Protein 5LX6 (pdb70)

Solvent-accessible surface area: 19644 Å² total; per-residue (Å²): 140,81,67,50,88,143,11,52,104,140,45,45,54,27,128,124,22,26,161,48,0,51,81,28,0,54,106,25,109,103,51,7,108,28,47,76,0,25,110,14,32,35,93,30,7,83,96,3,0,53,37,36,78,95,125,2,58,154,78,11,162,122,147,91,4,43,30,90,0,10,32,11,15,61,46,115,34,20,86,48,18,1,53,104,3,14,40,10,13,101,39,48,249,129,69,22,64,56,0,80,2,18,56,3,6,126,107,0,25,44,5,7,66,70,175,100,0,53,58,65,117,118,30,53,1,12,0,0,9,0,51,0,0,2,1,17,34,4,87,4,138,164,42,10,72,8,18,18,124,31,39,138,83,91,150,79,139,88,50,14,0,0,0,22,65,106,124,162,22,46,38,2,0,4,9,55,13,0,4,5,8,3,26,20,6,0,8,0,35,92,123,101,68,105,161,13,55,115,127,50,53,65,21,86,93,18,18,147,39,0,65,94,21,0,52,106,25,114,104,44,10,105,8,31,75,0,25,91,14,70,33,92,28,7,80,88,4,0,72,44,32,68,89,123,0,67,148,91,10,151,109,130,93,6,36,32,96,0,11,34,10,12,60,43,116,35,21,84,51,17,2,46,114,2,11,43,11,10,98,27,51,146,112,90,21,65,61,0,79,8,13,59,3,5,117,106,0,26,40,6,10,67,83,172,89,0,49,70,59,116,109,31,40,2,15,0,0,8,0,68,0,0,1,1,13,26,4,100,5,156,168,66,38,83,13,22,14,119,26,39,137,84,87,154,75,139,84,50,6,0,0,0,36,50,92,123,147,26,45,33,1,0,4,10,48,11,0,3,2,11,2,28,22,9,0,9,0,46,116,114

Structure (mmCIF, N/CA/C/O backbone):
data_5LX6
#
_entry.id   5LX6
#
_cell.length_a   52.480
_cell.length_b   88.677
_cell.length_c   58.405
_cell.angle_alpha   90.00
_cell.angle_beta   104.68
_cell.angle_gamma   90.00
#
_symmetry.space_group_name_H-M   'P 1 21 1'
#
loop_
_entity.id
_entity.type
_entity.pdbx_description
1 polymer 'Poly [ADP-ribose] polymerase 10'
2 non-polymer (2R)-2-(7-carbamoyl-1H-benzimidazol-2-yl)-2-methylpyrrolidinium
3 water water
#
loop_
_atom_site.group_PDB
_atom_site.id
_atom_site.type_symbol
_atom_site.label_atom_id
_atom_site.label_alt_id
_atom_site.label_comp_id
_atom_site.label_asym_id
_atom_site.label_entity_id
_atom_site.label_seq_id
_atom_site.pdbx_PDB_ins_code
_atom_site.Cartn_x
_atom_site.Cartn_y
_atom_site.Cartn_z
_atom_site.occupancy
_atom_site.B_iso_or_equiv
_atom_site.auth_seq_id
_atom_site.auth_comp_id
_atom_site.auth_asym_id
_atom_site.auth_atom_id
_atom_site.pdbx_PDB_model_num
ATOM 1 N N . SER A 1 1 ? 25.487 24.755 56.473 1.00 37.47 817 SER A N 1
ATOM 2 C CA . SER A 1 1 ? 26.310 23.826 57.242 1.00 35.88 817 SER A CA 1
ATOM 3 C C . SER A 1 1 ? 26.210 24.137 58.739 1.00 36.64 817 SER A C 1
ATOM 4 O O . SER A 1 1 ? 26.626 25.213 59.176 1.00 36.17 817 SER A O 1
ATOM 7 N N . MET A 1 2 ? 25.636 23.195 59.517 1.00 30.25 818 MET A N 1
ATOM 8 C CA . MET A 1 2 ? 25.452 23.326 60.968 1.00 28.06 818 MET A CA 1
ATOM 9 C C . MET A 1 2 ? 26.797 23.124 61.682 1.00 25.92 818 MET A C 1
ATOM 10 O O . MET A 1 2 ? 27.689 22.501 61.101 1.00 24.02 818 MET A O 1
ATOM 13 N N . ASN A 1 3 ? 26.940 23.622 62.942 1.00 20.19 819 ASN A N 1
ATOM 14 C CA . ASN A 1 3 ? 28.198 23.542 63.705 1.00 17.90 819 ASN A CA 1
ATOM 15 C C . ASN A 1 3 ? 28.613 22.099 64.079 1.00 16.98 819 ASN A C 1
ATOM 16 O O . ASN A 1 3 ? 29.804 21.867 64.296 1.00 15.30 819 ASN A O 1
ATOM 21 N N . LEU A 1 4 ? 27.659 21.155 64.174 1.00 13.72 820 LEU A N 1
ATOM 22 C CA . LEU A 1 4 ? 27.926 19.753 64.510 1.00 13.34 820 LEU A CA 1
ATOM 23 C C . LEU A 1 4 ? 26.991 18.857 63.686 1.00 14.93 820 LEU A C 1
ATOM 24 O O . LEU A 1 4 ? 25.768 18.999 63.779 1.00 15.85 820 LEU A O 1
ATOM 29 N N . GLU A 1 5 ? 27.561 17.976 62.834 1.00 11.63 821 GLU A N 1
ATOM 30 C CA . GLU A 1 5 ? 26.779 17.083 61.959 1.00 11.73 821 GLU A CA 1
ATOM 31 C C . GLU A 1 5 ? 27.342 15.676 61.974 1.00 13.27 821 GLU A C 1
ATOM 32 O O . GLU A 1 5 ? 28.561 15.513 61.900 1.00 12.53 821 GLU A O 1
ATOM 38 N N . ARG A 1 6 ? 26.470 14.652 62.004 1.00 11.97 822 ARG A N 1
ATOM 39 C CA . ARG A 1 6 ? 26.901 13.254 61.981 1.00 11.52 822 ARG A CA 1
ATOM 40 C C . ARG A 1 6 ? 27.690 12.952 60.692 1.00 13.68 822 ARG A C 1
ATOM 41 O O . ARG A 1 6 ? 27.267 13.346 59.596 1.00 13.46 822 ARG A O 1
ATOM 49 N N . LEU A 1 7 ? 28.852 12.290 60.839 1.00 11.30 823 LEU A N 1
ATOM 50 C CA . LEU A 1 7 ? 29.679 11.883 59.705 1.00 11.91 823 LEU A CA 1
ATOM 51 C C . LEU A 1 7 ? 29.206 10.492 59.227 1.00 13.91 823 LEU A C 1
ATOM 52 O O . LEU A 1 7 ? 29.146 9.540 60.027 1.00 13.16 823 LEU A O 1
ATOM 57 N N . ALA A 1 8 ? 28.818 10.385 57.936 1.00 12.45 824 ALA A N 1
ATOM 58 C CA . ALA A 1 8 ? 28.307 9.139 57.359 1.00 13.02 824 ALA A CA 1
ATOM 59 C C . ALA A 1 8 ? 29.365 8.017 57.438 1.00 14.80 824 ALA A C 1
ATOM 60 O O . ALA A 1 8 ? 30.547 8.254 57.151 1.00 13.84 824 ALA A O 1
ATOM 62 N N . GLU A 1 9 ? 28.936 6.809 57.834 1.00 12.78 825 GLU A N 1
ATOM 63 C CA . GLU A 1 9 ? 29.833 5.679 58.066 1.00 13.05 825 GLU A CA 1
ATOM 64 C C . GLU A 1 9 ? 30.319 4.988 56.765 1.00 14.53 825 GLU A C 1
ATOM 65 O O . GLU A 1 9 ? 31.244 4.168 56.835 1.00 14.64 825 GLU A O 1
ATOM 71 N N . ASN A 1 10 ? 29.768 5.363 55.592 1.00 12.63 826 ASN A N 1
ATOM 72 C CA . ASN A 1 10 ? 30.186 4.838 54.277 1.00 12.61 826 ASN A CA 1
ATOM 73 C C . ASN A 1 10 ? 31.292 5.730 53.638 1.00 14.33 826 ASN A C 1
ATOM 74 O O . ASN A 1 10 ? 31.506 5.655 52.421 1.00 14.04 826 ASN A O 1
ATOM 79 N N . THR A 1 11 ? 32.000 6.539 54.454 1.00 12.38 827 THR A N 1
ATOM 80 C CA . THR A 1 11 ? 33.060 7.442 53.969 1.00 12.05 827 THR A CA 1
ATOM 81 C C . THR A 1 11 ? 34.460 6.979 54.386 1.00 13.23 827 THR A C 1
ATOM 82 O O . THR A 1 11 ? 34.631 6.404 55.477 1.00 12.47 827 THR A O 1
ATOM 86 N N . GLY A 1 12 ? 35.454 7.280 53.540 1.00 11.88 828 GLY A N 1
ATOM 87 C CA . GLY A 1 12 ? 36.854 7.054 53.875 1.00 12.34 828 GLY A CA 1
ATOM 88 C C . GLY A 1 12 ? 37.252 7.876 55.099 1.00 13.75 828 GLY A C 1
ATOM 89 O O . GLY A 1 12 ? 38.002 7.386 55.949 1.00 13.08 828 GLY A O 1
ATOM 90 N N . GLU A 1 13 ? 36.721 9.121 55.236 1.00 12.37 829 GLU A N 1
ATOM 91 C CA . GLU A 1 13 ? 37.010 10.004 56.378 1.00 11.82 829 GLU A CA 1
ATOM 92 C C . GLU A 1 13 ? 36.619 9.325 57.720 1.00 13.11 829 GLU A C 1
ATOM 93 O O . GLU A 1 13 ? 37.425 9.339 58.663 1.00 11.91 829 GLU A O 1
ATOM 99 N N . PHE A 1 14 ? 35.413 8.710 57.798 1.00 11.22 830 PHE A N 1
ATOM 100 C CA . PHE A 1 14 ? 34.984 7.991 59.007 1.00 10.99 830 PHE A CA 1
ATOM 101 C C . PHE A 1 14 ? 35.967 6.864 59.344 1.00 12.91 830 PHE A C 1
ATOM 102 O O . PHE A 1 14 ? 36.405 6.764 60.496 1.00 11.25 830 PHE A O 1
ATOM 110 N N . GLN A 1 15 ? 36.301 6.008 58.352 1.00 10.54 831 GLN A N 1
ATOM 111 C CA . GLN A 1 15 ? 37.213 4.885 58.583 1.00 10.79 831 GLN A CA 1
ATOM 112 C C . GLN A 1 15 ? 38.607 5.342 59.063 1.00 13.04 831 GLN A C 1
ATOM 113 O O . GLN A 1 15 ? 39.153 4.740 59.995 1.00 11.93 831 GLN A O 1
ATOM 119 N N . GLU A 1 16 ? 39.144 6.436 58.478 1.00 11.65 832 GLU A N 1
ATOM 120 C CA . GLU A 1 16 ? 40.467 6.968 58.823 1.00 11.61 832 GLU A CA 1
ATOM 121 C C . GLU A 1 16 ? 40.501 7.550 60.264 1.00 13.42 832 GLU A C 1
ATOM 122 O O . GLU A 1 16 ? 41.459 7.289 61.003 1.00 12.96 832 GLU A O 1
ATOM 128 N N . VAL A 1 17 ? 39.460 8.311 60.674 1.00 12.32 833 VAL A N 1
ATOM 129 C CA . VAL A 1 17 ? 39.394 8.912 62.019 1.00 11.55 833 VAL A CA 1
ATOM 130 C C . VAL A 1 17 ? 39.303 7.794 63.094 1.00 12.62 833 VAL A C 1
ATOM 131 O O . VAL A 1 17 ? 40.036 7.835 64.088 1.00 11.45 833 VAL A O 1
ATOM 135 N N . VAL A 1 18 ? 38.461 6.771 62.860 1.00 11.08 834 VAL A N 1
ATOM 136 C CA . VAL A 1 18 ? 38.281 5.659 63.799 1.00 11.23 834 VAL A CA 1
ATOM 137 C C . VAL A 1 18 ? 39.583 4.817 63.888 1.00 13.32 834 VAL A C 1
ATOM 138 O O . VAL A 1 18 ? 39.970 4.438 64.998 1.00 12.25 834 VAL A O 1
ATOM 142 N N . ARG A 1 19 ? 40.270 4.557 62.743 1.00 11.69 835 ARG A N 1
ATOM 143 C CA . ARG A 1 19 ? 41.526 3.798 62.743 1.00 11.80 835 ARG A CA 1
ATOM 144 C C . ARG A 1 19 ? 42.641 4.524 63.553 1.00 13.75 835 ARG A C 1
ATOM 145 O O . ARG A 1 19 ? 43.340 3.870 64.337 1.00 12.67 835 ARG A O 1
ATOM 153 N N . ALA A 1 20 ? 42.794 5.857 63.391 1.00 12.14 836 ALA A N 1
ATOM 154 C CA . ALA A 1 20 ? 43.816 6.624 64.136 1.00 12.75 836 ALA A CA 1
ATOM 155 C C . ALA A 1 20 ? 43.546 6.602 65.661 1.00 13.61 836 ALA A C 1
ATOM 156 O O . ALA A 1 20 ? 44.490 6.473 66.462 1.00 13.61 836 ALA A O 1
ATOM 158 N N . PHE A 1 21 ? 42.257 6.672 66.060 1.00 11.09 837 PHE A N 1
ATOM 159 C CA . PHE A 1 21 ? 41.808 6.592 67.455 1.00 10.84 837 PHE A CA 1
ATOM 160 C C . PHE A 1 21 ? 42.165 5.203 68.044 1.00 12.48 837 PHE A C 1
ATOM 161 O O . PHE A 1 21 ? 42.873 5.137 69.056 1.00 12.34 837 PHE A O 1
ATOM 169 N N . TYR A 1 22 ? 41.771 4.098 67.370 1.00 11.87 838 TYR A N 1
ATOM 170 C CA . TYR A 1 22 ? 42.100 2.748 67.851 1.00 12.88 838 TYR A CA 1
ATOM 171 C C . TYR A 1 22 ? 43.620 2.474 67.893 1.00 15.38 838 TYR A C 1
ATOM 172 O O . TYR A 1 22 ? 44.091 1.816 68.829 1.00 15.68 838 TYR A O 1
ATOM 181 N N . ASP A 1 23 ? 44.387 3.019 66.927 1.00 13.25 839 ASP A N 1
ATOM 182 C CA . ASP A 1 23 ? 45.844 2.831 66.869 1.00 13.86 839 ASP A CA 1
ATOM 183 C C . ASP A 1 23 ? 46.575 3.412 68.100 1.00 15.93 839 ASP A C 1
ATOM 184 O O . ASP A 1 23 ? 47.687 2.959 68.396 1.00 15.89 839 ASP A O 1
ATOM 189 N N . THR A 1 24 ? 45.972 4.384 68.824 1.00 12.38 840 THR A N 1
ATOM 190 C CA . THR A 1 24 ? 46.633 4.977 69.997 1.00 12.19 840 THR A CA 1
ATOM 191 C C . THR A 1 24 ? 45.856 4.687 71.310 1.00 14.46 840 THR A C 1
ATOM 192 O O . THR A 1 24 ? 46.142 5.310 72.341 1.00 12.50 840 THR A O 1
ATOM 196 N N . LEU A 1 25 ? 44.936 3.682 71.302 1.00 13.17 841 LEU A N 1
ATOM 197 C CA . LEU A 1 25 ? 44.184 3.305 72.510 1.00 13.33 841 LEU A CA 1
ATOM 198 C C . LEU A 1 25 ? 44.984 2.379 73.447 1.00 16.46 841 LEU A C 1
ATOM 199 O O . LEU A 1 25 ? 44.596 2.212 74.608 1.00 15.16 841 LEU A O 1
ATOM 204 N N . ASP A 1 26 ? 46.097 1.794 72.951 1.00 15.89 842 ASP A N 1
ATOM 205 C CA . ASP A 1 26 ? 47.013 0.941 73.717 1.00 17.30 842 ASP A CA 1
ATOM 206 C C . ASP A 1 26 ? 46.243 -0.190 74.458 1.00 21.84 842 ASP A C 1
ATOM 207 O O . ASP A 1 26 ? 45.477 -0.898 73.802 1.00 21.06 842 ASP A O 1
ATOM 212 N N . ALA A 1 27 ? 46.407 -0.335 75.790 1.00 20.95 843 ALA A N 1
ATOM 213 C CA . ALA A 1 27 ? 45.754 -1.396 76.579 1.00 22.49 843 ALA A CA 1
ATOM 214 C C . ALA A 1 27 ? 44.202 -1.306 76.594 1.00 26.67 843 ALA A C 1
ATOM 215 O O . ALA A 1 27 ? 43.547 -2.313 76.882 1.00 27.69 843 ALA A O 1
ATOM 217 N N . ALA A 1 28 ? 43.623 -0.130 76.259 1.00 21.26 844 ALA A N 1
ATOM 218 C CA . ALA A 1 28 ? 42.168 0.095 76.242 1.00 20.61 844 ALA A CA 1
ATOM 219 C C . ALA A 1 28 ? 41.498 -0.278 74.894 1.00 22.62 844 ALA A C 1
ATOM 220 O O . ALA A 1 28 ? 40.272 -0.202 74.792 1.00 21.20 844 ALA A O 1
ATOM 222 N N . ARG A 1 29 ? 42.277 -0.708 73.883 1.00 19.45 845 ARG A N 1
ATOM 223 C CA . ARG A 1 29 ? 41.780 -1.042 72.542 1.00 20.10 845 ARG A CA 1
ATOM 224 C C . ARG A 1 29 ? 40.611 -2.053 72.541 1.00 24.91 845 ARG A C 1
ATOM 225 O O . ARG A 1 29 ? 39.673 -1.884 71.757 1.00 25.43 845 ARG A O 1
ATOM 233 N N . SER A 1 30 ? 40.669 -3.086 73.402 1.00 21.20 846 SER A N 1
ATOM 234 C CA . SER A 1 30 ? 39.634 -4.128 73.471 1.00 21.20 846 SER A CA 1
ATOM 235 C C . SER A 1 30 ? 38.471 -3.784 74.440 1.00 25.45 846 SER A C 1
ATOM 236 O O . SER A 1 30 ? 37.526 -4.577 74.541 1.00 26.47 846 SER A O 1
ATOM 239 N N . SER A 1 31 ? 38.521 -2.626 75.144 1.00 20.50 847 SER A N 1
ATOM 240 C CA . SER A 1 31 ? 37.465 -2.280 76.104 1.00 19.90 847 SER A CA 1
ATOM 241 C C . SER A 1 31 ? 36.711 -0.978 75.756 1.00 20.29 847 SER A C 1
ATOM 242 O O . SER A 1 31 ? 35.839 -0.569 76.531 1.00 18.90 847 SER A O 1
ATOM 245 N N . ILE A 1 32 ? 37.002 -0.365 74.589 1.00 16.47 848 ILE A N 1
ATOM 246 C CA . ILE A 1 32 ? 36.331 0.860 74.121 1.00 15.28 848 ILE A CA 1
ATOM 247 C C . ILE A 1 32 ? 35.652 0.598 72.764 1.00 18.62 848 ILE A C 1
ATOM 248 O O . ILE A 1 32 ? 36.261 -0.009 71.872 1.00 18.70 848 ILE A O 1
ATOM 253 N N . ARG A 1 33 ? 34.399 1.074 72.614 1.00 15.27 849 ARG A N 1
ATOM 254 C CA . ARG A 1 33 ? 33.577 0.993 71.397 1.00 15.86 849 ARG A CA 1
ATOM 255 C C . ARG A 1 33 ? 33.201 2.415 70.917 1.00 16.39 849 ARG A C 1
ATOM 256 O O . ARG A 1 33 ? 32.796 3.233 71.745 1.00 13.99 849 ARG A O 1
ATOM 264 N N . VAL A 1 34 ? 33.304 2.707 69.598 1.00 13.62 850 VAL A N 1
ATOM 265 C CA . VAL A 1 34 ? 32.859 3.995 69.031 1.00 12.89 850 VAL A CA 1
ATOM 266 C C . VAL A 1 34 ? 31.330 3.917 68.800 1.00 15.89 850 VAL A C 1
ATOM 267 O O . VAL A 1 34 ? 30.849 2.957 68.179 1.00 16.67 850 VAL A O 1
ATOM 271 N N . VAL A 1 35 ? 30.577 4.910 69.311 1.00 12.93 851 VAL A N 1
ATOM 272 C CA . VAL A 1 35 ? 29.120 5.020 69.156 1.00 13.07 851 VAL A CA 1
ATOM 273 C C . VAL A 1 35 ? 28.811 5.793 67.844 1.00 14.85 851 VAL A C 1
ATOM 274 O O . VAL A 1 35 ? 27.988 5.341 67.037 1.00 15.03 851 VAL A O 1
ATOM 278 N N . ARG A 1 36 ? 29.447 6.963 67.642 1.00 11.84 852 ARG A N 1
ATOM 279 C CA . ARG A 1 36 ? 29.273 7.783 66.441 1.00 11.17 852 ARG A CA 1
ATOM 280 C C . ARG A 1 36 ? 30.443 8.760 66.323 1.00 11.54 852 ARG A C 1
ATOM 281 O O . ARG A 1 36 ? 31.191 8.959 67.299 1.00 10.63 852 ARG A O 1
ATOM 289 N N . VAL A 1 37 ? 30.595 9.363 65.130 1.00 10.70 853 VAL A N 1
ATOM 290 C CA . VAL A 1 37 ? 31.575 10.426 64.873 1.00 10.03 853 VAL A CA 1
ATOM 291 C C . VAL A 1 37 ? 30.808 11.601 64.245 1.00 11.25 853 VAL A C 1
ATOM 292 O O . VAL A 1 37 ? 29.938 11.387 63.383 1.00 10.67 853 VAL A O 1
ATOM 296 N N . GLU A 1 38 ? 31.087 12.837 64.704 1.00 9.80 854 GLU A N 1
ATOM 297 C CA . GLU A 1 38 ? 30.482 14.050 64.155 1.00 10.05 854 GLU A CA 1
ATOM 298 C C . GLU A 1 38 ? 31.575 15.005 63.651 1.00 11.59 854 GLU A C 1
ATOM 299 O O . GLU A 1 38 ? 32.685 15.036 64.207 1.00 11.33 854 GLU A O 1
ATOM 305 N N . ARG A 1 39 ? 31.283 15.758 62.584 1.00 11.37 855 ARG A N 1
ATOM 306 C CA . ARG A 1 39 ? 32.176 16.769 62.032 1.00 10.98 855 ARG A CA 1
ATOM 307 C C . ARG A 1 39 ? 31.848 18.125 62.666 1.00 13.13 855 ARG A C 1
ATOM 308 O O . ARG A 1 39 ? 30.662 18.485 62.747 1.00 13.36 855 ARG A O 1
ATOM 316 N N . VAL A 1 40 ? 32.875 18.876 63.101 1.00 11.42 856 VAL A N 1
ATOM 317 C CA . VAL A 1 40 ? 32.706 20.223 63.675 1.00 11.30 856 VAL A CA 1
ATOM 318 C C . VAL A 1 40 ? 32.932 21.285 62.562 1.00 14.10 85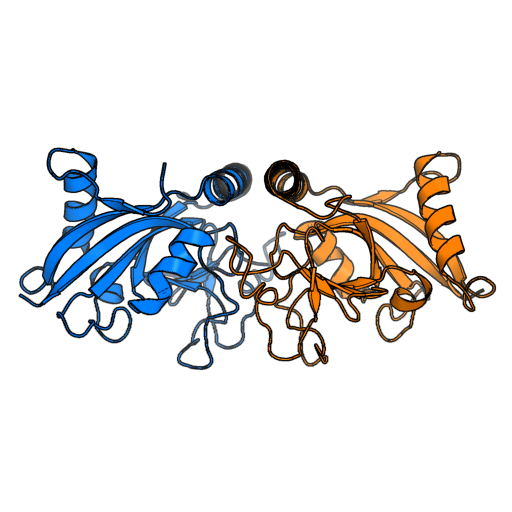6 VAL A C 1
ATOM 319 O O . VAL A 1 40 ? 33.900 21.166 61.798 1.00 14.16 856 VAL A O 1
ATOM 323 N N . SER A 1 41 ? 32.046 22.303 62.462 1.00 12.54 857 SER A N 1
ATOM 324 C CA . SER A 1 41 ? 32.201 23.401 61.494 1.00 13.47 857 SER A CA 1
ATOM 325 C C . SER A 1 41 ? 32.203 24.761 62.214 1.00 16.09 857 SER A C 1
ATOM 326 O O . SER A 1 41 ? 31.226 25.108 62.884 1.00 16.17 857 SER A O 1
ATOM 329 N N . HIS A 1 42 ? 33.316 25.502 62.098 1.00 13.95 858 HIS A N 1
ATOM 330 C CA . HIS A 1 42 ? 33.471 26.862 62.637 1.00 13.79 858 HIS A CA 1
ATOM 331 C C . HIS A 1 42 ? 34.276 27.672 61.601 1.00 15.08 858 HIS A C 1
ATOM 332 O O . HIS A 1 42 ? 35.505 27.788 61.734 1.00 14.24 858 HIS A O 1
ATOM 339 N N . PRO A 1 43 ? 33.611 28.194 60.541 1.00 13.85 859 PRO A N 1
ATOM 340 C CA . PRO A 1 43 ? 34.360 28.858 59.455 1.00 13.68 859 PRO A CA 1
ATOM 341 C C . PRO A 1 43 ? 35.306 30.000 59.872 1.00 15.19 859 PRO A C 1
ATOM 342 O O . PRO A 1 43 ? 36.435 30.047 59.357 1.00 13.70 859 PRO A O 1
ATOM 346 N N . LEU A 1 44 ? 34.888 30.889 60.799 1.00 12.95 860 LEU A N 1
ATOM 347 C CA . LEU A 1 44 ? 35.773 31.985 61.221 1.00 12.79 860 LEU A CA 1
ATOM 348 C C . LEU A 1 44 ? 37.045 31.453 61.920 1.00 13.11 860 LEU A C 1
ATOM 349 O O . LEU A 1 44 ? 38.150 31.903 61.585 1.00 12.08 860 LEU A O 1
ATOM 354 N N . LEU A 1 45 ? 36.893 30.517 62.876 1.00 11.19 861 LEU A N 1
ATOM 355 C CA . LEU A 1 45 ? 38.065 29.977 63.559 1.00 11.13 861 LEU A CA 1
ATOM 356 C C . LEU A 1 45 ? 38.980 29.208 62.574 1.00 12.45 861 LEU A C 1
ATOM 357 O O . LEU A 1 45 ? 40.203 29.362 62.638 1.00 11.16 861 LEU A O 1
ATOM 362 N N . GLN A 1 46 ? 38.401 28.427 61.633 1.00 11.57 862 GLN A N 1
ATOM 363 C CA . GLN A 1 46 ? 39.229 27.713 60.663 1.00 11.58 862 GLN A CA 1
ATOM 364 C C . GLN A 1 46 ? 40.074 28.695 59.817 1.00 12.76 862 GLN A C 1
ATOM 365 O O . GLN A 1 46 ? 41.268 28.454 59.612 1.00 11.70 862 GLN A O 1
ATOM 371 N N . GLN A 1 47 ? 39.475 29.816 59.357 1.00 12.04 863 GLN A N 1
ATOM 372 C CA . GLN A 1 47 ? 40.217 30.785 58.554 1.00 12.42 863 GLN A CA 1
ATOM 373 C C . GLN A 1 47 ? 41.313 31.498 59.381 1.00 13.09 863 GLN A C 1
ATOM 374 O O . GLN A 1 47 ? 42.412 31.690 58.868 1.00 12.79 863 GLN A O 1
ATOM 380 N N . GLN A 1 48 ? 41.027 31.852 60.658 1.00 11.36 864 GLN A N 1
ATOM 381 C CA . GLN A 1 48 ? 42.026 32.494 61.529 1.00 11.00 864 GLN A CA 1
ATOM 382 C C . GLN A 1 48 ? 43.199 31.522 61.843 1.00 12.26 864 GLN A C 1
ATOM 383 O O . GLN A 1 48 ? 44.374 31.929 61.826 1.00 11.89 864 GLN A O 1
ATOM 389 N N . TYR A 1 49 ? 42.877 30.230 62.096 1.00 10.27 865 TYR A N 1
ATOM 390 C CA . TYR A 1 49 ? 43.851 29.148 62.355 1.00 10.06 865 TYR A CA 1
ATOM 391 C C . TYR A 1 49 ? 44.786 28.935 61.129 1.00 11.95 865 TYR A C 1
ATOM 392 O O . TYR A 1 49 ? 46.015 28.822 61.292 1.00 11.66 865 TYR A O 1
ATOM 401 N N . GLU A 1 50 ? 44.207 28.894 59.907 1.00 11.40 866 GLU A N 1
ATOM 402 C CA . GLU A 1 50 ? 45.000 28.662 58.691 1.00 12.31 866 GLU A CA 1
ATOM 403 C C . GLU A 1 50 ? 46.012 29.794 58.433 1.00 14.64 866 GLU A C 1
ATOM 404 O O . GLU A 1 50 ? 47.112 29.518 57.938 1.00 14.17 866 GLU A O 1
ATOM 410 N N . LEU A 1 51 ? 45.668 31.053 58.793 1.00 12.48 867 LEU A N 1
ATOM 411 C CA . LEU A 1 51 ? 46.600 32.183 58.664 1.00 12.91 867 LEU A CA 1
ATOM 412 C C . LEU A 1 51 ? 47.773 32.032 59.660 1.00 14.46 867 LEU A C 1
ATOM 413 O O . LEU A 1 51 ? 48.929 32.252 59.283 1.00 14.58 867 LEU A O 1
ATOM 418 N N . TYR A 1 52 ? 47.485 31.585 60.900 1.00 12.60 868 TYR A N 1
ATOM 419 C CA . TYR A 1 52 ? 48.508 31.344 61.927 1.00 12.64 868 TYR A CA 1
ATOM 420 C C . TYR A 1 52 ? 49.459 30.209 61.443 1.00 14.58 868 TYR A C 1
ATOM 421 O O . TYR A 1 52 ? 50.687 30.359 61.533 1.00 13.98 868 TYR A O 1
ATOM 430 N N . ARG A 1 53 ? 48.895 29.126 60.861 1.00 11.92 869 ARG A N 1
ATOM 431 C CA . ARG A 1 53 ? 49.669 27.993 60.340 1.00 12.48 869 ARG A CA 1
ATOM 432 C C . ARG A 1 53 ? 50.678 28.448 59.256 1.00 15.82 869 ARG A C 1
ATOM 433 O O . ARG A 1 53 ? 51.854 28.054 59.300 1.00 15.79 869 ARG A O 1
ATOM 441 N N . GLU A 1 54 ? 50.222 29.294 58.303 1.00 15.27 870 GLU A N 1
ATOM 442 C CA . GLU A 1 54 ? 51.060 29.812 57.212 1.00 16.60 870 GLU A CA 1
ATOM 443 C C . GLU A 1 54 ? 52.238 30.633 57.754 1.00 19.83 870 GLU A C 1
ATOM 444 O O . GLU A 1 54 ? 53.361 30.480 57.259 1.00 19.10 870 GLU A O 1
ATOM 450 N N . ARG A 1 55 ? 51.994 31.468 58.784 1.00 17.30 871 ARG A N 1
ATOM 451 C CA . ARG A 1 55 ? 53.021 32.292 59.430 1.00 18.28 871 ARG A CA 1
ATOM 452 C C . ARG A 1 55 ? 54.074 31.396 60.122 1.00 21.59 871 ARG A C 1
ATOM 453 O O . ARG A 1 55 ? 55.274 31.657 59.991 1.00 21.54 871 ARG A O 1
ATOM 461 N N . LEU A 1 56 ? 53.625 30.333 60.836 1.00 18.53 872 LEU A N 1
ATOM 462 C CA . LEU A 1 56 ? 54.521 29.405 61.535 1.00 19.46 872 LEU A CA 1
ATOM 463 C C . LEU A 1 56 ? 55.378 28.587 60.563 1.00 23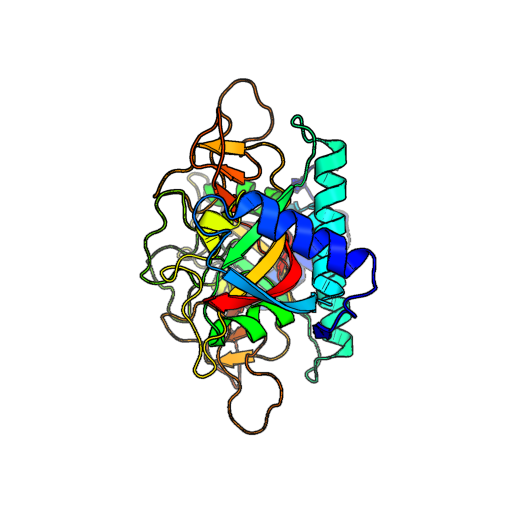.56 872 LEU A C 1
ATOM 464 O O . LEU A 1 56 ? 56.549 28.344 60.858 1.00 24.21 872 LEU A O 1
ATOM 469 N N . LEU A 1 57 ? 54.817 28.181 59.402 1.00 20.65 873 LEU A N 1
ATOM 470 C CA . LEU A 1 57 ? 55.564 27.425 58.382 1.00 22.02 873 LEU A CA 1
ATOM 471 C C . LEU A 1 57 ? 56.722 28.251 57.809 1.00 27.75 873 LEU A C 1
ATOM 472 O O . LEU A 1 57 ? 57.756 27.684 57.441 1.00 29.32 873 LEU A O 1
ATOM 477 N N . GLN A 1 58 ? 56.553 29.586 57.752 1.00 24.24 874 GLN A N 1
ATOM 478 C CA . GLN A 1 58 ? 57.566 30.525 57.248 1.00 25.78 874 GLN A CA 1
ATOM 479 C C . GLN A 1 58 ? 58.664 30.818 58.284 1.00 32.33 874 GLN A C 1
ATOM 480 O O . GLN A 1 58 ? 59.817 31.028 57.903 1.00 33.30 874 GLN A O 1
ATOM 486 N N . ARG A 1 59 ? 58.299 30.859 59.583 1.00 30.20 875 ARG A N 1
ATOM 487 C CA . ARG A 1 59 ? 59.184 31.218 60.699 1.00 31.99 875 ARG A CA 1
ATOM 488 C C . ARG A 1 59 ? 59.866 30.016 61.401 1.00 40.91 875 ARG A C 1
ATOM 489 O O . ARG A 1 59 ? 61.097 29.987 61.462 1.00 42.46 875 ARG A O 1
ATOM 497 N N . CYS A 1 60 ? 59.072 29.088 61.988 1.00 39.69 876 CYS A N 1
ATOM 498 C CA . CYS A 1 60 ? 59.508 27.935 62.795 1.00 41.31 876 CYS A CA 1
ATOM 499 C C . CYS A 1 60 ? 60.518 27.028 62.074 1.00 49.20 876 CYS A C 1
ATOM 500 O O . CYS A 1 60 ? 60.455 26.852 60.854 1.00 49.23 876 CYS A O 1
ATOM 503 N N . GLU A 1 61 ? 61.437 26.444 62.870 1.00 48.43 877 GLU A N 1
ATOM 504 C CA . GLU A 1 61 ? 62.516 25.550 62.439 1.00 50.55 877 GLU A CA 1
ATOM 505 C C . GLU A 1 61 ? 62.056 24.084 62.421 1.00 54.29 877 GLU A C 1
ATOM 506 O O . GLU A 1 61 ? 62.192 23.417 61.392 1.00 54.60 877 GLU A O 1
ATOM 512 N N . ARG A 1 62 ? 61.527 23.592 63.566 1.00 49.80 878 ARG A N 1
ATOM 513 C CA . ARG A 1 62 ? 61.058 22.218 63.783 1.00 49.03 878 ARG A CA 1
ATOM 514 C C . ARG A 1 62 ? 59.909 21.843 62.837 1.00 49.48 878 ARG A C 1
ATOM 515 O O . ARG A 1 62 ? 58.981 22.632 62.646 1.00 47.82 878 ARG A O 1
ATOM 523 N N . ARG A 1 63 ? 59.988 20.631 62.250 1.00 44.51 879 ARG A N 1
ATOM 524 C CA . ARG A 1 63 ? 58.975 20.067 61.354 1.00 42.11 879 ARG A CA 1
ATOM 525 C C . ARG A 1 63 ? 58.479 18.717 61.910 1.00 43.01 879 ARG A C 1
ATOM 526 O O . ARG A 1 63 ? 59.315 17.891 62.292 1.00 44.05 879 ARG A O 1
ATOM 534 N N . PRO A 1 64 ? 57.148 18.461 62.002 1.00 25.64 880 PRO A N 1
ATOM 535 C CA . PRO A 1 64 ? 56.017 19.323 61.594 1.00 24.18 880 PRO A CA 1
ATOM 536 C C . PRO A 1 64 ? 55.725 20.444 62.596 1.00 24.21 880 PRO A C 1
ATOM 537 O O . PRO A 1 64 ? 56.151 20.355 63.748 1.00 24.82 880 PRO A O 1
ATOM 541 N N . VAL A 1 65 ? 55.005 21.500 62.159 1.00 18.41 881 VAL A N 1
ATOM 542 C CA . VAL A 1 65 ? 54.585 22.595 63.053 1.00 16.31 881 VAL A CA 1
ATOM 543 C C . VAL A 1 65 ? 53.174 22.276 63.617 1.00 16.41 881 VAL A C 1
ATOM 544 O O . VAL A 1 65 ? 52.797 22.827 64.653 1.00 14.45 881 VAL A O 1
ATOM 548 N N . GLU A 1 66 ? 52.396 21.417 62.908 1.00 13.87 882 GLU A N 1
ATOM 549 C CA . GLU A 1 66 ? 51.022 21.015 63.251 1.00 12.96 882 GLU A CA 1
ATOM 550 C C . GLU A 1 66 ? 50.945 19.514 63.594 1.00 13.87 882 GLU A C 1
ATOM 551 O O . GLU A 1 66 ? 51.611 18.703 62.936 1.00 13.74 882 GLU A O 1
ATOM 557 N N . GLN A 1 67 ? 50.100 19.141 64.584 1.00 11.25 883 GLN A N 1
ATOM 558 C CA . GLN A 1 67 ? 49.836 17.739 64.954 1.00 11.43 883 GLN A CA 1
ATOM 559 C C . GLN A 1 67 ? 48.349 17.520 65.164 1.00 12.28 883 GLN A C 1
ATOM 560 O O . GLN A 1 67 ? 47.646 18.451 65.578 1.00 12.68 883 GLN A O 1
ATOM 566 N N . VAL A 1 68 ? 47.873 16.299 64.924 1.00 11.07 884 VAL A N 1
ATOM 567 C CA . VAL A 1 68 ? 46.492 15.901 65.227 1.00 10.93 884 VAL A CA 1
ATOM 568 C C . VAL A 1 68 ? 46.529 15.307 66.660 1.00 12.20 884 VAL A C 1
ATOM 569 O O . VAL A 1 68 ? 47.274 14.339 66.897 1.00 13.03 884 VAL A O 1
ATOM 573 N N . LEU A 1 69 ? 45.796 15.925 67.618 1.00 9.83 885 LEU A N 1
ATOM 574 C CA . LEU A 1 69 ? 45.799 15.557 69.037 1.00 9.34 885 LEU A CA 1
ATOM 575 C C . LEU A 1 69 ? 44.362 15.360 69.560 1.00 10.83 885 LEU A C 1
ATOM 576 O O . LEU A 1 69 ? 43.387 15.739 68.883 1.00 10.54 885 LEU A O 1
ATOM 581 N N . TYR A 1 70 ? 44.230 14.758 70.766 1.00 9.08 886 TYR A N 1
ATOM 582 C CA . TYR A 1 70 ? 42.936 14.435 71.394 1.00 8.82 886 TYR A CA 1
ATOM 583 C C . TYR A 1 70 ? 42.646 15.327 72.618 1.00 10.49 886 TYR A C 1
ATOM 584 O O . TYR A 1 70 ? 43.578 15.765 73.310 1.00 9.80 886 TYR A O 1
ATOM 593 N N . HIS A 1 71 ? 41.348 15.577 72.886 1.00 9.34 887 HIS A N 1
ATOM 594 C CA . HIS A 1 71 ? 40.910 16.380 74.036 1.00 9.05 887 HIS A CA 1
ATOM 595 C C . HIS A 1 71 ? 39.594 15.810 74.587 1.00 10.81 887 HIS A C 1
ATOM 596 O O . HIS A 1 71 ? 38.531 16.003 73.983 1.00 9.83 887 HIS A O 1
ATOM 603 N N . GLY A 1 72 ? 39.674 15.136 75.730 1.00 9.39 888 GLY A N 1
ATOM 604 C CA . GLY A 1 72 ? 38.473 14.644 76.401 1.00 9.98 888 GLY A CA 1
ATOM 605 C C . GLY A 1 72 ? 37.777 15.767 77.147 1.00 12.24 888 GLY A C 1
ATOM 606 O O . GLY A 1 72 ? 38.447 16.698 77.632 1.00 11.93 888 GLY A O 1
ATOM 607 N N . THR A 1 73 ? 36.436 15.732 77.221 1.00 11.56 889 THR A N 1
ATOM 608 C CA . THR A 1 73 ? 35.712 16.757 77.976 1.00 12.18 889 THR A CA 1
ATOM 609 C C . THR A 1 73 ? 34.409 16.191 78.559 1.00 13.12 889 THR A C 1
ATOM 610 O O . THR A 1 73 ? 34.095 15.009 78.371 1.00 12.04 889 THR A O 1
ATOM 614 N N . THR A 1 74 ? 33.660 17.041 79.290 1.00 12.95 890 THR A N 1
ATOM 615 C CA . THR A 1 74 ? 32.365 16.675 79.873 1.00 12.82 890 THR A CA 1
ATOM 616 C C . THR A 1 74 ? 31.261 16.857 78.825 1.00 15.48 890 THR A C 1
ATOM 617 O O . THR A 1 74 ? 31.433 17.653 77.895 1.00 15.06 890 THR A O 1
ATOM 621 N N . ALA A 1 75 ? 30.110 16.170 78.981 1.00 14.20 891 ALA A N 1
ATOM 622 C CA . ALA A 1 75 ? 28.997 16.328 78.039 1.00 14.54 891 ALA A CA 1
ATOM 623 C C . ALA A 1 75 ? 28.487 17.797 77.970 1.00 17.94 891 ALA A C 1
ATOM 624 O O . ALA A 1 75 ? 28.323 18.290 76.848 1.00 17.27 891 ALA A O 1
ATOM 626 N N . PRO A 1 76 ? 28.312 18.558 79.093 1.00 16.34 892 PRO A N 1
ATOM 627 C CA . PRO A 1 76 ? 27.816 19.940 78.953 1.00 16.81 892 PRO A CA 1
ATOM 628 C C . PRO A 1 76 ? 28.786 20.923 78.274 1.00 19.87 892 PRO A C 1
ATOM 629 O O . PRO A 1 76 ? 28.329 21.964 77.805 1.00 19.09 892 PRO A O 1
ATOM 633 N N . ALA A 1 77 ? 30.100 20.620 78.219 1.00 16.31 893 ALA A N 1
ATOM 634 C CA . ALA A 1 77 ? 31.097 21.508 77.602 1.00 15.83 893 ALA A CA 1
ATOM 635 C C . ALA A 1 77 ? 31.125 21.423 76.057 1.00 17.13 893 ALA A C 1
ATOM 636 O O . ALA A 1 77 ? 31.695 22.315 75.412 1.00 16.65 893 ALA A O 1
ATOM 638 N N . VAL A 1 78 ? 30.517 20.368 75.463 1.00 14.29 894 VAL A N 1
ATOM 639 C CA . VAL A 1 78 ? 30.529 20.124 74.008 1.00 13.73 894 VAL A CA 1
ATOM 640 C C . VAL A 1 78 ? 29.944 21.324 73.184 1.00 16.17 894 VAL A C 1
ATOM 641 O O . VAL A 1 78 ? 30.649 21.777 72.269 1.00 14.63 894 VAL A O 1
ATOM 645 N N . PRO A 1 79 ? 28.724 21.867 73.453 1.00 15.27 895 PRO A N 1
ATOM 646 C CA . PRO A 1 79 ? 28.216 22.971 72.606 1.00 15.23 895 PRO A CA 1
ATOM 647 C C . PRO A 1 79 ? 29.104 24.220 72.585 1.00 17.11 895 PRO A C 1
ATOM 648 O O . PRO A 1 79 ? 29.231 24.836 71.526 1.00 16.13 895 PRO A O 1
ATOM 652 N N . ASP A 1 80 ? 29.745 24.581 73.717 1.00 15.25 896 ASP A N 1
ATOM 653 C CA . ASP A 1 80 ? 30.599 25.771 73.766 1.00 16.52 896 ASP A CA 1
ATOM 654 C C . ASP A 1 80 ? 31.871 25.616 72.907 1.00 16.84 896 ASP A C 1
ATOM 655 O O . ASP A 1 80 ? 32.255 26.573 72.236 1.00 15.97 896 ASP A O 1
ATOM 660 N N . ILE A 1 81 ? 32.506 24.419 72.896 1.00 13.43 897 ILE A N 1
ATOM 661 C CA . ILE A 1 81 ? 33.702 24.166 72.081 1.00 12.30 897 ILE A CA 1
ATOM 662 C C . ILE A 1 81 ? 33.320 24.215 70.581 1.00 14.32 897 ILE A C 1
ATOM 663 O O . ILE A 1 81 ? 34.065 24.786 69.781 1.00 12.91 897 ILE A O 1
ATOM 668 N N . CYS A 1 82 ? 32.146 23.670 70.210 1.00 12.41 898 CYS A N 1
ATOM 669 C CA . CYS A 1 82 ? 31.703 23.681 68.809 1.00 13.13 898 CYS A CA 1
ATOM 670 C C . CYS A 1 82 ? 31.426 25.118 68.314 1.00 16.65 898 CYS A C 1
ATOM 671 O O . CYS A 1 82 ? 31.772 25.462 67.180 1.00 15.56 898 CYS A O 1
ATOM 674 N N . ALA A 1 83 ? 30.831 25.961 69.174 1.00 14.44 899 ALA A N 1
ATOM 675 C CA . ALA A 1 83 ? 30.455 27.328 68.814 1.00 15.30 899 ALA A CA 1
ATOM 676 C C . ALA A 1 83 ? 31.601 28.346 68.912 1.00 17.87 899 ALA A C 1
ATOM 677 O O . ALA A 1 83 ? 31.582 29.339 68.179 1.00 18.04 899 ALA A O 1
ATOM 679 N N . HIS A 1 84 ? 32.574 28.133 69.819 1.00 14.76 900 HIS A N 1
ATOM 680 C CA . HIS A 1 84 ? 33.605 29.146 70.071 1.00 15.64 900 HIS A CA 1
ATOM 681 C C . HIS A 1 84 ? 35.064 28.664 70.013 1.00 18.33 900 HIS A C 1
ATOM 682 O O . HIS A 1 84 ? 35.973 29.496 70.100 1.00 19.63 900 HIS A O 1
ATOM 689 N N . GLY A 1 85 ? 35.291 27.359 69.919 1.00 14.06 901 GLY A N 1
ATOM 690 C CA . GLY A 1 85 ? 36.645 26.822 69.980 1.00 12.87 901 GLY A CA 1
ATOM 691 C C . GLY A 1 85 ? 37.044 26.575 71.425 1.00 13.35 901 GLY A C 1
ATOM 692 O O . GLY A 1 85 ? 36.199 26.621 72.330 1.00 13.11 901 GLY A O 1
ATOM 693 N N . PHE A 1 86 ? 38.335 26.332 71.658 1.00 11.09 902 PHE A N 1
ATOM 694 C CA . PHE A 1 86 ? 38.866 26.067 73.003 1.00 10.54 902 PHE A CA 1
ATOM 695 C C . PHE A 1 86 ? 39.200 27.396 73.699 1.00 13.88 902 PHE A C 1
ATOM 696 O O . PHE A 1 86 ? 39.593 28.356 73.025 1.00 15.87 902 PHE A O 1
ATOM 704 N N . ASN A 1 87 ? 39.018 27.467 75.026 1.00 11.42 903 ASN A N 1
ATOM 705 C CA . ASN A 1 87 ? 39.239 28.720 75.770 1.00 11.68 903 ASN A CA 1
ATOM 706 C C . ASN A 1 87 ? 39.994 28.447 77.081 1.00 13.40 903 ASN A C 1
ATOM 707 O O . ASN A 1 87 ? 39.432 27.844 78.002 1.00 12.87 903 ASN A O 1
ATOM 712 N N . ARG A 1 88 ? 41.242 28.946 77.191 1.00 10.94 904 ARG A N 1
ATOM 713 C CA . ARG A 1 88 ? 42.099 28.784 78.375 1.00 11.20 904 ARG A CA 1
ATOM 714 C C . ARG A 1 88 ? 41.517 29.421 79.658 1.00 13.00 904 ARG A C 1
ATOM 715 O O . ARG A 1 88 ? 41.912 29.020 80.754 1.00 12.27 904 ARG A O 1
ATOM 723 N N . SER A 1 89 ? 40.609 30.408 79.535 1.00 11.65 905 SER A N 1
ATOM 724 C CA . SER A 1 89 ? 40.037 31.122 80.679 1.00 11.73 905 SER A CA 1
ATOM 725 C C . SER A 1 89 ? 39.062 30.236 81.494 1.00 15.49 905 SER A C 1
ATOM 726 O O . SER A 1 89 ? 38.717 30.603 82.624 1.00 15.82 905 SER A O 1
ATOM 729 N N . PHE A 1 90 ? 38.644 29.075 80.921 1.00 14.75 906 PHE A N 1
ATOM 730 C CA A PHE A 1 90 ? 37.736 28.097 81.527 0.50 15.79 906 PHE A CA 1
ATOM 731 C CA B PHE A 1 90 ? 37.748 28.152 81.620 0.50 15.21 906 PHE A CA 1
ATOM 732 C C . PHE A 1 90 ? 38.504 26.869 82.045 1.00 20.02 906 PHE A C 1
ATOM 733 O O . PHE A 1 90 ? 37.890 25.815 82.272 1.00 20.52 906 PHE A O 1
ATOM 748 N N . CYS A 1 91 ? 39.851 26.982 82.234 1.00 17.64 907 CYS A N 1
ATOM 749 C CA . CYS A 1 91 ? 40.709 25.863 82.673 1.00 17.26 907 CYS A CA 1
ATOM 750 C C . CYS A 1 91 ? 40.365 25.349 84.084 1.00 21.75 907 CYS A C 1
ATOM 751 O O . CYS A 1 91 ? 40.627 24.181 84.374 1.00 22.01 907 CYS A O 1
ATOM 754 N N . GLY A 1 92 ? 39.794 26.203 84.935 1.00 19.10 908 GLY A N 1
ATOM 755 C CA . GLY A 1 92 ? 39.442 25.827 86.305 1.00 20.55 908 GLY A CA 1
ATOM 756 C C . GLY A 1 92 ? 40.609 25.966 87.262 1.00 26.25 908 GLY A C 1
ATOM 757 O O . GLY A 1 92 ? 41.707 26.363 86.856 1.00 25.17 908 GLY A O 1
ATOM 758 N N . ARG A 1 93 ? 40.385 25.632 88.545 1.00 25.48 909 ARG A N 1
ATOM 759 C CA . ARG A 1 93 ? 41.401 25.750 89.599 1.00 26.44 909 ARG A CA 1
ATOM 760 C C . ARG A 1 93 ? 42.101 24.415 89.916 1.00 31.31 909 ARG A C 1
ATOM 761 O O . ARG A 1 93 ? 43.080 24.409 90.670 1.00 33.10 909 ARG A O 1
ATOM 769 N N . ASN A 1 94 ? 41.608 23.298 89.349 1.00 26.16 910 ASN A N 1
ATOM 770 C CA . ASN A 1 94 ? 42.126 21.958 89.624 1.00 25.58 910 ASN A CA 1
ATOM 771 C C . ASN A 1 94 ? 43.002 21.381 88.505 1.00 27.02 910 ASN A C 1
ATOM 772 O O . ASN A 1 94 ? 42.650 21.437 87.327 1.00 26.05 910 ASN A O 1
ATOM 777 N N . ALA A 1 95 ? 44.135 20.782 88.917 1.00 21.86 911 ALA A N 1
ATOM 778 C CA . ALA A 1 95 ? 45.095 20.019 88.116 1.00 20.47 911 ALA A CA 1
ATOM 779 C C . ALA A 1 95 ? 45.697 20.767 86.896 1.00 20.26 911 ALA A C 1
ATOM 780 O O . ALA A 1 95 ? 46.020 20.111 85.900 1.00 18.26 911 ALA A O 1
ATOM 782 N N . THR A 1 96 ? 45.941 22.096 86.996 1.00 16.60 912 THR A N 1
ATOM 783 C CA . THR A 1 96 ? 46.598 22.864 85.911 1.00 14.59 912 THR A CA 1
ATOM 784 C C . THR A 1 96 ? 48.127 22.794 86.155 1.00 16.47 912 THR A C 1
ATOM 785 O O . THR A 1 96 ? 48.815 23.813 86.291 1.00 15.67 912 THR A O 1
ATOM 789 N N . VAL A 1 97 ? 48.650 21.559 86.185 1.00 14.16 913 VAL A N 1
ATOM 790 C CA . VAL A 1 97 ? 50.029 21.290 86.602 1.00 14.99 913 VAL A CA 1
ATOM 791 C C . VAL A 1 97 ? 51.109 21.789 85.608 1.00 15.86 913 VAL A C 1
ATOM 792 O O . VAL A 1 97 ? 52.254 21.962 86.037 1.00 14.49 913 VAL A O 1
ATOM 796 N N . TYR A 1 98 ? 50.765 22.045 84.326 1.00 12.66 914 TYR A N 1
ATOM 797 C CA . TYR A 1 98 ? 51.735 22.545 83.349 1.00 12.10 914 TYR A CA 1
ATOM 798 C C . TYR A 1 98 ? 51.347 23.960 82.843 1.00 14.08 914 TYR A C 1
ATOM 799 O O . TYR A 1 98 ? 51.898 24.420 81.837 1.00 13.75 914 TYR A O 1
ATOM 808 N N . GLY A 1 99 ? 50.457 24.649 83.577 1.00 13.04 915 GLY A N 1
ATOM 809 C CA . GLY A 1 99 ? 50.047 26.020 83.277 1.00 13.58 915 GLY A CA 1
ATOM 810 C C . GLY A 1 99 ? 48.573 26.238 82.986 1.00 13.87 915 GLY A C 1
ATOM 811 O O . GLY A 1 99 ? 47.815 25.275 82.788 1.00 13.46 915 GLY A O 1
ATOM 812 N N . LYS A 1 100 ? 48.160 27.527 82.924 1.00 12.27 916 LYS A N 1
ATOM 813 C CA . LYS A 1 100 ? 46.763 27.915 82.655 1.00 12.32 916 LYS A CA 1
ATOM 814 C C . LYS A 1 100 ? 46.485 28.004 81.125 1.00 13.68 916 LYS A C 1
ATOM 815 O O . LYS A 1 100 ? 46.331 29.094 80.549 1.00 13.51 916 LYS A O 1
ATOM 821 N N . GLY A 1 101 ? 46.416 26.829 80.492 1.00 12.05 917 GLY A N 1
ATOM 822 C CA . GLY A 1 101 ? 46.142 26.703 79.062 1.00 11.37 917 GLY A CA 1
ATOM 823 C C . GLY A 1 101 ? 45.166 25.573 78.783 1.00 12.15 917 GLY A C 1
ATOM 824 O O . GLY A 1 101 ? 44.507 25.086 79.708 1.00 12.51 917 GLY A O 1
ATOM 825 N N . VAL A 1 102 ? 45.042 25.176 77.497 1.00 10.72 918 VAL A N 1
ATOM 826 C CA . VAL A 1 102 ? 44.164 24.078 77.058 1.00 10.22 918 VAL A CA 1
ATOM 827 C C . VAL A 1 102 ? 45.066 22.858 76.777 1.00 12.11 918 VAL A C 1
ATOM 828 O O . VAL A 1 102 ? 46.082 22.984 76.082 1.00 10.85 918 VAL A O 1
ATOM 832 N N . TYR A 1 103 ? 44.704 21.700 77.364 1.00 10.05 919 TYR A N 1
ATOM 833 C CA . TYR A 1 103 ? 45.506 20.467 77.377 1.00 10.00 919 TYR A CA 1
ATOM 834 C C . TYR A 1 103 ? 45.096 19.467 76.282 1.00 11.60 919 TYR A C 1
ATOM 835 O O . TYR A 1 103 ? 43.898 19.198 76.099 1.00 11.14 919 TYR A O 1
ATOM 844 N N . PHE A 1 104 ? 46.096 18.922 75.570 1.00 9.70 920 PHE A N 1
ATOM 845 C CA . PHE A 1 104 ? 45.895 17.952 74.479 1.00 9.14 920 PHE A CA 1
ATOM 846 C C . PHE A 1 104 ? 46.813 16.741 74.632 1.00 11.11 920 PHE A C 1
ATOM 847 O O . PHE A 1 104 ? 47.967 16.900 75.035 1.00 11.61 920 PHE A O 1
ATOM 855 N N . ALA A 1 105 ? 46.318 15.527 74.303 1.00 9.88 921 ALA A N 1
ATOM 856 C CA . ALA A 1 105 ? 47.114 14.295 74.379 1.00 10.47 921 ALA A CA 1
ATOM 857 C C . ALA A 1 105 ? 47.538 13.807 72.992 1.00 11.35 921 ALA A C 1
ATOM 858 O O . ALA A 1 105 ? 46.738 13.814 72.047 1.00 10.23 921 ALA A O 1
ATOM 860 N N . ARG A 1 106 ? 48.776 13.308 72.888 1.00 10.41 922 ARG A N 1
ATOM 861 C CA . ARG A 1 106 ? 49.251 12.643 71.675 1.00 10.96 922 ARG A CA 1
ATOM 862 C C . ARG A 1 106 ? 48.512 11.301 71.444 1.00 13.09 922 ARG A C 1
ATOM 863 O O . ARG A 1 106 ? 48.277 10.924 70.291 1.00 12.56 922 ARG A O 1
ATOM 871 N N . ARG A 1 107 ? 48.138 10.599 72.534 1.00 10.79 923 ARG A N 1
ATOM 872 C CA . ARG A 1 107 ? 47.527 9.266 72.445 1.00 11.02 923 ARG A CA 1
ATOM 873 C C . ARG A 1 107 ? 46.105 9.253 72.995 1.00 12.50 923 ARG A C 1
ATOM 874 O O . ARG A 1 107 ? 45.854 9.755 74.098 1.00 10.70 923 ARG A O 1
ATOM 882 N N . ALA A 1 108 ? 45.172 8.621 72.255 1.00 10.95 924 ALA A N 1
ATOM 883 C CA . ALA A 1 108 ? 43.771 8.508 72.682 1.00 11.55 924 ALA A CA 1
ATOM 884 C C . ALA A 1 108 ? 43.624 7.774 74.026 1.00 13.24 924 ALA A C 1
ATOM 885 O O . ALA A 1 108 ? 42.688 8.058 74.772 1.00 11.31 924 ALA A O 1
ATOM 887 N N . SER A 1 109 ? 44.586 6.889 74.371 1.00 11.24 925 SER A N 1
ATOM 888 C CA . SER A 1 109 ? 44.573 6.149 75.644 1.00 11.44 925 SER A CA 1
ATOM 889 C C . SER A 1 109 ? 44.582 7.087 76.877 1.00 13.71 925 SER A C 1
ATOM 890 O O . SER A 1 109 ? 44.050 6.713 77.928 1.00 13.92 925 SER A O 1
ATOM 893 N N . LEU A 1 110 ? 45.135 8.310 76.740 1.00 11.23 926 LEU A N 1
ATOM 894 C CA . LEU A 1 110 ? 45.120 9.268 77.834 1.00 11.02 926 LEU A CA 1
ATOM 895 C C . LEU A 1 110 ? 43.747 9.994 77.919 1.00 12.90 926 LEU A C 1
ATOM 896 O O . LEU A 1 110 ? 43.101 9.949 78.977 1.00 12.00 926 LEU A O 1
ATOM 901 N N . SER A 1 111 ? 43.283 10.610 76.810 1.00 10.67 927 SER A N 1
ATOM 902 C CA . SER A 1 111 ? 42.029 11.377 76.800 1.00 9.96 927 SER A CA 1
ATOM 903 C C . SER A 1 111 ? 40.755 10.535 77.061 1.00 11.58 927 SER A C 1
ATOM 904 O O . SER A 1 111 ? 39.757 11.090 77.546 1.00 11.11 927 SER A O 1
ATOM 907 N N . VAL A 1 112 ? 40.793 9.211 76.779 1.00 10.97 928 VAL A N 1
ATOM 908 C CA . VAL A 1 112 ? 39.648 8.312 76.989 1.00 11.36 928 VAL A CA 1
ATOM 909 C C . VAL A 1 112 ? 39.466 7.954 78.495 1.00 13.27 928 VAL A C 1
ATOM 910 O O . VAL A 1 112 ? 38.448 7.357 78.852 1.00 12.71 928 VAL A O 1
ATOM 914 N N . GLN A 1 113 ? 40.430 8.288 79.375 1.00 11.33 929 GLN A N 1
ATOM 915 C CA . GLN A 1 113 ? 40.268 8.011 80.816 1.00 11.84 929 GLN A CA 1
ATOM 916 C C . GLN A 1 113 ? 39.054 8.792 81.359 1.00 13.84 929 GLN A C 1
ATOM 917 O O . GLN A 1 113 ? 38.823 9.937 80.939 1.00 12.51 929 GLN A O 1
ATOM 923 N N . ASP A 1 114 ? 38.267 8.170 82.268 1.00 11.75 930 ASP A N 1
ATOM 924 C CA . ASP A 1 114 ? 37.055 8.794 82.826 1.00 12.30 930 ASP A CA 1
ATOM 925 C C . ASP A 1 114 ? 37.354 10.136 83.545 1.00 14.80 930 ASP A C 1
ATOM 926 O O . ASP A 1 114 ? 36.475 11.000 83.598 1.00 13.87 930 ASP A O 1
ATOM 931 N N . ARG A 1 115 ? 38.594 10.347 84.050 1.00 13.40 931 ARG A N 1
ATOM 932 C CA . ARG A 1 115 ? 38.929 11.623 84.698 1.00 13.94 931 ARG A CA 1
ATOM 933 C C . ARG A 1 115 ? 38.907 12.809 83.693 1.00 15.57 931 ARG A C 1
ATOM 934 O O . ARG A 1 115 ? 38.657 13.938 84.124 1.00 15.69 931 ARG A O 1
ATOM 942 N N . TYR A 1 116 ? 39.116 12.550 82.373 1.00 12.29 932 TYR A N 1
ATOM 943 C CA . TYR A 1 116 ? 39.117 13.604 81.345 1.00 11.99 932 TYR A CA 1
ATOM 944 C C . TYR A 1 116 ? 37.830 13.603 80.480 1.00 14.18 932 TYR A C 1
ATOM 945 O O . TYR A 1 116 ? 37.345 14.687 80.120 1.00 14.34 932 TYR A O 1
ATOM 954 N N . SER A 1 117 ? 37.254 12.418 80.179 1.00 11.12 933 SER A N 1
ATOM 955 C CA . SER A 1 117 ? 36.007 12.303 79.402 1.00 10.79 933 SER A CA 1
ATOM 956 C C . SER A 1 117 ? 34.942 11.536 80.230 1.00 13.10 933 SER A C 1
ATOM 957 O O . SER A 1 117 ? 34.560 10.409 79.870 1.00 12.01 933 SER A O 1
ATOM 960 N N . PRO A 1 118 ? 34.433 12.122 81.344 1.00 11.55 934 PRO A N 1
ATOM 961 C CA . PRO A 1 118 ? 33.489 11.368 82.188 1.00 11.96 934 PRO A CA 1
ATOM 962 C C . PRO A 1 118 ? 32.184 11.024 81.470 1.00 13.10 934 PRO A C 1
ATOM 963 O O . PRO A 1 118 ? 31.638 11.854 80.738 1.00 11.83 934 PRO A O 1
ATOM 967 N N . PRO A 1 119 ? 31.665 9.793 81.657 1.00 11.87 935 PRO A N 1
ATOM 968 C CA . PRO A 1 119 ? 30.450 9.412 80.922 1.00 12.18 935 PRO A CA 1
ATOM 969 C C . PRO A 1 119 ? 29.182 10.069 81.455 1.00 14.81 935 PRO A C 1
ATOM 970 O O . PRO A 1 119 ? 29.087 10.373 82.651 1.00 14.41 935 PRO A O 1
ATOM 974 N N . ASN A 1 120 ? 28.190 10.266 80.565 1.00 12.90 936 ASN A N 1
ATOM 975 C CA . ASN A 1 120 ? 26.879 10.781 80.967 1.00 12.90 936 ASN A CA 1
ATOM 976 C C . ASN A 1 120 ? 26.035 9.596 81.511 1.00 15.65 936 ASN A C 1
ATOM 977 O O . ASN A 1 120 ? 26.555 8.471 81.605 1.00 14.17 936 ASN A O 1
ATOM 982 N N . ALA A 1 121 ? 24.755 9.831 81.873 1.00 13.70 937 ALA A N 1
ATOM 983 C CA . ALA A 1 121 ? 23.909 8.795 82.478 1.00 13.77 937 ALA A CA 1
ATOM 984 C C . ALA A 1 121 ? 23.643 7.611 81.529 1.00 16.77 937 ALA A C 1
ATOM 985 O O . ALA A 1 121 ? 23.337 6.508 81.996 1.00 16.67 937 ALA A O 1
ATOM 987 N N . ASP A 1 122 ? 23.823 7.818 80.213 1.00 14.52 938 ASP A N 1
ATOM 988 C CA . ASP A 1 122 ? 23.651 6.772 79.208 1.00 14.62 938 ASP A CA 1
ATOM 989 C C . ASP A 1 122 ? 24.987 6.065 78.836 1.00 14.20 938 ASP A C 1
ATOM 990 O O . ASP A 1 122 ? 25.009 5.229 77.922 1.00 13.54 938 ASP A O 1
ATOM 995 N N . GLY A 1 123 ? 26.068 6.389 79.557 1.00 12.52 939 GLY A N 1
ATOM 996 C CA . GLY A 1 123 ? 27.386 5.773 79.392 1.00 11.80 939 GLY A CA 1
ATOM 997 C C . GLY A 1 123 ? 28.238 6.325 78.262 1.00 13.05 939 GLY A C 1
ATOM 998 O O . GLY A 1 123 ? 29.290 5.754 77.947 1.00 12.57 939 GLY A O 1
ATOM 999 N N . HIS A 1 124 ? 27.821 7.448 77.648 1.00 11.38 940 HIS A N 1
ATOM 1000 C CA . HIS A 1 124 ? 28.524 8.030 76.501 1.00 11.39 940 HIS A CA 1
ATOM 1001 C C . HIS A 1 124 ? 29.593 9.039 76.945 1.00 12.90 940 HIS A C 1
ATOM 1002 O O . HIS A 1 124 ? 29.338 9.869 77.826 1.00 12.33 940 HIS A O 1
ATOM 1009 N N . LYS A 1 125 ? 30.785 8.945 76.317 1.00 11.13 941 LYS A N 1
ATOM 1010 C CA . LYS A 1 125 ? 31.987 9.746 76.593 1.00 10.50 941 LYS A CA 1
ATOM 1011 C C . LYS A 1 125 ? 32.368 10.603 75.375 1.00 12.29 941 LYS A C 1
ATOM 1012 O O . LYS A 1 125 ? 32.369 10.086 74.250 1.00 13.03 941 LYS A O 1
ATOM 1018 N N . ALA A 1 126 ? 32.750 11.881 75.598 1.00 10.71 942 ALA A N 1
ATOM 1019 C CA . ALA A 1 126 ? 33.076 12.845 74.535 1.00 10.47 942 ALA A CA 1
ATOM 1020 C C . ALA A 1 126 ? 34.586 13.085 74.391 1.00 10.68 942 ALA A C 1
ATOM 1021 O O . ALA A 1 126 ? 35.228 13.537 75.344 1.00 10.99 942 ALA A O 1
ATOM 1023 N N . VAL A 1 127 ? 35.160 12.759 73.204 1.00 9.93 943 VAL A N 1
ATOM 1024 C CA . VAL A 1 127 ? 36.588 12.990 72.920 1.00 9.44 943 VAL A CA 1
ATOM 1025 C C . VAL A 1 127 ? 36.717 13.783 71.596 1.00 10.21 943 VAL A C 1
ATOM 1026 O O . VAL A 1 127 ? 36.410 13.254 70.519 1.00 9.75 943 VAL A O 1
ATOM 1030 N N . PHE A 1 128 ? 37.183 15.046 71.671 1.00 9.26 944 PHE A N 1
ATOM 1031 C CA . PHE A 1 128 ? 37.432 15.829 70.460 1.00 8.95 944 PHE A CA 1
ATOM 1032 C C . PHE A 1 128 ? 38.757 15.434 69.795 1.00 10.60 944 PHE A C 1
ATOM 1033 O O . PHE A 1 128 ? 39.711 15.000 70.468 1.00 10.10 944 PHE A O 1
ATOM 1041 N N . VAL A 1 129 ? 38.789 15.568 68.463 1.00 9.49 945 VAL A N 1
ATOM 1042 C CA . VAL A 1 129 ? 39.981 15.465 67.618 1.00 9.27 945 VAL A CA 1
ATOM 1043 C C . VAL A 1 129 ? 40.261 16.884 67.143 1.00 10.37 945 VAL A C 1
ATOM 1044 O O . VAL A 1 129 ? 39.325 17.551 66.686 1.00 10.32 945 VAL A O 1
ATOM 1048 N N . ALA A 1 130 ? 41.509 17.370 67.270 1.00 9.14 946 ALA A N 1
ATOM 1049 C CA . ALA A 1 130 ? 41.861 18.743 66.891 1.00 9.32 946 ALA A CA 1
ATOM 1050 C C . ALA A 1 130 ? 43.182 18.840 66.125 1.00 11.50 946 ALA A C 1
ATOM 1051 O O . ALA A 1 130 ? 44.099 18.041 66.354 1.00 11.15 946 ALA A O 1
ATOM 1053 N N . ARG A 1 131 ? 43.275 19.823 65.206 1.00 10.25 947 ARG A N 1
ATOM 1054 C CA . ARG A 1 131 ? 44.513 20.228 64.536 1.00 9.83 947 ARG A CA 1
ATOM 1055 C C . ARG A 1 131 ? 45.129 21.287 65.458 1.00 10.44 947 ARG A C 1
ATOM 1056 O O . ARG A 1 131 ? 44.440 22.262 65.809 1.00 9.64 947 ARG A O 1
ATOM 1064 N N . VAL A 1 132 ? 46.369 21.047 65.950 1.00 9.24 948 VAL A N 1
ATOM 1065 C CA . VAL A 1 132 ? 47.006 21.932 66.945 1.00 8.85 948 VAL A CA 1
ATOM 1066 C C . VAL A 1 132 ? 48.374 22.412 66.444 1.00 10.68 948 VAL A C 1
ATOM 1067 O O . VAL A 1 132 ? 49.208 21.585 66.022 1.00 10.91 948 VAL A O 1
ATOM 1071 N N . LEU A 1 133 ? 48.625 23.741 66.517 1.00 9.92 949 LEU A N 1
ATOM 1072 C CA . LEU A 1 133 ? 49.914 24.331 66.106 1.00 10.42 949 LEU A CA 1
ATOM 1073 C C . LEU A 1 133 ? 50.901 24.307 67.302 1.00 12.73 949 LEU A C 1
ATOM 1074 O O . LEU A 1 133 ? 51.042 25.293 68.031 1.00 13.30 949 LEU A O 1
ATOM 1079 N N . THR A 1 134 ? 51.569 23.149 67.506 1.00 11.06 950 THR A N 1
ATOM 1080 C CA . THR A 1 134 ? 52.497 22.928 68.618 1.00 11.37 950 THR A CA 1
ATOM 1081 C C . THR A 1 134 ? 53.839 23.677 68.404 1.00 14.16 950 THR A C 1
ATOM 1082 O O . TH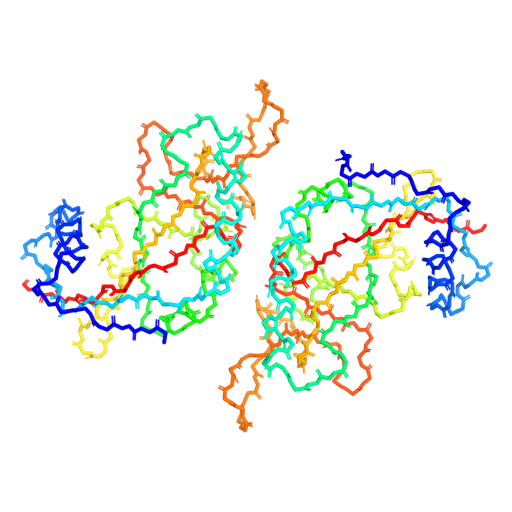R A 1 134 ? 54.429 24.147 69.388 1.00 13.52 950 THR A O 1
ATOM 1086 N N . GLY A 1 135 ? 54.298 23.799 67.147 1.00 12.38 951 GLY A N 1
ATOM 1087 C CA . GLY A 1 135 ? 55.547 24.492 66.810 1.00 13.34 951 GLY A CA 1
ATOM 1088 C C . GLY A 1 135 ? 56.733 24.121 67.688 1.00 16.25 951 GLY A C 1
ATOM 1089 O O . GLY A 1 135 ? 56.979 22.932 67.916 1.00 15.19 951 GLY A O 1
ATOM 1090 N N . ASP A 1 136 ? 57.455 25.139 68.221 1.00 13.93 952 ASP A N 1
ATOM 1091 C CA . ASP A 1 136 ? 58.584 24.926 69.144 1.00 14.08 952 ASP A CA 1
ATOM 1092 C C . ASP A 1 136 ? 58.058 24.886 70.584 1.00 16.06 952 ASP A C 1
ATOM 1093 O O . ASP A 1 136 ? 57.337 25.796 70.991 1.00 15.19 952 ASP A O 1
ATOM 1098 N N . TYR A 1 137 ? 58.436 23.858 71.364 1.00 15.13 953 TYR A N 1
ATOM 1099 C CA . TYR A 1 137 ? 57.925 23.681 72.726 1.00 14.96 953 TYR A CA 1
ATOM 1100 C C . TYR A 1 137 ? 59.006 23.740 73.805 1.00 17.49 953 TYR A C 1
ATOM 1101 O O . TYR A 1 137 ? 60.174 23.438 73.543 1.00 17.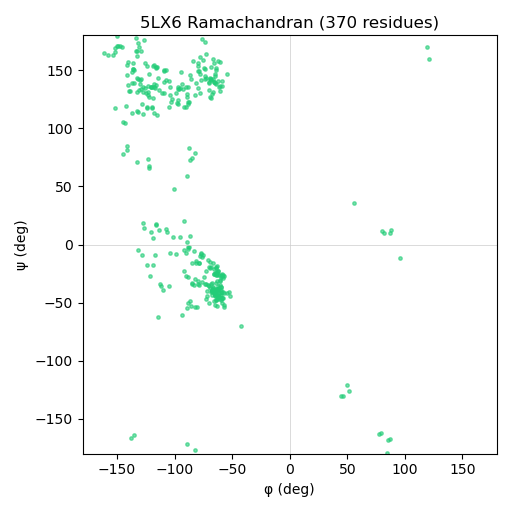50 953 TYR A O 1
ATOM 1110 N N . GLY A 1 138 ? 58.582 24.119 75.011 1.00 14.50 954 GLY A N 1
ATOM 1111 C CA . GLY A 1 138 ? 59.406 24.175 76.219 1.00 14.57 954 GLY A CA 1
ATOM 1112 C C . GLY A 1 138 ? 58.707 23.538 77.409 1.00 16.63 954 GLY A C 1
ATOM 1113 O O . GLY A 1 138 ? 57.558 23.107 77.292 1.00 15.31 954 GLY A O 1
ATOM 1114 N N . GLN A 1 139 ? 59.381 23.484 78.568 1.00 15.04 955 GLN A N 1
ATOM 1115 C CA . GLN A 1 139 ? 58.852 22.845 79.781 1.00 14.55 955 GLN A CA 1
ATOM 1116 C C . GLN A 1 139 ? 57.648 23.569 80.424 1.00 16.01 955 GLN A C 1
ATOM 1117 O O . GLN A 1 139 ? 57.739 24.758 80.741 1.00 15.21 955 GLN A O 1
ATOM 1123 N N . GLY A 1 140 ? 56.548 22.840 80.643 1.00 13.57 956 GLY A N 1
ATOM 1124 C CA . GLY A 1 140 ? 55.401 23.380 81.365 1.00 13.20 956 GLY A CA 1
ATOM 1125 C C . GLY A 1 140 ? 55.625 23.359 82.876 1.00 16.01 956 GLY A C 1
ATOM 1126 O O . GLY A 1 140 ? 56.413 22.544 83.386 1.00 15.71 956 GLY A O 1
ATOM 1127 N N . ARG A 1 141 ? 54.938 24.280 83.603 1.00 14.18 957 ARG A N 1
ATOM 1128 C CA A ARG A 1 141 ? 54.984 24.388 85.073 0.50 14.42 957 ARG A CA 1
ATOM 1129 C CA B ARG A 1 141 ? 55.005 24.434 85.069 0.50 14.67 957 ARG A CA 1
ATOM 1130 C C . ARG A 1 141 ? 53.744 25.142 85.576 1.00 17.36 957 ARG A C 1
ATOM 1131 O O . ARG A 1 141 ? 53.129 25.882 84.801 1.00 15.02 957 ARG A O 1
ATOM 1146 N N . ARG A 1 142 ? 53.381 24.968 86.879 1.00 15.74 958 ARG A N 1
ATOM 1147 C CA . ARG A 1 142 ? 52.182 25.609 87.428 1.00 16.11 958 ARG A CA 1
ATOM 1148 C C . ARG A 1 142 ? 52.326 27.125 87.438 1.00 20.14 958 ARG A C 1
ATOM 1149 O O . ARG A 1 142 ? 53.405 27.652 87.715 1.00 20.66 958 ARG A O 1
ATOM 1157 N N . GLY A 1 143 ? 51.244 27.805 87.088 1.00 17.75 959 GLY A N 1
ATOM 1158 C CA . GLY A 1 143 ? 51.223 29.263 87.092 1.00 18.14 959 GLY A CA 1
ATOM 1159 C C . GLY A 1 143 ? 51.498 29.963 85.775 1.00 20.20 959 GLY A C 1
ATOM 1160 O O . GLY A 1 143 ? 51.301 31.182 85.702 1.00 19.56 959 GLY A O 1
ATOM 1161 N N . LEU A 1 144 ? 51.985 29.230 84.727 1.00 16.38 960 LEU A N 1
ATOM 1162 C CA . LEU A 1 144 ? 52.232 29.824 83.398 1.00 14.72 960 LEU A CA 1
ATOM 1163 C C . LEU A 1 144 ? 50.942 30.406 82.866 1.00 15.90 960 LEU A C 1
ATOM 1164 O O . LEU A 1 144 ? 49.889 29.752 82.970 1.00 15.69 960 LEU A O 1
ATOM 1169 N N . ARG A 1 145 ? 51.021 31.625 82.294 1.00 13.57 961 ARG A N 1
ATOM 1170 C CA A ARG A 1 145 ? 49.859 32.280 81.685 0.50 12.98 961 ARG A CA 1
ATOM 1171 C CA B ARG A 1 145 ? 49.881 32.324 81.689 0.50 13.25 961 ARG A CA 1
ATOM 1172 C C . ARG A 1 145 ? 50.021 32.343 80.160 1.00 15.08 961 ARG A C 1
ATOM 1173 O O . ARG A 1 145 ? 49.065 32.659 79.439 1.00 13.75 961 ARG A O 1
ATOM 1188 N N . ALA A 1 146 ? 51.233 32.030 79.678 1.00 13.42 962 ALA A N 1
ATOM 1189 C CA . ALA A 1 146 ? 51.651 31.984 78.278 1.00 13.38 962 ALA A CA 1
ATOM 1190 C C . ALA A 1 146 ? 52.770 30.918 78.162 1.00 15.79 962 ALA A C 1
ATOM 1191 O O . ALA A 1 146 ? 53.215 30.438 79.216 1.00 14.72 962 ALA A O 1
ATOM 1193 N N . PRO A 1 147 ? 53.244 30.508 76.956 1.00 14.38 963 PRO A N 1
ATOM 1194 C CA . PRO A 1 147 ? 54.303 29.475 76.901 1.00 14.33 963 PRO A CA 1
ATOM 1195 C C . PRO A 1 147 ? 55.600 29.906 77.607 1.00 17.12 963 PRO A C 1
ATOM 1196 O O . PRO A 1 147 ? 55.831 31.112 77.784 1.00 15.78 963 PRO A O 1
ATOM 1200 N N . PRO A 1 148 ? 56.453 28.950 78.050 1.00 16.29 964 PRO A N 1
ATOM 1201 C CA . PRO A 1 148 ? 57.670 29.335 78.785 1.00 16.72 964 PRO A CA 1
ATOM 1202 C C . PRO A 1 148 ? 58.702 30.092 77.938 1.00 20.10 964 PRO A C 1
ATOM 1203 O O . PRO A 1 148 ? 58.695 30.023 76.705 1.00 17.17 964 PRO A O 1
ATOM 1207 N N . LEU A 1 149 ? 59.593 30.816 78.629 1.00 18.49 965 LEU A N 1
ATOM 1208 C CA . LEU A 1 149 ? 60.666 31.616 78.030 1.00 19.09 965 LEU A CA 1
ATOM 1209 C C . LEU A 1 149 ? 61.739 30.724 77.375 1.00 21.07 965 LEU A C 1
ATOM 1210 O O . LEU A 1 149 ? 62.073 29.665 77.918 1.00 20.65 965 LEU A O 1
ATOM 1215 N N . ARG A 1 150 ? 62.286 31.161 76.214 1.00 17.99 966 ARG A N 1
ATOM 1216 C CA . ARG A 1 150 ? 63.330 30.429 75.478 1.00 17.92 966 ARG A CA 1
ATOM 1217 C C . ARG A 1 150 ? 64.734 30.569 76.123 1.00 22.05 966 ARG A C 1
ATOM 1218 O O . ARG A 1 150 ? 65.536 29.634 76.042 1.00 22.58 966 ARG A O 1
ATOM 1226 N N . GLY A 1 151 ? 65.008 31.711 76.750 1.00 19.38 967 GLY A N 1
ATOM 1227 C CA . GLY A 1 151 ? 66.293 31.977 77.395 1.00 20.34 967 GLY A CA 1
ATOM 1228 C C . GLY A 1 151 ? 67.429 32.336 76.445 1.00 23.17 967 GLY A C 1
ATOM 1229 O O . GLY A 1 151 ? 67.184 32.674 75.280 1.00 21.38 967 GLY A O 1
ATOM 1230 N N . PRO A 1 152 ? 68.702 32.256 76.917 1.00 21.50 968 PRO A N 1
ATOM 1231 C CA . PRO A 1 152 ? 69.846 32.615 76.049 1.00 22.38 968 PRO A CA 1
ATOM 1232 C C . PRO A 1 152 ? 70.014 31.695 74.836 1.00 26.98 968 PRO A C 1
ATOM 1233 O O . PRO A 1 152 ? 69.653 30.517 74.892 1.00 26.16 968 PRO A O 1
ATOM 1237 N N . GLY A 1 153 ? 70.556 32.253 73.752 1.00 25.52 969 GLY A N 1
ATOM 1238 C CA . GLY A 1 153 ? 70.794 31.524 72.510 1.00 25.72 969 GLY A CA 1
ATOM 1239 C C . GLY A 1 153 ? 69.629 31.514 71.536 1.00 28.99 969 GLY A C 1
ATOM 1240 O O . GLY A 1 153 ? 69.654 30.745 70.570 1.00 28.90 969 GLY A O 1
ATOM 1241 N N . HIS A 1 154 ? 68.604 32.370 71.774 1.00 24.72 970 HIS A N 1
ATOM 1242 C CA . HIS A 1 154 ? 67.394 32.502 70.941 1.00 23.75 970 HIS A CA 1
ATOM 1243 C C . HIS A 1 154 ? 66.972 33.976 70.805 1.00 26.79 970 HIS A C 1
ATOM 1244 O O . HIS A 1 154 ? 66.965 34.691 71.811 1.00 25.02 970 HIS A O 1
ATOM 1251 N N . VAL A 1 155 ? 66.579 34.424 69.584 1.00 24.74 971 VAL A N 1
ATOM 1252 C CA . VAL A 1 155 ? 66.094 35.797 69.345 1.00 24.98 971 VAL A CA 1
ATOM 1253 C C . VAL A 1 155 ? 64.677 35.938 69.945 1.00 27.28 971 VAL A C 1
ATOM 1254 O O . VAL A 1 155 ? 64.408 36.917 70.650 1.00 26.64 971 VAL A O 1
ATOM 1258 N N . LEU A 1 156 ? 63.782 34.956 69.679 1.00 23.16 972 LEU A N 1
ATOM 1259 C CA . LEU A 1 156 ? 62.417 34.967 70.210 1.00 21.82 972 LEU A CA 1
ATOM 1260 C C . LEU A 1 156 ? 62.436 34.742 71.724 1.00 23.44 972 LEU A C 1
ATOM 1261 O O . LEU A 1 156 ? 63.265 33.976 72.234 1.00 22.66 972 LEU A O 1
ATOM 1266 N N . LEU A 1 157 ? 61.537 35.427 72.440 1.00 19.74 973 LEU A N 1
ATOM 1267 C CA . LEU A 1 157 ? 61.494 35.377 73.903 1.00 19.98 973 LEU A CA 1
ATOM 1268 C C . LEU A 1 157 ? 60.688 34.199 74.468 1.00 20.93 973 LEU A C 1
ATOM 1269 O O . LEU A 1 157 ? 61.071 33.694 75.525 1.00 19.52 973 LEU A O 1
ATOM 1274 N N . ARG A 1 158 ? 59.594 33.766 73.803 1.00 18.28 974 ARG A N 1
ATOM 1275 C CA . ARG A 1 158 ? 58.788 32.644 74.299 1.00 17.42 974 ARG A CA 1
ATOM 1276 C C . ARG A 1 158 ? 58.627 31.552 73.248 1.00 17.85 974 ARG A C 1
ATOM 1277 O O . ARG A 1 158 ? 58.678 31.818 72.040 1.00 16.39 974 ARG A O 1
ATOM 1285 N N . TYR A 1 159 ? 58.360 30.321 73.724 1.00 14.99 975 TYR A N 1
ATOM 1286 C CA . TYR A 1 159 ? 58.070 29.165 72.876 1.00 14.11 975 TYR A CA 1
ATOM 1287 C C . TYR A 1 159 ? 56.620 29.271 72.329 1.00 15.57 975 TYR A C 1
ATOM 1288 O O . TYR A 1 159 ? 55.906 30.234 72.640 1.00 15.45 975 TYR A O 1
ATOM 1297 N N . ASP A 1 160 ? 56.216 28.318 71.482 1.00 13.43 976 ASP A N 1
ATOM 1298 C CA . ASP A 1 160 ? 54.854 28.311 70.931 1.00 12.42 976 ASP A CA 1
ATOM 1299 C C . ASP A 1 160 ? 53.874 27.504 71.813 1.00 14.10 976 ASP A C 1
ATOM 1300 O O . ASP A 1 160 ? 52.667 27.766 71.789 1.00 12.99 976 ASP A O 1
ATOM 1305 N N . SER A 1 161 ? 54.378 26.505 72.559 1.00 12.50 977 SER A N 1
ATOM 1306 C CA . SER A 1 161 ? 53.565 25.641 73.417 1.00 11.95 977 SER A CA 1
ATOM 1307 C C . SER A 1 161 ? 54.400 25.120 74.599 1.00 13.47 977 SER A C 1
ATOM 1308 O O . SER A 1 161 ? 55.633 25.288 74.615 1.00 13.04 977 SER A O 1
ATOM 1311 N N . ALA A 1 162 ? 53.726 24.504 75.593 1.00 11.60 978 ALA A N 1
ATOM 1312 C CA . ALA A 1 162 ? 54.369 23.864 76.756 1.00 11.78 978 ALA A CA 1
ATOM 1313 C C . ALA A 1 162 ? 54.086 22.356 76.740 1.00 14.17 978 ALA A C 1
ATOM 1314 O O . ALA A 1 162 ? 53.051 21.922 76.205 1.00 12.83 978 ALA A O 1
ATOM 1316 N N . VAL A 1 163 ? 55.000 21.554 77.319 1.00 12.32 979 VAL A N 1
ATOM 1317 C CA . VAL A 1 163 ? 54.881 20.093 77.362 1.00 11.67 979 VAL A CA 1
ATOM 1318 C C . VAL A 1 163 ? 55.178 19.523 78.754 1.00 14.26 979 VAL A C 1
ATOM 1319 O O . VAL A 1 163 ? 55.777 20.191 79.605 1.00 13.65 979 VAL A O 1
ATOM 1323 N N . ASP A 1 164 ? 54.818 18.246 78.951 1.00 12.31 980 ASP A N 1
ATOM 1324 C CA . ASP A 1 164 ? 55.145 17.509 80.175 1.00 12.80 980 ASP A CA 1
ATOM 1325 C C . ASP A 1 164 ? 56.659 17.173 80.244 1.00 16.30 980 ASP A C 1
ATOM 1326 O O . ASP A 1 164 ? 57.280 17.354 81.300 1.00 16.02 980 ASP A O 1
ATOM 1331 N N . CYS A 1 165 ? 57.230 16.696 79.105 1.00 14.39 981 CYS A N 1
ATOM 1332 C CA A CYS A 1 165 ? 58.630 16.248 78.954 0.50 14.32 981 CYS A CA 1
ATOM 1333 C CA B CYS A 1 165 ? 58.604 16.226 78.957 0.50 17.10 981 CYS A CA 1
ATOM 1334 C C . CYS A 1 165 ? 59.189 16.770 77.647 1.00 18.82 981 CYS A C 1
ATOM 1335 O O . CYS A 1 165 ? 58.598 16.529 76.593 1.00 18.11 981 CYS A O 1
ATOM 1340 N N . ILE A 1 166 ? 60.341 17.463 77.687 1.00 16.72 982 ILE A N 1
ATOM 1341 C CA . ILE A 1 166 ? 60.894 18.040 76.450 1.00 18.39 982 ILE A CA 1
ATOM 1342 C C . ILE A 1 166 ? 61.498 16.980 75.488 1.00 25.56 982 ILE A C 1
ATOM 1343 O O . ILE A 1 166 ? 61.566 17.265 74.286 1.00 26.55 982 ILE A O 1
ATOM 1348 N N . CYS A 1 167 ? 61.903 15.784 75.983 1.00 24.47 983 CYS A N 1
ATOM 1349 C CA A CYS A 1 167 ? 62.492 14.758 75.122 0.50 26.18 983 CYS A CA 1
ATOM 1350 C CA B CYS A 1 167 ? 62.492 14.746 75.132 0.50 25.55 983 CYS A CA 1
ATOM 1351 C C . CYS A 1 167 ? 61.418 13.919 74.411 1.00 31.49 983 CYS A C 1
ATOM 1352 O O . CYS A 1 167 ? 61.444 13.829 73.180 1.00 34.06 983 CYS A O 1
ATOM 1357 N N . GLN A 1 168 ? 60.490 13.300 75.160 1.00 26.94 984 GLN A N 1
ATOM 1358 C CA . GLN A 1 168 ? 59.440 12.474 74.546 1.00 25.69 984 GLN A CA 1
ATOM 1359 C C . GLN A 1 168 ? 58.061 13.020 74.969 1.00 24.63 984 GLN A C 1
ATOM 1360 O O . GLN A 1 168 ? 57.427 12.413 75.838 1.00 24.08 984 GLN A O 1
ATOM 1366 N N . PRO A 1 169 ? 57.590 14.181 74.427 1.00 18.38 985 PRO A N 1
ATOM 1367 C CA . PRO A 1 169 ? 56.327 14.748 74.937 1.00 16.81 985 PRO A CA 1
ATOM 1368 C C . PRO A 1 169 ? 55.089 13.903 74.660 1.00 18.61 985 PRO A C 1
ATOM 1369 O O . PRO A 1 169 ? 54.948 13.342 73.568 1.00 18.87 985 PRO A O 1
ATOM 1373 N N . SER A 1 170 ? 54.190 13.824 75.658 1.00 13.88 986 SER A N 1
ATOM 1374 C CA . SER A 1 170 ? 52.915 13.106 75.538 1.00 12.99 986 SER A CA 1
ATOM 1375 C C . SER A 1 170 ? 51.705 14.051 75.733 1.00 14.24 986 SER A C 1
ATOM 1376 O O . SER A 1 170 ? 50.580 13.690 75.368 1.00 12.12 986 SER A O 1
ATOM 1379 N N . ILE A 1 171 ? 51.933 15.249 76.322 1.00 11.39 987 ILE A N 1
ATOM 1380 C CA . ILE A 1 171 ? 50.905 16.268 76.617 1.00 10.43 987 ILE A CA 1
ATOM 1381 C C . ILE A 1 171 ? 51.395 17.627 76.103 1.00 12.42 987 ILE A C 1
ATOM 1382 O O . ILE A 1 171 ? 52.549 17.986 76.369 1.00 12.18 987 ILE A O 1
ATOM 1387 N N . PHE A 1 172 ? 50.528 18.366 75.377 1.00 10.86 988 PHE A N 1
ATOM 1388 C CA . PHE A 1 172 ? 50.799 19.709 74.852 1.00 11.47 988 PHE A CA 1
ATOM 1389 C C . PHE A 1 172 ? 49.785 20.697 75.426 1.00 12.88 988 PHE A C 1
ATOM 1390 O O . PHE A 1 172 ? 48.583 20.388 75.484 1.00 12.42 988 PHE A O 1
ATOM 1398 N N . VAL A 1 173 ? 50.258 21.885 75.860 1.00 11.26 989 VAL A N 1
ATOM 1399 C CA . VAL A 1 173 ? 49.424 22.934 76.459 1.00 9.97 989 VAL A CA 1
ATOM 1400 C C . VAL A 1 173 ? 49.519 24.189 75.565 1.00 12.17 989 VAL A C 1
ATOM 1401 O O . VAL A 1 173 ? 50.625 24.644 75.243 1.00 11.33 989 VAL A O 1
ATOM 1405 N N . ILE A 1 174 ? 48.336 24.699 75.137 1.00 11.34 990 ILE A N 1
ATOM 1406 C CA . ILE A 1 174 ? 48.138 25.834 74.219 1.00 12.57 990 ILE A CA 1
ATOM 1407 C C . ILE A 1 174 ? 47.580 27.047 74.971 1.00 12.59 990 ILE A C 1
ATOM 1408 O O . ILE A 1 174 ? 46.674 26.884 75.779 1.00 13.07 990 ILE A O 1
ATOM 1413 N N . PHE A 1 175 ? 48.073 28.268 74.645 1.00 10.89 991 PHE A N 1
ATOM 1414 C CA . PHE A 1 175 ? 47.718 29.489 75.386 1.00 10.60 991 PHE A CA 1
ATOM 1415 C C . PHE A 1 175 ? 47.189 30.649 74.493 1.00 12.50 991 PHE A C 1
ATOM 1416 O O . PHE A 1 175 ? 47.178 31.804 74.939 1.00 11.74 991 PHE A O 1
ATOM 1424 N N . HIS A 1 176 ? 46.740 30.347 73.255 1.00 11.53 992 HIS A N 1
ATOM 1425 C CA A HIS A 1 176 ? 46.180 31.343 72.313 0.50 10.53 992 HIS A CA 1
ATOM 1426 C CA B HIS A 1 176 ? 46.204 31.337 72.320 0.50 12.16 992 HIS A CA 1
ATOM 1427 C C . HIS A 1 176 ? 44.896 30.795 71.704 1.00 12.98 992 HIS A C 1
ATOM 1428 O O . HIS A 1 176 ? 44.827 29.611 71.361 1.00 10.97 992 HIS A O 1
ATOM 1441 N N . ASP A 1 177 ? 43.870 31.656 71.563 1.00 11.12 993 ASP A N 1
ATOM 1442 C CA . ASP A 1 177 ? 42.532 31.328 71.053 1.00 11.11 993 ASP A CA 1
ATOM 1443 C C . ASP A 1 177 ? 42.483 30.731 69.631 1.00 13.66 993 ASP A C 1
ATOM 1444 O O . ASP A 1 177 ? 41.555 29.959 69.348 1.00 14.36 993 ASP A O 1
ATOM 1449 N N . THR A 1 178 ? 43.441 31.066 68.747 1.00 11.29 994 THR A N 1
ATOM 1450 C CA . THR A 1 178 ? 43.388 30.600 67.343 1.00 11.40 994 THR A CA 1
ATOM 1451 C C . THR A 1 178 ? 44.399 29.493 67.021 1.00 13.62 994 THR A C 1
ATOM 1452 O O . THR A 1 178 ? 44.555 29.144 65.843 1.00 13.90 994 THR A O 1
ATOM 1456 N N . GLN A 1 179 ? 45.046 28.908 68.043 1.00 11.24 995 GLN A N 1
ATOM 1457 C CA . GLN A 1 179 ? 46.117 27.930 67.869 1.00 10.65 995 GLN A CA 1
ATOM 1458 C C . GLN A 1 179 ? 45.646 26.456 67.843 1.00 11.23 995 GLN A C 1
ATOM 1459 O O . GLN A 1 179 ? 46.458 25.561 67.585 1.00 11.91 995 GLN A O 1
ATOM 1465 N N . ALA A 1 180 ? 44.347 26.200 68.079 1.00 10.01 996 ALA A N 1
ATOM 1466 C CA . ALA A 1 180 ? 43.790 24.838 68.025 1.00 10.26 996 ALA A CA 1
ATOM 1467 C C . ALA A 1 180 ? 42.423 24.872 67.340 1.00 11.68 996 ALA A C 1
ATOM 1468 O O . ALA A 1 180 ? 41.577 25.722 67.667 1.00 12.51 996 ALA A O 1
ATOM 1470 N N . LEU A 1 181 ? 42.205 23.958 66.386 1.00 10.02 997 LEU A N 1
ATOM 1471 C CA . LEU A 1 181 ? 40.946 23.883 65.654 1.00 10.25 997 LEU A CA 1
ATOM 1472 C C . LEU A 1 181 ? 40.255 22.524 65.902 1.00 10.84 997 LEU A C 1
ATOM 1473 O O . LEU A 1 181 ? 40.778 21.506 65.435 1.00 10.39 997 LEU A O 1
ATOM 1478 N N . PRO A 1 182 ? 39.082 22.475 66.592 1.00 10.08 998 PRO A N 1
ATOM 1479 C CA . PRO A 1 182 ? 38.363 21.179 66.710 1.00 10.28 998 PRO A CA 1
ATOM 1480 C C . PRO A 1 182 ? 37.829 20.750 65.330 1.00 12.07 998 PRO A C 1
ATOM 1481 O O . PRO A 1 182 ? 37.246 21.592 64.625 1.00 11.68 998 PRO A O 1
ATOM 1485 N N . THR A 1 183 ? 38.096 19.503 64.888 1.00 10.30 999 THR A N 1
ATOM 1486 C CA . THR A 1 183 ? 37.646 19.038 63.554 1.00 9.84 999 THR A CA 1
ATOM 1487 C C . THR A 1 183 ? 36.563 17.954 63.667 1.00 11.18 999 THR A C 1
ATOM 1488 O O . THR A 1 183 ? 35.676 17.885 62.800 1.00 10.40 999 THR A O 1
ATOM 1492 N N . HIS A 1 184 ? 36.655 17.075 64.692 1.00 9.50 1000 HIS A N 1
ATOM 1493 C CA . HIS A 1 184 ? 35.719 15.964 64.897 1.00 9.80 1000 HIS A CA 1
ATOM 1494 C C . HIS A 1 184 ? 35.408 15.775 66.368 1.00 10.86 1000 HIS A C 1
ATOM 1495 O O . HIS A 1 184 ? 36.218 16.136 67.229 1.00 10.47 1000 HIS A O 1
ATOM 1502 N N . LEU A 1 185 ? 34.260 15.146 66.650 1.00 9.85 1001 LEU A N 1
ATOM 1503 C CA . LEU A 1 185 ? 33.864 14.721 67.984 1.00 9.53 1001 LEU A CA 1
ATOM 1504 C C . LEU A 1 185 ? 33.590 13.217 67.933 1.00 10.21 1001 LEU A C 1
ATOM 1505 O O . LEU A 1 185 ? 32.710 12.780 67.172 1.00 9.99 1001 LEU A O 1
ATOM 1510 N N . ILE A 1 186 ? 34.368 12.434 68.696 1.00 9.34 1002 ILE A N 1
ATOM 1511 C CA . ILE A 1 186 ? 34.154 10.990 68.804 1.00 9.05 1002 ILE A CA 1
ATOM 1512 C C . ILE A 1 186 ? 33.337 10.703 70.080 1.00 11.04 1002 ILE A C 1
ATOM 1513 O O . ILE A 1 186 ? 33.767 11.081 71.186 1.00 11.71 1002 ILE A O 1
ATOM 1518 N N . THR A 1 187 ? 32.163 10.071 69.933 1.00 9.97 1003 THR A N 1
ATOM 1519 C CA . THR A 1 187 ? 31.370 9.618 71.078 1.00 9.94 1003 THR A CA 1
ATOM 1520 C C . THR A 1 187 ? 31.695 8.136 71.260 1.00 12.16 1003 THR A C 1
ATOM 1521 O O . THR A 1 187 ? 31.545 7.354 70.304 1.00 11.92 1003 THR A O 1
ATOM 1525 N N . CYS A 1 188 ? 32.197 7.752 72.456 1.00 10.85 1004 CYS A N 1
ATOM 1526 C CA . CYS A 1 188 ? 32.588 6.359 72.709 1.00 10.93 1004 CYS A CA 1
ATOM 1527 C C . CYS A 1 188 ? 32.002 5.844 74.055 1.00 12.61 1004 CYS A C 1
ATOM 1528 O O . CYS A 1 188 ? 31.378 6.609 74.799 1.00 11.77 1004 CYS A O 1
ATOM 1531 N N . GLU A 1 189 ? 32.166 4.542 74.341 1.00 11.07 1005 GLU A N 1
ATOM 1532 C CA . GLU A 1 189 ? 31.633 3.919 75.562 1.00 11.06 1005 GLU A CA 1
ATOM 1533 C C . GLU A 1 189 ? 32.486 2.695 75.946 1.00 13.56 1005 GLU A C 1
ATOM 1534 O O . GLU A 1 189 ? 33.233 2.167 75.116 1.00 12.75 1005 GLU A O 1
ATOM 1540 N N . HIS A 1 190 ? 32.359 2.234 77.200 1.00 11.87 1006 HIS A N 1
ATOM 1541 C CA . HIS A 1 190 ? 33.053 1.038 77.681 1.00 12.37 1006 HIS A CA 1
ATOM 1542 C C . HIS A 1 190 ? 32.276 -0.191 77.192 1.00 15.44 1006 HIS A C 1
ATOM 1543 O O . HIS A 1 190 ? 31.044 -0.199 77.266 1.00 15.03 1006 HIS A O 1
ATOM 1550 N N . VAL A 1 191 ? 32.977 -1.214 76.661 1.00 13.66 1007 VAL A N 1
ATOM 1551 C CA . VAL A 1 191 ? 32.362 -2.444 76.122 1.00 16.42 1007 VAL A CA 1
ATOM 1552 C C . VAL A 1 191 ? 31.451 -3.121 77.172 1.00 19.59 1007 VAL A C 1
ATOM 1553 O O . VAL A 1 191 ? 31.796 -3.112 78.371 1.00 18.54 1007 VAL A O 1
ATOM 1558 N N . ASN B 1 3 ? 58.489 46.774 64.304 1.00 25.30 819 ASN B N 1
ATOM 1559 C CA . ASN B 1 3 ? 57.030 46.788 64.226 1.00 23.24 819 ASN B CA 1
ATOM 1560 C C . ASN B 1 3 ? 56.446 48.195 64.500 1.00 23.51 819 ASN B C 1
ATOM 1561 O O . ASN B 1 3 ? 55.220 48.342 64.544 1.00 21.41 819 ASN B O 1
ATOM 1566 N N . LEU B 1 4 ? 57.318 49.218 64.660 1.00 19.46 820 LEU B N 1
ATOM 1567 C CA . LEU B 1 4 ? 56.937 50.613 64.912 1.00 18.49 820 LEU B CA 1
ATOM 1568 C C . LEU B 1 4 ? 57.586 51.551 63.885 1.00 21.25 820 LEU B C 1
ATOM 1569 O O . LEU B 1 4 ? 58.785 51.431 63.613 1.00 22.37 820 LEU B O 1
ATOM 1574 N N . GLU B 1 5 ? 56.806 52.499 63.332 1.00 17.11 821 GLU B N 1
ATOM 1575 C CA . GLU B 1 5 ? 57.292 53.497 62.370 1.00 17.35 821 GLU B CA 1
ATOM 1576 C C . GLU B 1 5 ? 56.889 54.891 62.843 1.00 19.42 821 GLU B C 1
ATOM 1577 O O . GLU B 1 5 ? 55.693 55.168 62.960 1.00 17.31 821 GLU B O 1
ATOM 1583 N N . ARG B 1 6 ? 57.876 55.781 63.069 1.00 17.40 822 ARG B N 1
ATOM 1584 C CA . ARG B 1 6 ? 57.601 57.144 63.519 1.00 17.13 822 ARG B CA 1
ATOM 1585 C C . ARG B 1 6 ? 56.944 57.970 62.406 1.00 20.03 822 ARG B C 1
ATOM 1586 O O . ARG B 1 6 ? 57.416 57.953 61.262 1.00 20.00 822 ARG B O 1
ATOM 1594 N N . LEU B 1 7 ? 55.860 58.693 62.744 1.00 16.25 823 LEU B N 1
ATOM 1595 C CA . LEU B 1 7 ? 55.140 59.547 61.789 1.00 16.63 823 LEU B CA 1
ATOM 1596 C C . LEU B 1 7 ? 55.650 60.987 61.839 1.00 20.11 823 LEU B C 1
ATOM 1597 O O . LEU B 1 7 ? 55.875 61.518 62.933 1.00 19.42 823 LEU B O 1
ATOM 1602 N N . ALA B 1 8 ? 55.814 61.628 60.662 1.00 17.51 824 ALA B N 1
ATOM 1603 C CA . ALA B 1 8 ? 56.251 63.027 60.588 1.00 18.02 824 ALA B CA 1
ATOM 1604 C C . ALA B 1 8 ? 55.108 63.952 61.025 1.00 20.48 824 ALA B C 1
ATOM 1605 O O . ALA B 1 8 ? 53.943 63.662 60.743 1.00 18.84 824 ALA B O 1
ATOM 1607 N N . GLU B 1 9 ? 55.439 65.055 61.720 1.00 18.50 825 GLU B N 1
ATOM 1608 C CA . GLU B 1 9 ? 54.458 65.997 62.266 1.00 18.19 825 GLU B CA 1
ATOM 1609 C C . GLU B 1 9 ? 53.642 66.750 61.192 1.00 22.38 825 GLU B C 1
ATOM 1610 O O . GLU B 1 9 ? 52.540 67.207 61.501 1.00 21.94 825 GLU B O 1
ATOM 1616 N N . ASN B 1 10 ? 54.142 66.830 59.941 1.00 19.40 826 ASN B N 1
ATOM 1617 C CA . ASN B 1 10 ? 53.443 67.511 58.843 1.00 19.65 826 ASN B CA 1
ATOM 1618 C C . ASN B 1 10 ? 52.437 66.584 58.096 1.00 23.26 826 ASN B C 1
ATOM 1619 O O . ASN B 1 10 ? 51.882 67.007 57.078 1.00 25.14 826 ASN B O 1
ATOM 1624 N N . THR B 1 11 ? 52.189 65.348 58.590 1.00 18.63 827 THR B N 1
ATOM 1625 C CA . THR B 1 11 ? 51.259 64.420 57.921 1.00 17.69 827 THR B CA 1
ATOM 1626 C C . THR B 1 11 ? 49.855 64.513 58.511 1.00 19.42 827 THR B C 1
ATOM 1627 O O . THR B 1 11 ? 49.703 64.782 59.706 1.00 17.81 827 THR B O 1
ATOM 1631 N N . GLY B 1 12 ? 48.843 64.274 57.671 1.00 17.23 828 GLY B N 1
ATOM 1632 C CA . GLY B 1 12 ? 47.443 64.234 58.085 1.00 16.64 828 GLY B CA 1
ATOM 1633 C C . GLY B 1 12 ? 47.163 63.163 59.130 1.00 17.73 828 GLY B C 1
ATOM 1634 O O . GLY B 1 12 ? 46.366 63.386 60.051 1.00 16.46 828 GLY B O 1
ATOM 1635 N N . GLU B 1 13 ? 47.846 61.992 59.024 1.00 15.58 829 GLU B N 1
ATOM 1636 C CA . GLU B 1 13 ? 47.691 60.889 59.985 1.00 14.59 829 GLU B CA 1
ATOM 1637 C C . GLU B 1 13 ? 48.177 61.313 61.393 1.00 15.97 829 GLU B C 1
ATOM 1638 O O . GLU B 1 13 ? 47.447 61.099 62.365 1.00 14.13 829 GLU B O 1
ATOM 1644 N N . PHE B 1 14 ? 49.379 61.933 61.503 1.00 14.65 830 PHE B N 1
ATOM 1645 C CA . PHE B 1 14 ? 49.882 62.423 62.795 1.00 14.16 830 PHE B CA 1
ATOM 1646 C C . PHE B 1 14 ? 48.908 63.445 63.379 1.00 17.35 830 PHE B C 1
ATOM 1647 O O . PHE B 1 14 ? 48.555 63.355 64.560 1.00 15.72 830 PHE B O 1
ATOM 1655 N N . GLN B 1 15 ? 48.479 64.417 62.550 1.00 15.10 831 GLN B N 1
ATOM 1656 C CA . GLN B 1 15 ? 47.604 65.504 62.993 1.00 15.42 831 GLN B CA 1
ATOM 1657 C C . GLN B 1 15 ? 46.238 65.001 63.499 1.00 18.06 831 GLN B C 1
ATOM 1658 O O . GLN B 1 15 ? 45.767 65.512 64.517 1.00 16.71 831 GLN B O 1
ATOM 1664 N N . GLU B 1 16 ? 45.635 63.979 62.851 1.00 16.56 832 GLU B N 1
ATOM 1665 C CA . GLU B 1 16 ? 44.340 63.442 63.290 1.00 16.29 832 GLU B CA 1
ATOM 1666 C C . GLU B 1 16 ? 44.463 62.643 64.610 1.00 17.88 832 GLU B C 1
ATOM 1667 O O . GLU B 1 16 ? 43.592 62.770 65.480 1.00 16.38 832 GLU B O 1
ATOM 1673 N N . VAL B 1 17 ? 45.541 61.852 64.774 1.00 14.58 833 VAL B N 1
ATOM 1674 C CA . VAL B 1 17 ? 45.753 61.065 66.000 1.00 13.73 833 VAL B CA 1
ATOM 1675 C C . VAL B 1 17 ? 45.925 62.025 67.203 1.00 15.95 833 VAL B C 1
ATOM 1676 O O . VAL B 1 17 ? 45.270 61.848 68.237 1.00 15.31 833 VAL B O 1
ATOM 1680 N N . VAL B 1 18 ? 46.763 63.060 67.050 1.00 14.41 834 VAL B N 1
ATOM 1681 C CA . VAL B 1 18 ? 47.032 64.013 68.133 1.00 14.85 834 VAL B CA 1
ATOM 1682 C C . VAL B 1 18 ? 45.775 64.895 68.424 1.00 17.41 834 VAL B C 1
ATOM 1683 O O . VAL B 1 18 ? 45.478 65.139 69.599 1.00 16.22 834 VAL B O 1
ATOM 1687 N N . ARG B 1 19 ? 45.008 65.295 67.392 1.00 15.46 835 ARG B N 1
ATOM 1688 C CA . ARG B 1 19 ? 43.779 66.081 67.582 1.00 16.33 835 ARG B CA 1
ATOM 1689 C C . ARG B 1 19 ? 42.744 65.323 68.446 1.00 18.97 835 ARG B C 1
ATOM 1690 O O . ARG B 1 19 ? 42.195 65.914 69.382 1.00 18.07 835 ARG B O 1
ATOM 1698 N N . ALA B 1 20 ? 42.499 64.028 68.158 1.00 15.99 836 ALA B N 1
ATOM 1699 C CA . ALA B 1 20 ? 41.532 63.213 68.909 1.00 16.18 836 ALA B CA 1
ATOM 1700 C C . ALA B 1 20 ? 42.000 62.976 70.361 1.00 17.10 836 ALA B C 1
ATOM 1701 O O . ALA B 1 20 ? 41.176 63.002 71.283 1.00 16.58 836 ALA B O 1
ATOM 1703 N N . PHE B 1 21 ? 43.322 62.795 70.562 1.00 13.51 837 PHE B N 1
ATOM 1704 C CA . PHE B 1 21 ? 43.928 62.600 71.886 1.00 13.28 837 PHE B CA 1
ATOM 1705 C C . PHE B 1 21 ? 43.757 63.870 72.754 1.00 16.42 837 PHE B C 1
ATOM 1706 O O . PHE B 1 21 ? 43.219 63.776 73.864 1.00 16.08 837 PHE B O 1
ATOM 1714 N N . TYR B 1 22 ? 44.152 65.053 72.236 1.00 14.83 838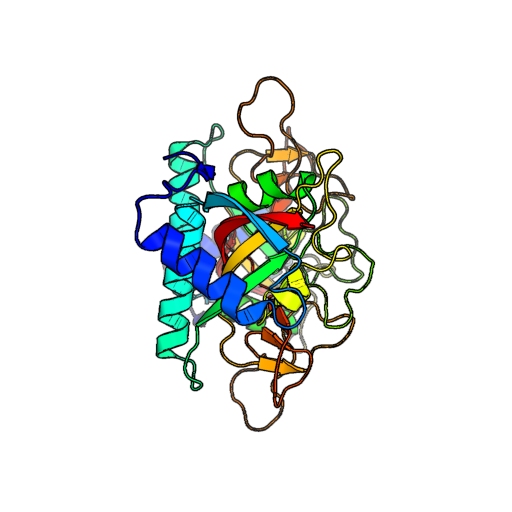 TYR B N 1
ATOM 1715 C CA . TYR B 1 22 ? 44.010 66.315 72.981 1.00 15.42 838 TYR B CA 1
ATOM 1716 C C . TYR B 1 22 ? 42.531 66.654 73.260 1.00 18.00 838 TYR B C 1
ATOM 1717 O O . TYR B 1 22 ? 42.216 67.141 74.351 1.00 17.04 838 TYR B O 1
ATOM 1726 N N . ASP B 1 23 ? 41.625 66.374 72.295 1.00 15.93 839 ASP B N 1
ATOM 1727 C CA . ASP B 1 23 ? 40.190 66.649 72.430 1.00 17.77 839 ASP B CA 1
ATOM 1728 C C . ASP B 1 23 ? 39.533 65.901 73.609 1.00 21.09 839 ASP B C 1
ATOM 1729 O O . ASP B 1 23 ? 38.576 66.421 74.188 1.00 22.72 839 ASP B O 1
ATOM 1734 N N . THR B 1 24 ? 40.044 64.705 73.972 1.00 16.24 840 THR B N 1
ATOM 1735 C CA . THR B 1 24 ? 39.464 63.897 75.049 1.00 15.42 840 THR B CA 1
ATOM 1736 C C . THR B 1 24 ? 40.340 63.878 76.325 1.00 17.72 840 THR B C 1
ATOM 1737 O O . THR B 1 24 ? 40.057 63.096 77.237 1.00 16.01 840 THR B O 1
ATOM 1741 N N . LEU B 1 25 ? 41.343 64.782 76.434 1.00 16.38 841 LEU B N 1
ATOM 1742 C CA . LEU B 1 25 ? 42.203 64.880 77.619 1.00 16.65 841 LEU B CA 1
ATOM 1743 C C . LEU B 1 25 ? 41.511 65.630 78.783 1.00 21.55 841 LEU B C 1
ATOM 1744 O O . LEU B 1 25 ? 41.959 65.512 79.922 1.00 21.06 841 LEU B O 1
ATOM 1749 N N . ASP B 1 26 ? 40.408 66.363 78.500 1.00 20.26 842 ASP B N 1
ATOM 1750 C CA . ASP B 1 26 ? 39.568 67.082 79.471 1.00 21.55 842 ASP B CA 1
ATOM 1751 C C . ASP B 1 26 ? 40.415 67.971 80.423 1.00 27.30 842 ASP B C 1
ATOM 1752 O O . ASP B 1 26 ? 41.125 68.835 79.912 1.00 26.54 842 ASP B O 1
ATOM 1757 N N . ALA B 1 27 ? 40.371 67.760 81.763 1.00 25.85 843 ALA B N 1
ATOM 1758 C CA . ALA B 1 27 ? 41.115 68.575 82.745 1.00 27.09 843 ALA B CA 1
ATOM 1759 C C . ALA B 1 27 ? 42.653 68.406 82.644 1.00 29.98 843 ALA B C 1
ATOM 1760 O O . ALA B 1 27 ? 43.388 69.241 83.176 1.00 30.40 843 ALA B O 1
ATOM 1762 N N . ALA B 1 28 ? 43.136 67.353 81.951 1.00 24.68 844 ALA B N 1
ATOM 1763 C CA . ALA B 1 28 ? 44.569 67.095 81.782 1.00 22.62 844 ALA B CA 1
ATOM 1764 C C . ALA B 1 28 ? 45.153 67.771 80.523 1.00 24.16 844 ALA B C 1
ATOM 1765 O O . ALA B 1 28 ? 46.370 67.749 80.346 1.00 22.98 844 ALA B O 1
ATOM 1767 N N . ARG B 1 29 ? 44.296 68.373 79.663 1.00 20.54 845 ARG B N 1
ATOM 1768 C CA . ARG B 1 29 ? 44.670 68.995 78.386 1.00 20.62 845 ARG B CA 1
ATOM 1769 C C . ARG B 1 29 ? 45.822 70.006 78.500 1.00 25.28 845 ARG B C 1
ATOM 1770 O O . ARG B 1 29 ? 46.727 69.971 77.664 1.00 24.84 845 ARG B O 1
ATOM 1778 N N . SER B 1 30 ? 45.799 70.883 79.524 1.00 23.13 846 SER B N 1
ATOM 1779 C CA . SER B 1 30 ? 46.818 71.921 79.702 1.00 23.81 846 SER B CA 1
ATOM 1780 C C . SER B 1 30 ? 48.141 71.401 80.305 1.00 28.01 846 SER B C 1
ATOM 1781 O O . SER B 1 30 ? 49.123 72.151 80.308 1.00 28.66 846 SER B O 1
ATOM 1784 N N . SER B 1 31 ? 48.185 70.141 80.794 1.00 22.53 847 SER B N 1
ATOM 1785 C CA . SER B 1 31 ? 49.388 69.618 81.455 1.00 21.48 847 SER B CA 1
ATOM 1786 C C . SER B 1 31 ? 50.022 68.362 80.788 1.00 22.65 847 SER B C 1
ATOM 1787 O O . SER B 1 31 ? 50.932 67.775 81.376 1.00 21.37 847 SER B O 1
ATOM 1790 N N . ILE B 1 32 ? 49.592 67.982 79.565 1.00 18.42 848 ILE B N 1
ATOM 1791 C CA . ILE B 1 32 ? 50.151 66.836 78.823 1.00 17.14 848 ILE B CA 1
ATOM 1792 C C . ILE B 1 32 ? 50.490 67.281 77.396 1.00 19.43 848 ILE B C 1
ATOM 1793 O O . ILE B 1 32 ? 49.701 68.002 76.782 1.00 20.61 848 ILE B O 1
ATOM 1798 N N . ARG B 1 33 ? 51.654 66.843 76.874 1.00 15.93 849 ARG B N 1
ATOM 1799 C CA . ARG B 1 33 ? 52.100 67.117 75.501 1.00 15.94 849 ARG B CA 1
ATOM 1800 C C . ARG B 1 33 ? 52.544 65.820 74.808 1.00 17.97 849 ARG B C 1
ATOM 1801 O O . ARG B 1 33 ? 53.198 64.988 75.441 1.00 16.65 849 ARG B O 1
ATOM 1809 N N . VAL B 1 34 ? 52.234 65.668 73.502 1.00 14.97 850 VAL B N 1
ATOM 1810 C CA . VAL B 1 34 ? 52.684 64.512 72.726 1.00 14.00 850 VAL B CA 1
ATOM 1811 C C . VAL B 1 34 ? 54.173 64.718 72.356 1.00 16.67 850 VAL B C 1
ATOM 1812 O O . VAL B 1 34 ? 54.547 65.781 71.841 1.00 17.19 850 VAL B O 1
ATOM 1816 N N . VAL B 1 35 ? 55.012 63.702 72.612 1.00 14.18 851 VAL B N 1
ATOM 1817 C CA . VAL B 1 35 ? 56.428 63.658 72.232 1.00 14.62 851 VAL B CA 1
ATOM 1818 C C . VAL B 1 35 ? 56.531 63.122 70.781 1.00 17.70 851 VAL B C 1
ATOM 1819 O O . VAL B 1 35 ? 57.178 63.751 69.940 1.00 17.71 851 VAL B O 1
ATOM 1823 N N . ARG B 1 36 ? 55.914 61.957 70.499 1.00 14.52 852 ARG B N 1
ATOM 1824 C CA . ARG B 1 36 ? 55.920 61.339 69.170 1.00 14.07 852 ARG B CA 1
ATOM 1825 C C . ARG B 1 36 ? 54.739 60.374 69.023 1.00 15.06 852 ARG B C 1
ATOM 1826 O O . ARG B 1 36 ? 54.123 59.968 70.025 1.00 14.16 852 ARG B O 1
ATOM 1834 N N . VAL B 1 37 ? 54.422 60.024 67.766 1.00 13.23 853 VAL B N 1
ATOM 1835 C CA . VAL B 1 37 ? 53.399 59.042 67.390 1.00 12.24 853 VAL B CA 1
ATOM 1836 C C . VAL B 1 37 ? 54.053 58.031 66.446 1.00 15.09 853 VAL B C 1
ATOM 1837 O O . VAL B 1 37 ? 54.709 58.438 65.477 1.00 14.22 853 VAL B O 1
ATOM 1841 N N . GLU B 1 38 ? 53.858 56.726 66.711 1.00 13.40 854 GLU B N 1
ATOM 1842 C CA . GLU B 1 38 ? 54.376 55.650 65.868 1.00 13.40 854 GLU B CA 1
ATOM 1843 C C . GLU B 1 38 ? 53.230 54.757 65.399 1.00 15.07 854 GLU B C 1
ATOM 1844 O O . GLU B 1 38 ? 52.352 54.442 66.207 1.00 14.14 854 GLU B O 1
ATOM 1850 N N . ARG B 1 39 ? 53.219 54.361 64.109 1.00 13.52 855 ARG B N 1
ATOM 1851 C CA . ARG B 1 39 ? 52.241 53.402 63.575 1.00 13.72 855 ARG B CA 1
ATOM 1852 C C . ARG B 1 39 ? 52.710 51.984 63.927 1.00 16.77 855 ARG B C 1
ATOM 1853 O O . ARG B 1 39 ? 53.909 51.708 63.852 1.00 16.37 855 ARG B O 1
ATOM 1861 N N . VAL B 1 40 ? 51.782 51.100 64.330 1.00 13.38 856 VAL B N 1
ATOM 1862 C CA . VAL B 1 40 ? 52.076 49.695 64.672 1.00 13.07 856 VAL B CA 1
ATOM 1863 C C . VAL B 1 40 ? 51.778 48.800 63.453 1.00 15.24 856 VAL B C 1
ATOM 1864 O O . VAL B 1 40 ? 50.742 48.978 62.804 1.00 14.57 856 VAL B O 1
ATOM 1868 N N . SER B 1 41 ? 52.686 47.847 63.139 1.00 14.05 857 SER B N 1
ATOM 1869 C CA . SER B 1 41 ? 52.477 46.869 62.060 1.00 14.04 857 SER B CA 1
ATOM 1870 C C . SER B 1 41 ? 52.486 45.432 62.614 1.00 16.95 857 SER B C 1
ATOM 1871 O O . SER B 1 41 ? 53.496 44.996 63.166 1.00 16.61 857 SER B O 1
ATOM 1874 N N . HIS B 1 42 ? 51.353 44.710 62.484 1.00 14.67 858 HIS B N 1
ATOM 1875 C CA . HIS B 1 42 ? 51.220 43.295 62.861 1.00 14.55 858 HIS B CA 1
ATOM 1876 C C . HIS B 1 42 ? 50.345 42.628 61.791 1.00 15.24 858 HIS B C 1
ATOM 1877 O O . HIS B 1 42 ? 49.124 42.506 61.973 1.00 14.13 858 HIS B O 1
ATOM 1884 N N . PRO B 1 43 ? 50.951 42.193 60.663 1.00 13.52 859 PRO B N 1
ATOM 1885 C CA . PRO B 1 43 ? 50.141 41.668 59.545 1.00 13.52 859 PRO B CA 1
ATOM 1886 C C . PRO B 1 43 ? 49.211 40.491 59.882 1.00 15.45 859 PRO B C 1
ATOM 1887 O O . PRO B 1 43 ? 48.063 40.499 59.418 1.00 13.91 859 PRO B O 1
ATOM 1891 N N . LEU B 1 44 ? 49.663 39.498 60.686 1.00 12.80 860 LEU B N 1
ATOM 1892 C CA . LEU B 1 44 ? 48.813 38.345 61.026 1.00 12.74 860 LEU B CA 1
ATOM 1893 C C . LEU B 1 44 ? 47.596 38.775 61.880 1.00 12.72 860 LEU B C 1
ATOM 1894 O O . LEU B 1 44 ? 46.453 38.413 61.534 1.00 11.77 860 LEU B O 1
ATOM 1899 N N . LEU B 1 45 ? 47.820 39.562 62.956 1.00 11.10 861 LEU B N 1
ATOM 1900 C CA . LEU B 1 45 ? 46.713 40.015 63.796 1.00 11.68 861 LEU B CA 1
ATOM 1901 C C . LEU B 1 45 ? 45.737 40.908 62.995 1.00 13.04 861 LEU B C 1
ATOM 1902 O O . LEU B 1 45 ? 44.521 40.766 63.149 1.00 11.51 861 LEU B O 1
ATOM 1907 N N . GLN B 1 46 ? 46.257 41.786 62.115 1.00 11.28 862 GLN B N 1
ATOM 1908 C CA . GLN B 1 46 ? 45.399 42.626 61.275 1.00 10.88 862 GLN B CA 1
ATOM 1909 C C . GLN B 1 46 ? 44.462 41.759 60.401 1.00 12.51 862 GLN B C 1
ATOM 1910 O O . GLN B 1 46 ? 43.260 42.032 60.341 1.00 11.40 862 GLN B O 1
ATOM 1916 N N . GLN B 1 47 ? 44.997 40.709 59.752 1.00 11.85 863 GLN B N 1
ATOM 1917 C CA . GLN B 1 47 ? 44.163 39.836 58.909 1.00 11.75 863 GLN B CA 1
ATOM 1918 C C . GLN B 1 47 ? 43.126 39.047 59.748 1.00 12.74 863 GLN B C 1
ATOM 1919 O O . GLN B 1 47 ? 41.983 38.891 59.313 1.00 11.85 863 GLN B O 1
ATOM 1925 N N . GLN B 1 48 ? 43.501 38.583 60.955 1.00 10.60 864 GLN B N 1
ATOM 1926 C CA . GLN B 1 48 ? 42.568 37.851 61.834 1.00 9.96 864 GLN B CA 1
ATOM 1927 C C . GLN B 1 48 ? 41.439 38.785 62.335 1.00 10.92 864 GLN B C 1
ATOM 1928 O O . GLN B 1 48 ? 40.264 38.384 62.346 1.00 10.43 864 GLN B O 1
ATOM 1934 N N . TYR B 1 49 ? 41.789 40.055 62.668 1.00 9.87 865 TYR B N 1
ATOM 1935 C CA . TYR B 1 49 ? 40.839 41.102 63.089 1.00 10.06 865 TYR B CA 1
ATOM 1936 C C . TYR B 1 49 ? 39.838 41.411 61.943 1.00 11.31 865 TYR B C 1
ATOM 1937 O O . TYR B 1 49 ? 38.626 41.501 62.182 1.00 10.02 865 TYR B O 1
ATOM 1946 N N . GLU B 1 50 ? 40.351 41.553 60.702 1.00 10.29 866 GLU B N 1
ATOM 1947 C CA . GLU B 1 50 ? 39.509 41.868 59.534 1.00 10.41 866 GLU B CA 1
ATOM 1948 C C . GLU B 1 50 ? 38.466 40.746 59.289 1.00 12.30 866 GLU B C 1
ATOM 1949 O O . GLU B 1 50 ? 37.309 41.047 58.956 1.00 11.21 866 GLU B O 1
ATOM 1955 N N . LEU B 1 51 ? 38.850 39.466 59.496 1.00 10.53 867 LEU B N 1
ATOM 1956 C CA . LEU B 1 51 ? 37.911 38.341 59.348 1.00 11.55 867 LEU B CA 1
ATOM 1957 C C . LEU B 1 51 ? 36.770 38.405 60.412 1.00 12.03 867 LEU B C 1
ATOM 1958 O O . LEU B 1 51 ? 35.604 38.203 60.070 1.00 12.00 867 LEU B O 1
ATOM 1963 N N . TYR B 1 52 ? 37.104 38.716 61.678 1.00 10.27 868 TYR B N 1
ATOM 1964 C CA . TYR B 1 52 ? 36.121 38.857 62.761 1.00 10.76 868 TYR B CA 1
ATOM 1965 C C . TYR B 1 52 ? 35.186 40.058 62.449 1.00 12.00 868 TYR B C 1
ATOM 1966 O O . TYR B 1 52 ? 33.965 39.933 62.611 1.00 11.94 868 TYR B O 1
ATOM 1975 N N . ARG B 1 53 ? 35.748 41.184 61.945 1.00 10.89 869 ARG B N 1
ATOM 1976 C CA . ARG B 1 53 ? 34.983 42.386 61.590 1.00 11.26 869 ARG B CA 1
ATOM 1977 C C . ARG B 1 53 ? 33.924 42.072 60.508 1.00 13.26 869 ARG B C 1
ATOM 1978 O O . ARG B 1 53 ? 32.783 42.537 60.626 1.00 11.71 869 ARG B O 1
ATOM 1986 N N . GLU B 1 54 ? 34.277 41.249 59.487 1.00 11.69 870 GLU B N 1
ATOM 1987 C CA . GLU B 1 54 ? 33.321 40.849 58.437 1.00 12.67 870 GLU B CA 1
ATOM 1988 C C . GLU B 1 54 ? 32.110 40.099 59.017 1.00 15.38 870 GLU B C 1
ATOM 1989 O O . GLU B 1 54 ? 30.986 40.332 58.568 1.00 15.25 870 GLU B O 1
ATOM 1995 N N . ARG B 1 55 ? 32.325 39.222 60.024 1.00 13.81 871 ARG B N 1
ATOM 1996 C CA . ARG B 1 55 ? 31.231 38.499 60.681 1.00 14.52 871 ARG B CA 1
ATOM 1997 C C . ARG B 1 55 ? 30.292 39.464 61.422 1.00 16.97 871 ARG B C 1
ATOM 1998 O O . ARG B 1 55 ? 29.074 39.305 61.331 1.00 16.63 871 ARG B O 1
ATOM 2006 N N . LEU B 1 56 ? 30.842 40.489 62.110 1.00 14.62 872 LEU B N 1
ATOM 2007 C CA . LEU B 1 56 ? 30.007 41.468 62.821 1.00 15.69 872 LEU B CA 1
ATOM 2008 C C . LEU B 1 56 ? 29.247 42.387 61.837 1.00 19.42 872 LEU B C 1
ATOM 2009 O O . LEU B 1 56 ? 28.082 42.705 62.097 1.00 19.22 872 LEU B O 1
ATOM 2014 N N . LEU B 1 57 ? 29.853 42.754 60.682 1.00 16.22 873 LEU B N 1
ATOM 2015 C CA . LEU B 1 57 ? 29.145 43.570 59.676 1.00 16.95 873 LEU B CA 1
ATOM 2016 C C . LEU B 1 57 ? 27.885 42.845 59.151 1.00 22.11 873 LEU B C 1
ATOM 2017 O O . LEU B 1 57 ? 26.878 43.494 58.841 1.00 22.19 873 LEU B O 1
ATOM 2022 N N . GLN B 1 58 ? 27.933 41.503 59.100 1.00 19.74 874 GLN B N 1
ATOM 2023 C CA . GLN B 1 58 ? 26.833 40.660 58.623 1.00 21.73 874 GLN B CA 1
ATOM 2024 C C . GLN B 1 58 ? 25.718 40.436 59.660 1.00 27.95 874 GLN B C 1
ATOM 2025 O O . GLN B 1 58 ? 24.568 40.264 59.245 1.00 28.33 874 GLN B O 1
ATOM 2031 N N . ARG B 1 59 ? 26.027 40.407 60.983 1.00 25.94 875 ARG B N 1
ATOM 2032 C CA . ARG B 1 59 ? 25.007 40.073 61.995 1.00 27.50 875 ARG B CA 1
ATOM 2033 C C . ARG B 1 59 ? 24.721 41.128 63.103 1.00 33.86 875 ARG B C 1
ATOM 2034 O O . ARG B 1 59 ? 23.619 41.099 63.655 1.00 34.71 875 ARG B O 1
ATOM 2042 N N . CYS B 1 60 ? 25.692 41.992 63.466 1.00 31.12 876 CYS B N 1
ATOM 2043 C CA . CYS B 1 60 ? 25.560 42.962 64.567 1.00 32.00 876 CYS B CA 1
ATOM 2044 C C . CYS B 1 60 ? 24.378 43.938 64.380 1.00 38.49 876 CYS B C 1
ATOM 2045 O O . CYS B 1 60 ? 24.104 44.380 63.261 1.00 38.86 876 CYS B O 1
ATOM 2048 N N . GLU B 1 61 ? 23.678 44.247 65.495 1.00 36.36 877 GLU B N 1
ATOM 2049 C CA . GLU B 1 61 ? 22.526 45.155 65.545 1.00 37.62 877 GLU B CA 1
ATOM 2050 C C . GLU B 1 61 ? 22.976 46.608 65.722 1.00 41.21 877 GLU B C 1
ATOM 2051 O O . GLU B 1 61 ? 22.514 47.484 64.988 1.00 41.85 877 GLU B O 1
ATOM 2057 N N . ARG B 1 62 ? 23.875 46.857 66.698 1.00 36.23 878 ARG B N 1
ATOM 2058 C CA . ARG B 1 62 ? 24.439 48.176 66.998 1.00 35.64 878 ARG B CA 1
ATOM 2059 C C . ARG B 1 62 ? 25.379 48.616 65.871 1.00 38.39 878 ARG B C 1
ATOM 2060 O O . ARG B 1 62 ? 26.126 47.795 65.334 1.00 36.81 878 ARG B O 1
ATOM 2068 N N . ARG B 1 63 ? 25.324 49.907 65.505 1.00 31.62 879 ARG B N 1
ATOM 2069 C CA . ARG B 1 63 ? 26.198 50.495 64.488 1.00 30.31 879 ARG B CA 1
ATOM 2070 C C . ARG B 1 63 ? 26.845 51.766 65.058 1.00 32.18 879 ARG B C 1
ATOM 2071 O O . ARG B 1 63 ? 26.132 52.556 65.687 1.00 32.60 879 ARG B O 1
ATOM 2079 N N . PRO B 1 64 ? 28.178 51.988 64.912 1.00 25.51 880 PRO B N 1
ATOM 2080 C CA . PRO B 1 64 ? 29.183 51.162 64.204 1.00 23.57 880 PRO B CA 1
ATOM 2081 C C . PRO B 1 64 ? 29.519 49.867 64.948 1.00 22.91 880 PRO B C 1
ATOM 2082 O O . PRO B 1 64 ? 29.192 49.754 66.131 1.00 23.37 880 PRO B O 1
ATOM 2086 N N . VAL B 1 65 ? 30.151 48.889 64.256 1.00 17.42 881 VAL B N 1
ATOM 2087 C CA . VAL B 1 65 ? 30.536 47.606 64.864 1.00 14.55 881 VAL B CA 1
ATOM 2088 C C . VAL B 1 65 ? 31.902 47.726 65.585 1.00 15.43 881 VAL B C 1
ATOM 2089 O O . VAL B 1 65 ? 32.245 46.844 66.382 1.00 13.62 881 VAL B O 1
ATOM 2093 N N . GLU B 1 66 ? 32.675 48.794 65.296 1.00 12.88 882 GLU B N 1
ATOM 2094 C CA . GLU B 1 66 ? 33.981 49.006 65.913 1.00 12.15 882 GLU B CA 1
ATOM 2095 C C . GLU B 1 66 ? 34.151 50.467 66.338 1.00 14.16 882 GLU B C 1
ATOM 2096 O O . GLU B 1 66 ? 33.474 51.368 65.801 1.00 13.93 882 GLU B O 1
ATOM 2102 N N . GLN B 1 67 ? 35.047 50.693 67.318 1.00 11.94 883 GLN B N 1
ATOM 2103 C CA . GLN B 1 67 ? 35.364 52.027 67.842 1.00 12.36 883 GLN B CA 1
ATOM 2104 C C . GLN B 1 67 ? 36.868 52.186 68.020 1.00 13.38 883 GLN B C 1
ATOM 2105 O O . GLN B 1 67 ? 37.565 51.191 68.272 1.00 13.23 883 GLN B O 1
ATOM 2111 N N . VAL B 1 68 ? 37.367 53.434 67.907 1.00 11.79 884 VAL B N 1
ATOM 2112 C CA . VAL B 1 68 ? 38.767 53.794 68.169 1.00 11.64 884 VAL B CA 1
ATOM 2113 C C . VAL B 1 68 ? 38.856 54.157 69.671 1.00 13.67 884 VAL B C 1
ATOM 2114 O O . VAL B 1 68 ? 38.143 55.062 70.120 1.00 14.23 884 VAL B O 1
ATOM 2118 N N . LEU B 1 69 ? 39.655 53.402 70.453 1.00 10.68 885 LEU B N 1
ATOM 2119 C CA . LEU B 1 69 ? 39.756 53.538 71.920 1.00 10.46 885 LEU B CA 1
ATOM 2120 C C . LEU B 1 69 ? 41.216 53.565 72.400 1.00 11.25 885 LEU B C 1
ATOM 2121 O O . LEU B 1 69 ? 42.126 53.211 71.643 1.00 11.31 885 LEU B O 1
ATOM 2126 N N . TYR B 1 70 ? 41.434 53.973 73.674 1.00 10.29 886 TYR B N 1
ATOM 2127 C CA . TYR B 1 70 ? 42.769 54.122 74.264 1.00 9.41 886 TYR B CA 1
ATOM 2128 C C . TYR B 1 70 ? 43.096 53.019 75.294 1.00 10.98 886 TYR B C 1
ATOM 2129 O O . TYR B 1 70 ? 42.200 52.504 75.974 1.00 10.93 886 TYR B O 1
ATOM 2138 N N . HIS B 1 71 ? 44.389 52.678 75.420 1.00 10.64 887 HIS B N 1
ATOM 2139 C CA . HIS B 1 71 ? 44.885 51.707 76.407 1.00 10.13 887 HIS B CA 1
ATOM 2140 C C . HIS B 1 71 ? 46.255 52.158 76.942 1.00 11.96 887 HIS B C 1
ATOM 2141 O O . HIS B 1 71 ? 47.274 52.025 76.244 1.00 11.53 887 HIS B O 1
ATOM 2148 N N . GLY B 1 72 ? 46.267 52.680 78.170 1.00 10.97 888 GLY B N 1
ATOM 2149 C CA . GLY B 1 72 ? 47.512 53.070 78.827 1.00 11.44 888 GLY B CA 1
ATOM 2150 C C . GLY B 1 72 ? 48.231 51.841 79.341 1.00 13.10 888 GLY B C 1
ATOM 2151 O O . GLY B 1 72 ? 47.575 50.890 79.784 1.00 12.36 888 GLY B O 1
ATOM 2152 N N . THR B 1 73 ? 49.576 51.813 79.239 1.00 11.60 889 THR B N 1
ATOM 2153 C CA . THR B 1 73 ? 50.329 50.646 79.694 1.00 12.13 889 THR B CA 1
ATOM 2154 C C . THR B 1 73 ? 51.682 51.040 80.285 1.00 14.73 889 THR B C 1
ATOM 2155 O O . THR B 1 73 ? 52.114 52.189 80.161 1.00 13.54 889 THR B O 1
ATOM 2159 N N . THR B 1 74 ? 52.354 50.063 80.913 1.00 14.35 890 THR B N 1
ATOM 2160 C CA . THR B 1 74 ? 53.695 50.264 81.460 1.00 14.92 890 THR B CA 1
ATOM 2161 C C . THR B 1 74 ? 54.718 50.170 80.312 1.00 17.97 890 THR B C 1
ATOM 2162 O O . THR B 1 74 ? 54.442 49.518 79.296 1.00 16.73 890 THR B O 1
ATOM 2166 N N . ALA B 1 75 ? 55.907 50.793 80.468 1.00 16.75 891 ALA B N 1
ATOM 2167 C CA . ALA B 1 75 ? 56.960 50.731 79.449 1.00 17.89 891 ALA B CA 1
ATOM 2168 C C . ALA B 1 75 ? 57.402 49.264 79.135 1.00 22.00 891 ALA B C 1
ATOM 2169 O O . ALA B 1 75 ? 57.544 48.961 77.944 1.00 21.25 891 ALA B O 1
ATOM 2171 N N . PRO B 1 76 ? 57.562 48.322 80.117 1.00 20.56 892 PRO B N 1
ATOM 2172 C CA . PRO B 1 76 ? 57.984 46.958 79.743 1.00 21.14 892 PRO B CA 1
ATOM 2173 C C . PRO B 1 76 ? 56.924 46.163 78.975 1.00 24.63 892 PRO B C 1
ATOM 2174 O O . PRO B 1 76 ? 57.289 45.205 78.301 1.00 24.62 892 PRO B O 1
ATOM 2178 N N . ALA B 1 77 ? 55.633 46.549 79.056 1.00 20.09 893 ALA B N 1
ATOM 2179 C CA . ALA B 1 77 ? 54.549 45.831 78.370 1.00 19.35 893 ALA B CA 1
ATOM 2180 C C . ALA B 1 77 ? 54.412 46.216 76.881 1.00 21.78 893 ALA B C 1
ATOM 2181 O O . ALA B 1 77 ? 53.769 45.477 76.127 1.00 21.38 893 ALA B O 1
ATOM 2183 N N . VAL B 1 78 ? 55.018 47.344 76.458 1.00 17.73 894 VAL B N 1
ATOM 2184 C CA . VAL B 1 78 ? 54.969 47.880 75.086 1.00 17.05 894 VAL B CA 1
ATOM 2185 C C . VAL B 1 78 ? 55.485 46.859 74.021 1.00 20.92 894 VAL B C 1
ATOM 2186 O O . VAL B 1 78 ? 54.738 46.616 73.066 1.00 18.97 894 VAL B O 1
ATOM 2190 N N . PRO B 1 79 ? 56.709 46.257 74.116 1.00 19.15 895 PRO B N 1
ATOM 2191 C CA . PRO B 1 79 ? 57.145 45.327 73.052 1.00 19.18 895 PRO B CA 1
ATOM 2192 C C . PRO B 1 79 ? 56.239 44.103 72.865 1.00 21.44 895 PRO B C 1
ATOM 2193 O O . PRO B 1 79 ? 56.059 43.676 71.721 1.00 20.00 895 PRO B O 1
ATOM 2197 N N . ASP B 1 80 ? 55.645 43.563 73.953 1.00 18.86 896 ASP B N 1
ATOM 2198 C CA . ASP B 1 80 ? 54.765 42.390 73.867 1.00 19.17 896 ASP B CA 1
ATOM 2199 C C . ASP B 1 80 ? 53.453 42.701 73.124 1.00 18.54 896 ASP B C 1
ATOM 2200 O O . ASP B 1 80 ? 53.001 41.867 72.333 1.00 17.92 896 ASP B O 1
ATOM 2205 N N . ILE B 1 81 ? 52.850 43.892 73.355 1.00 13.95 897 ILE B N 1
ATOM 2206 C CA . ILE B 1 81 ? 51.617 44.272 72.656 1.00 12.63 897 ILE B CA 1
ATOM 2207 C C . ILE B 1 81 ? 51.934 44.482 71.146 1.00 16.31 897 ILE B C 1
ATOM 2208 O O . ILE B 1 81 ? 51.152 44.041 70.299 1.00 14.91 897 ILE B O 1
ATOM 2213 N N . CYS B 1 82 ? 53.102 45.080 70.812 1.00 15.11 898 CYS B N 1
ATOM 2214 C CA . CYS B 1 82 ? 53.493 45.294 69.408 1.00 16.35 898 CYS B CA 1
ATOM 2215 C C . CYS B 1 82 ? 53.679 43.964 68.656 1.00 19.96 898 CYS B C 1
ATOM 2216 O O . CYS B 1 82 ? 53.291 43.868 67.489 1.00 19.93 898 CYS B O 1
ATOM 2219 N N . ALA B 1 83 ? 54.249 42.943 69.326 1.00 17.05 899 ALA B N 1
ATOM 2220 C CA . ALA B 1 83 ? 54.566 41.645 68.726 1.00 17.43 899 ALA B CA 1
ATOM 2221 C C . ALA B 1 83 ? 53.433 40.607 68.786 1.00 20.07 899 ALA B C 1
ATOM 2222 O O . ALA B 1 83 ? 53.407 39.716 67.925 1.00 19.19 899 ALA B O 1
ATOM 2224 N N . HIS B 1 84 ? 52.523 40.679 69.789 1.00 17.51 900 HIS B N 1
ATOM 2225 C CA . HIS B 1 84 ? 51.497 39.632 69.951 1.00 17.94 900 HIS B CA 1
ATOM 2226 C C . HIS B 1 84 ? 50.052 40.138 70.149 1.00 19.00 900 HIS B C 1
ATOM 2227 O O . HIS B 1 84 ? 49.123 39.315 70.240 1.00 19.54 900 HIS B O 1
ATOM 2234 N N . GLY B 1 85 ? 49.863 41.444 70.247 1.00 14.72 901 GLY B N 1
ATOM 2235 C CA . GLY B 1 85 ? 48.545 42.002 70.521 1.00 13.45 901 GLY B CA 1
ATOM 2236 C C . GLY B 1 85 ? 48.251 42.040 72.010 1.00 14.24 901 GLY B C 1
ATOM 2237 O O . GLY B 1 85 ? 49.156 41.860 72.839 1.00 14.12 901 GLY B O 1
ATOM 2238 N N . PHE B 1 86 ? 46.987 42.299 72.361 1.00 11.14 902 PHE B N 1
ATOM 2239 C CA . PHE B 1 86 ? 46.531 42.401 73.755 1.00 10.86 902 PHE B CA 1
ATOM 2240 C C . PHE B 1 86 ? 46.177 41.015 74.306 1.00 14.12 902 PHE B C 1
ATOM 2241 O O . PHE B 1 86 ? 45.663 40.177 73.562 1.00 14.72 902 PHE B O 1
ATOM 2249 N N . ASN B 1 87 ? 46.482 40.760 75.589 1.00 11.36 903 ASN B N 1
ATOM 2250 C CA . ASN B 1 87 ? 46.277 39.446 76.211 1.00 11.32 903 ASN B CA 1
ATOM 2251 C C . ASN B 1 87 ? 45.588 39.590 77.575 1.00 13.74 903 ASN B C 1
ATOM 2252 O O . ASN B 1 87 ? 46.192 40.117 78.525 1.00 13.56 903 ASN B O 1
ATOM 2257 N N . ARG B 1 88 ? 44.341 39.071 77.695 1.00 10.83 904 ARG B N 1
ATOM 2258 C CA . ARG B 1 88 ? 43.538 39.122 78.932 1.00 11.34 904 ARG B CA 1
ATOM 2259 C C . ARG B 1 88 ? 44.159 38.336 80.106 1.00 13.35 904 ARG B C 1
ATOM 2260 O O . ARG B 1 88 ? 43.778 38.582 81.258 1.00 13.76 904 ARG B O 1
ATOM 2268 N N . SER B 1 89 ? 45.081 37.398 79.823 1.00 12.39 905 SER B N 1
ATOM 2269 C CA . SER B 1 89 ? 45.675 36.544 80.860 1.00 13.00 905 SER B CA 1
ATOM 2270 C C . SER B 1 89 ? 46.745 37.261 81.693 1.00 19.04 905 SER B C 1
ATOM 2271 O O . SER B 1 89 ? 47.197 36.702 82.694 1.00 18.72 905 SER B O 1
ATOM 2274 N N . PHE B 1 90 ? 47.128 38.494 81.312 1.00 18.58 906 PHE B N 1
ATOM 2275 C CA . PHE B 1 90 ? 48.133 39.274 82.052 1.00 21.33 906 PHE B CA 1
ATOM 2276 C C . PHE B 1 90 ? 47.415 40.336 82.947 1.00 32.17 906 PHE B C 1
ATOM 2277 O O . PHE B 1 90 ? 47.824 41.502 82.987 1.00 32.15 906 PHE B O 1
ATOM 2285 N N . CYS B 1 91 ? 46.373 39.874 83.701 1.00 33.76 907 CYS B N 1
ATOM 2286 C CA . CYS B 1 91 ? 45.443 40.603 84.587 1.00 35.91 907 CYS B CA 1
ATOM 2287 C C . CYS B 1 91 ? 46.134 41.682 85.479 1.00 42.64 907 CYS B C 1
ATOM 2288 O O . CYS B 1 91 ? 45.891 42.854 85.198 1.00 42.50 907 CYS B O 1
ATOM 2291 N N . GLY B 1 92 ? 46.960 41.360 86.499 1.00 40.75 908 GLY B N 1
ATOM 2292 C CA . GLY B 1 92 ? 47.352 40.050 87.024 1.00 41.23 908 GLY B CA 1
ATOM 2293 C C . GLY B 1 92 ? 46.828 39.890 88.439 1.00 45.57 908 GLY B C 1
ATOM 2294 O O . GLY B 1 92 ? 46.022 38.995 88.712 1.00 45.73 908 GLY B O 1
ATOM 2295 N N . ARG B 1 93 ? 47.291 40.767 89.351 1.00 41.63 909 ARG B N 1
ATOM 2296 C CA . ARG B 1 93 ? 46.829 40.868 90.744 1.00 41.29 909 ARG B CA 1
ATOM 2297 C C . ARG B 1 93 ? 45.921 42.099 90.862 1.00 42.70 909 ARG B C 1
ATOM 2298 O O . ARG B 1 93 ? 45.287 42.341 91.897 1.00 42.79 909 ARG B O 1
ATOM 2301 N N . ASN B 1 94 ? 45.873 42.866 89.758 1.00 36.28 910 ASN B N 1
ATOM 2302 C CA . ASN B 1 94 ? 45.061 44.058 89.543 1.00 34.55 910 ASN B CA 1
ATOM 2303 C C . ASN B 1 94 ? 43.585 43.683 89.473 1.00 34.88 910 ASN B C 1
ATOM 2304 O O . ASN B 1 94 ? 43.245 42.653 88.883 1.00 34.21 910 ASN B O 1
ATOM 2309 N N . ALA B 1 95 ? 42.709 44.528 90.050 1.00 28.88 911 ALA B N 1
ATOM 2310 C CA . ALA B 1 95 ? 41.257 44.332 90.051 1.00 26.85 911 ALA B CA 1
ATOM 2311 C C . ALA B 1 95 ? 40.683 44.416 88.632 1.00 24.42 911 ALA B C 1
ATOM 2312 O O . ALA B 1 95 ? 41.185 45.176 87.804 1.00 23.80 911 ALA B O 1
ATOM 2314 N N . THR B 1 96 ? 39.651 43.611 88.354 1.00 17.16 912 THR B N 1
ATOM 2315 C CA . THR B 1 96 ? 38.952 43.518 87.065 1.00 14.23 912 THR B CA 1
ATOM 2316 C C . THR B 1 96 ? 37.445 43.567 87.358 1.00 14.16 912 THR B C 1
ATOM 2317 O O . THR B 1 96 ? 36.730 42.564 87.192 1.00 13.28 912 THR B O 1
ATOM 2321 N N . VAL B 1 97 ? 36.960 44.755 87.764 1.00 11.89 913 VAL B N 1
ATOM 2322 C CA . VAL B 1 97 ? 35.600 44.955 88.284 1.00 11.69 913 VAL B CA 1
ATOM 2323 C C . VAL B 1 97 ? 34.483 44.803 87.219 1.00 13.19 913 VAL B C 1
ATOM 2324 O O . VAL B 1 97 ? 33.328 44.639 87.610 1.00 13.59 913 VAL B O 1
ATOM 2328 N N . TYR B 1 98 ? 34.813 44.812 85.910 1.00 11.53 914 TYR B N 1
ATOM 2329 C CA . TYR B 1 98 ? 33.834 44.626 84.831 1.00 11.09 914 TYR B CA 1
ATOM 2330 C C . TYR B 1 98 ? 34.085 43.301 84.056 1.00 13.16 914 TYR B C 1
ATOM 2331 O O . TYR B 1 98 ? 33.454 43.064 83.018 1.00 13.15 914 TYR B O 1
ATOM 2340 N N . GLY B 1 99 ? 34.940 42.425 84.608 1.00 11.80 915 GLY B N 1
ATOM 2341 C CA . GLY B 1 99 ? 35.250 41.124 84.014 1.00 12.06 915 GLY B CA 1
ATOM 2342 C C . GLY B 1 99 ? 36.719 40.931 83.703 1.00 12.94 915 GLY B C 1
ATOM 2343 O O . GLY B 1 99 ? 37.458 41.908 83.552 1.00 12.44 915 GLY B O 1
ATOM 2344 N N . LYS B 1 100 ? 37.149 39.662 83.566 1.00 11.77 916 LYS B N 1
ATOM 2345 C CA . LYS B 1 100 ? 38.543 39.316 83.272 1.00 11.89 916 LYS B CA 1
ATOM 2346 C C . LYS B 1 100 ? 38.845 39.362 81.748 1.00 13.24 916 LYS B C 1
ATOM 2347 O O . LYS B 1 100 ? 39.011 38.333 81.083 1.00 12.63 916 LYS B O 1
ATOM 2353 N N . GLY B 1 101 ? 38.941 40.582 81.226 1.00 11.19 917 GLY B N 1
ATOM 2354 C CA . GLY B 1 101 ? 39.272 40.851 79.834 1.00 10.83 917 GLY B CA 1
ATOM 2355 C C . GLY B 1 101 ? 40.299 41.960 79.716 1.00 12.24 917 GLY B C 1
ATOM 2356 O O . GLY B 1 101 ? 40.945 42.306 80.708 1.00 12.24 917 GLY B O 1
ATOM 2357 N N . VAL B 1 102 ? 40.448 42.534 78.505 1.00 10.74 918 VAL B N 1
ATOM 2358 C CA . VAL B 1 102 ? 41.357 43.671 78.243 1.00 9.54 918 VAL B CA 1
ATOM 2359 C C . VAL B 1 102 ? 40.498 44.960 78.255 1.00 11.49 918 VAL B C 1
ATOM 2360 O O . VAL B 1 102 ? 39.461 45.021 77.572 1.00 11.06 918 VAL B O 1
ATOM 2364 N N . TYR B 1 103 ? 40.942 45.986 79.017 1.00 9.84 919 TYR B N 1
ATOM 2365 C CA . TYR B 1 103 ? 40.232 47.241 79.265 1.00 9.68 919 TYR B CA 1
ATOM 2366 C C . TYR B 1 103 ? 40.653 48.378 78.311 1.00 11.35 919 TYR B C 1
ATOM 2367 O O . TYR B 1 103 ? 41.854 48.597 78.097 1.00 11.34 919 TYR B O 1
ATOM 2376 N N . PHE B 1 104 ? 39.658 49.110 77.775 1.00 9.84 920 PHE B N 1
ATOM 2377 C CA . PHE B 1 104 ? 39.866 50.239 76.863 1.00 9.72 920 PHE B CA 1
ATOM 2378 C C . PHE B 1 104 ? 39.022 51.434 77.289 1.00 11.84 920 PHE B C 1
ATOM 2379 O O . PHE B 1 104 ? 37.867 51.251 77.697 1.00 12.25 920 PHE B O 1
ATOM 2387 N N . ALA B 1 105 ? 39.551 52.659 77.134 1.00 10.33 921 ALA B N 1
ATOM 2388 C CA . ALA B 1 105 ? 38.819 53.880 77.486 1.00 11.24 921 ALA B CA 1
ATOM 2389 C C . ALA B 1 105 ? 38.354 54.665 76.259 1.00 12.50 921 ALA B C 1
ATOM 2390 O O . ALA B 1 105 ? 39.097 54.792 75.275 1.00 11.87 921 ALA B O 1
ATOM 2392 N N . ARG B 1 106 ? 37.140 55.241 76.336 1.00 12.26 922 ARG B N 1
ATOM 2393 C CA . ARG B 1 106 ? 36.630 56.136 75.307 1.00 12.91 922 ARG B CA 1
ATOM 2394 C C . ARG B 1 106 ? 37.425 57.460 75.272 1.00 14.98 922 ARG B C 1
ATOM 2395 O O . ARG B 1 106 ? 37.627 58.034 74.197 1.00 15.24 922 ARG B O 1
ATOM 2403 N N . ARG B 1 107 ? 37.891 57.926 76.448 1.00 12.97 923 ARG B N 1
ATOM 2404 C CA . ARG B 1 107 ? 38.571 59.220 76.577 1.00 12.97 923 ARG B CA 1
ATOM 2405 C C . ARG B 1 107 ? 40.014 59.070 77.065 1.00 13.66 923 ARG B C 1
ATOM 2406 O O . ARG B 1 107 ? 40.285 58.339 78.025 1.00 12.48 923 ARG B O 1
ATOM 2414 N N . ALA B 1 108 ? 40.941 59.814 76.417 1.00 12.63 924 ALA B N 1
ATOM 2415 C CA . ALA B 1 108 ? 42.362 59.808 76.768 1.00 13.17 924 ALA B CA 1
ATOM 2416 C C . ALA B 1 108 ? 42.611 60.252 78.225 1.00 15.25 924 ALA B C 1
ATOM 2417 O O . ALA B 1 108 ? 43.588 59.797 78.830 1.00 13.21 924 ALA B O 1
ATOM 2419 N N . SER B 1 109 ? 41.714 61.105 78.800 1.00 13.57 925 SER B N 1
ATOM 2420 C CA . SER B 1 109 ? 41.813 61.571 80.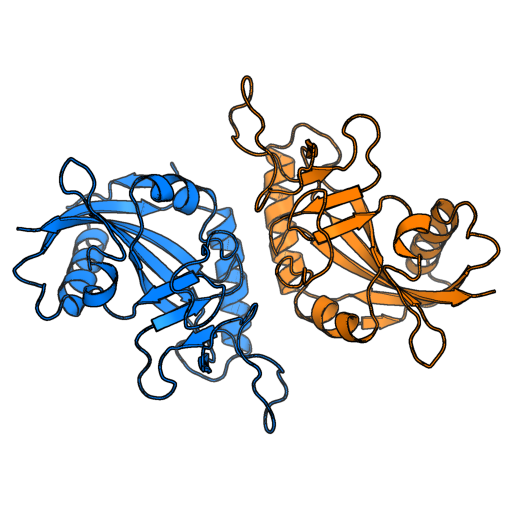193 1.00 14.16 925 SER B CA 1
ATOM 2421 C C . SER B 1 109 ? 41.847 60.407 81.212 1.00 16.41 925 SER B C 1
ATOM 2422 O O . SER B 1 109 ? 42.433 60.561 82.285 1.00 16.54 925 SER B O 1
ATOM 2425 N N . LEU B 1 110 ? 41.261 59.244 80.873 1.00 13.18 926 LEU B N 1
ATOM 2426 C CA . LEU B 1 110 ? 41.295 58.084 81.749 1.00 12.87 926 LEU B CA 1
ATOM 2427 C C . LEU B 1 110 ? 42.633 57.305 81.584 1.00 13.73 926 LEU B C 1
ATOM 2428 O O . LEU B 1 110 ? 43.358 57.144 82.567 1.00 13.02 926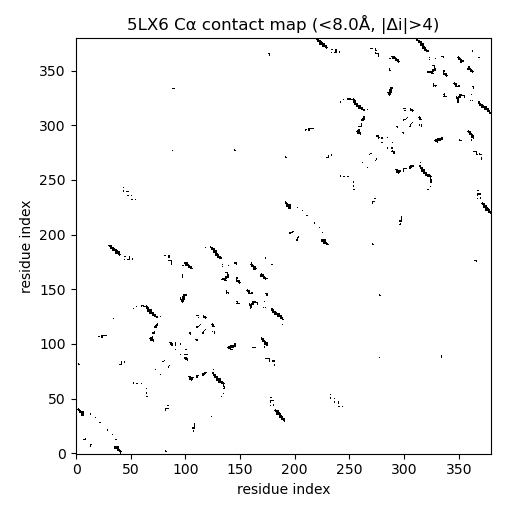 LEU B O 1
ATOM 2433 N N . SER B 1 111 ? 42.998 56.909 80.342 1.00 12.05 927 SER B N 1
ATOM 2434 C CA . SER B 1 111 ? 44.215 56.124 80.066 1.00 11.33 927 SER B CA 1
ATOM 2435 C C . SER B 1 111 ? 45.544 56.836 80.409 1.00 13.69 927 SER B C 1
ATOM 2436 O O . SER B 1 111 ? 46.540 56.156 80.686 1.00 12.56 927 SER B O 1
ATOM 2439 N N . VAL B 1 112 ? 45.565 58.182 80.409 1.00 11.94 928 VAL B N 1
ATOM 2440 C CA . VAL B 1 112 ? 46.762 58.982 80.708 1.00 12.84 928 VAL B CA 1
ATOM 2441 C C . VAL B 1 112 ? 47.089 59.004 82.231 1.00 15.22 928 VAL B C 1
ATOM 2442 O O . VAL B 1 112 ? 48.155 59.501 82.609 1.00 14.63 928 VAL B O 1
ATOM 2446 N N . GLN B 1 113 ? 46.196 58.492 83.105 1.00 13.42 929 GLN B N 1
ATOM 2447 C CA . GLN B 1 113 ? 46.444 58.481 84.553 1.00 13.56 929 GLN B CA 1
ATOM 2448 C C . GLN B 1 113 ? 47.620 57.531 84.880 1.00 14.49 929 GLN B C 1
ATOM 2449 O O . GLN B 1 113 ? 47.789 56.495 84.222 1.00 13.15 929 GLN B O 1
ATOM 2455 N N . ASP B 1 114 ? 48.467 57.917 85.866 1.00 13.31 930 ASP B N 1
ATOM 2456 C CA . ASP B 1 114 ? 49.657 57.144 86.251 1.00 13.91 930 ASP B CA 1
ATOM 2457 C C . ASP B 1 114 ? 49.347 55.711 86.679 1.00 16.19 930 ASP B C 1
ATOM 2458 O O . ASP B 1 114 ? 50.211 54.847 86.527 1.00 15.02 930 ASP B O 1
ATOM 2463 N N . ARG B 1 115 ? 48.112 55.437 87.178 1.00 13.62 931 ARG B N 1
ATOM 2464 C CA . ARG B 1 115 ? 47.715 54.082 87.576 1.00 13.87 931 ARG B CA 1
ATOM 2465 C C . ARG B 1 115 ? 47.720 53.126 86.351 1.00 15.83 931 ARG B C 1
ATOM 2466 O O . ARG B 1 115 ? 47.906 51.923 86.538 1.00 16.48 931 ARG B O 1
ATOM 2474 N N . TYR B 1 116 ? 47.574 53.663 85.112 1.00 13.29 932 TYR B N 1
ATOM 2475 C CA . TYR B 1 116 ? 47.577 52.842 83.889 1.00 12.50 932 TYR B CA 1
ATOM 2476 C C . TYR B 1 116 ? 48.846 53.051 83.029 1.00 13.61 932 TYR B C 1
ATOM 2477 O O . TYR B 1 116 ? 49.368 52.075 82.477 1.00 12.96 932 TYR B O 1
ATOM 2486 N N . SER B 1 117 ? 49.345 54.304 82.918 1.00 12.04 933 SER B N 1
ATOM 2487 C CA . SER B 1 117 ? 50.517 54.617 82.069 1.00 11.97 933 SER B CA 1
ATOM 2488 C C . SER B 1 117 ? 51.648 55.272 82.902 1.00 14.46 933 SER B C 1
ATOM 2489 O O . SER B 1 117 ? 51.999 56.440 82.657 1.00 13.86 933 SER B O 1
ATOM 2492 N N . PRO B 1 118 ? 52.276 54.539 83.863 1.00 13.54 934 PRO B N 1
ATOM 2493 C CA . PRO B 1 118 ? 53.324 55.170 84.692 1.00 13.84 934 PRO B CA 1
ATOM 2494 C C . PRO B 1 118 ? 54.558 55.576 83.873 1.00 15.90 934 PRO B C 1
ATOM 2495 O O . PRO B 1 118 ? 54.870 54.903 82.885 1.00 14.63 934 PRO B O 1
ATOM 2499 N N . PRO B 1 119 ? 55.256 56.683 84.229 1.00 14.21 935 PRO B N 1
ATOM 2500 C CA . PRO B 1 119 ? 56.396 57.120 83.400 1.00 14.72 935 PRO B CA 1
ATOM 2501 C C . PRO B 1 119 ? 57.604 56.184 83.443 1.00 18.24 935 PRO B C 1
ATOM 2502 O O . PRO B 1 119 ? 57.830 55.484 84.436 1.00 17.58 935 PRO B O 1
ATOM 2506 N N . ASN B 1 120 ? 58.391 56.192 82.356 1.00 15.65 936 ASN B N 1
ATOM 2507 C CA . ASN B 1 120 ? 59.663 55.462 82.299 1.00 16.17 936 ASN B CA 1
ATOM 2508 C C . ASN B 1 120 ? 60.783 56.425 82.816 1.00 19.54 936 ASN B C 1
ATOM 2509 O O . ASN B 1 120 ? 60.468 57.526 83.289 1.00 18.12 936 ASN B O 1
ATOM 2514 N N . ALA B 1 121 ? 62.070 56.040 82.696 1.00 18.20 937 ALA B N 1
ATOM 2515 C CA . ALA B 1 121 ? 63.190 56.854 83.194 1.00 18.58 937 ALA B CA 1
ATOM 2516 C C . ALA B 1 121 ? 63.336 58.222 82.486 1.00 20.45 937 ALA B C 1
ATOM 2517 O O . ALA B 1 121 ? 63.878 59.154 83.087 1.00 19.43 937 ALA B O 1
ATOM 2519 N N . ASP B 1 122 ? 62.831 58.348 81.243 1.00 17.92 938 ASP B N 1
ATOM 2520 C CA . ASP B 1 122 ? 62.884 59.593 80.476 1.00 18.68 938 ASP B CA 1
ATOM 2521 C C . ASP B 1 122 ? 61.652 60.498 80.723 1.00 19.82 938 ASP B C 1
ATOM 2522 O O . ASP B 1 122 ? 61.547 61.547 80.079 1.00 19.04 938 ASP B O 1
ATOM 2527 N N . GLY B 1 123 ? 60.739 60.080 81.614 1.00 16.84 939 GLY B N 1
ATOM 2528 C CA . GLY B 1 123 ? 59.500 60.797 81.915 1.00 16.30 939 GLY B CA 1
ATOM 2529 C C . GLY B 1 123 ? 58.399 60.575 80.892 1.00 18.34 939 GLY B C 1
ATOM 2530 O O . GLY B 1 123 ? 57.372 61.267 80.909 1.00 18.49 939 GLY B O 1
ATOM 2531 N N . HIS B 1 124 ? 58.595 59.587 80.008 1.00 15.41 940 HIS B N 1
ATOM 2532 C CA . HIS B 1 124 ? 57.654 59.268 78.941 1.00 15.32 940 HIS B CA 1
ATOM 2533 C C . HIS B 1 124 ? 56.589 58.267 79.398 1.00 17.05 940 HIS B C 1
ATOM 2534 O O . HIS B 1 124 ? 56.906 57.263 80.045 1.00 15.76 940 HIS B O 1
ATOM 2541 N N . LYS B 1 125 ? 55.323 58.553 79.037 1.00 13.77 941 LYS B N 1
ATOM 2542 C CA . LYS B 1 125 ? 54.130 57.762 79.356 1.00 12.71 941 LYS B CA 1
ATOM 2543 C C . LYS B 1 125 ? 53.560 57.175 78.052 1.00 15.46 941 LYS B C 1
ATOM 2544 O O . LYS B 1 125 ? 53.446 57.903 77.052 1.00 16.23 941 LYS B O 1
ATOM 2550 N N . ALA B 1 126 ? 53.236 55.859 78.051 1.00 12.72 942 ALA B N 1
ATOM 2551 C CA . ALA B 1 126 ? 52.784 55.130 76.861 1.00 12.22 942 ALA B CA 1
ATOM 2552 C C . ALA B 1 126 ? 51.275 54.899 76.821 1.00 12.81 942 ALA B C 1
ATOM 2553 O O . ALA B 1 126 ? 50.696 54.312 77.751 1.00 12.48 942 ALA B O 1
ATOM 2555 N N . VAL B 1 127 ? 50.633 55.341 75.718 1.00 11.35 943 VAL B N 1
ATOM 2556 C CA . VAL B 1 127 ? 49.194 55.157 75.485 1.00 10.68 943 VAL B CA 1
ATOM 2557 C C . VAL B 1 127 ? 48.977 54.600 74.058 1.00 12.50 943 VAL B C 1
ATOM 2558 O O . VAL B 1 127 ? 49.259 55.292 73.061 1.00 11.66 943 VAL B O 1
ATOM 2562 N N . PHE B 1 128 ? 48.481 53.356 73.957 1.00 10.91 944 PHE B N 1
ATOM 2563 C CA . PHE B 1 128 ? 48.129 52.788 72.654 1.00 10.55 944 PHE B CA 1
ATOM 2564 C C . PHE B 1 128 ? 46.770 53.306 72.183 1.00 12.25 944 PHE B C 1
ATOM 2565 O O . PHE B 1 128 ? 45.890 53.610 73.002 1.00 11.94 944 PHE B O 1
ATOM 2573 N N . VAL B 1 129 ? 46.607 53.413 70.862 1.00 10.99 945 VAL B N 1
ATOM 2574 C CA . VAL B 1 129 ? 45.340 53.666 70.183 1.00 10.78 945 VAL B CA 1
ATOM 2575 C C . VAL B 1 129 ? 45.013 52.364 69.451 1.00 12.06 945 VAL B C 1
ATOM 2576 O O . VAL B 1 129 ? 45.894 51.809 68.775 1.00 12.17 945 VAL B O 1
ATOM 2580 N N . ALA B 1 130 ? 43.780 51.857 69.604 1.00 10.27 946 ALA B N 1
ATOM 2581 C CA . ALA B 1 130 ? 43.376 50.575 69.006 1.00 10.24 946 ALA B CA 1
ATOM 2582 C C . ALA B 1 130 ? 42.009 50.632 68.348 1.00 11.60 946 ALA B C 1
ATOM 2583 O O . ALA B 1 130 ? 41.131 51.391 68.786 1.00 11.94 946 ALA B O 1
ATOM 2585 N N . ARG B 1 131 ? 41.824 49.805 67.298 1.00 10.03 947 ARG B N 1
ATOM 2586 C CA . ARG B 1 131 ? 40.513 49.531 66.707 1.00 9.96 947 ARG B CA 1
ATOM 2587 C C . ARG B 1 131 ? 39.959 48.354 67.516 1.00 11.91 947 ARG B C 1
ATOM 2588 O O . ARG B 1 131 ? 40.653 47.326 67.648 1.00 10.83 947 ARG B O 1
ATOM 2596 N N . VAL B 1 132 ? 38.775 48.513 68.127 1.00 9.91 948 VAL B N 1
ATOM 2597 C CA . VAL B 1 132 ? 38.186 47.483 69.000 1.00 9.29 948 VAL B CA 1
ATOM 2598 C C . VAL B 1 132 ? 36.793 47.085 68.475 1.00 11.52 948 VAL B C 1
ATOM 2599 O O . VAL B 1 132 ? 35.935 47.959 68.257 1.00 11.30 948 VAL B O 1
ATOM 2603 N N . LEU B 1 133 ? 36.547 45.760 68.309 1.00 10.24 949 LEU B N 1
ATOM 2604 C CA . LEU B 1 133 ? 35.250 45.248 67.842 1.00 10.99 949 LEU B CA 1
ATOM 2605 C C . LEU B 1 133 ? 34.257 45.152 69.021 1.00 12.52 949 LEU B C 1
ATOM 2606 O O . LEU B 1 133 ? 34.017 44.079 69.599 1.00 12.84 949 LEU B O 1
ATOM 2611 N N . THR B 1 134 ? 33.695 46.314 69.384 1.00 11.97 950 THR B N 1
ATOM 2612 C CA . THR B 1 134 ? 32.763 46.471 70.503 1.00 12.08 950 THR B CA 1
ATOM 2613 C C . THR B 1 134 ? 31.401 45.825 70.180 1.00 14.88 950 THR B C 1
ATOM 2614 O O . THR B 1 134 ? 30.773 45.274 71.090 1.00 14.18 950 THR B O 1
ATOM 2618 N N . GLY B 1 135 ? 30.969 45.877 68.912 1.00 13.20 951 GLY B N 1
ATOM 2619 C CA . GLY B 1 135 ? 29.706 45.291 68.459 1.00 14.75 951 GLY B CA 1
ATOM 2620 C C . GLY B 1 135 ? 28.531 45.569 69.380 1.00 16.87 951 GLY B C 1
ATOM 2621 O O . GLY B 1 135 ? 28.318 46.718 69.783 1.00 16.30 951 GLY B O 1
ATOM 2622 N N . ASP B 1 136 ? 27.778 44.508 69.750 1.00 15.57 952 ASP B N 1
ATOM 2623 C CA . ASP B 1 136 ? 26.660 44.606 70.702 1.00 15.94 952 ASP B CA 1
ATOM 2624 C C . ASP B 1 136 ? 27.206 44.382 72.126 1.00 17.97 952 ASP B C 1
ATOM 2625 O O . ASP B 1 136 ? 27.885 43.378 72.360 1.00 16.48 952 ASP B O 1
ATOM 2630 N N . TYR B 1 137 ? 26.928 45.312 73.068 1.00 16.68 953 TYR B N 1
ATOM 2631 C CA . TYR B 1 137 ? 27.462 45.217 74.431 1.00 16.09 953 TYR B CA 1
ATOM 2632 C C . TYR B 1 137 ? 26.403 45.115 75.541 1.00 19.15 953 TYR B C 1
ATOM 2633 O O . TYR B 1 137 ? 25.279 45.601 75.390 1.00 18.98 953 TYR B O 1
ATOM 2642 N N . GLY B 1 138 ? 26.805 44.490 76.650 1.00 15.41 954 GLY B N 1
ATOM 2643 C CA . GLY B 1 138 ? 26.027 44.339 77.877 1.00 15.50 954 GLY B CA 1
ATOM 2644 C C . GLY B 1 138 ? 26.806 44.827 79.091 1.00 17.01 954 GLY B C 1
ATOM 2645 O O . GLY B 1 138 ? 27.978 45.196 78.965 1.00 15.35 954 GLY B O 1
ATOM 2646 N N . GLN B 1 139 ? 26.180 44.819 80.281 1.00 14.75 955 GLN B N 1
ATOM 2647 C CA . GLN B 1 139 ? 26.794 45.287 81.534 1.00 14.40 955 GLN B CA 1
ATOM 2648 C C . GLN B 1 139 ? 27.910 44.339 82.003 1.00 16.09 955 GLN B C 1
ATOM 2649 O O . GLN B 1 139 ? 27.695 43.135 82.119 1.00 16.05 955 GLN B O 1
ATOM 2655 N N . GLY B 1 140 ? 29.094 44.886 82.264 1.00 13.44 956 GLY B N 1
ATOM 2656 C CA . GLY B 1 140 ? 30.189 44.088 82.803 1.00 12.96 956 GLY B CA 1
ATOM 2657 C C . GLY B 1 140 ? 29.956 43.746 84.267 1.00 14.83 956 GLY B C 1
ATOM 2658 O O . GLY B 1 140 ? 29.260 44.480 84.978 1.00 14.73 956 GLY B O 1
ATOM 2659 N N . ARG B 1 141 ? 30.499 42.604 84.716 1.00 12.38 957 ARG B N 1
ATOM 2660 C CA . ARG B 1 141 ? 30.401 42.114 86.105 1.00 12.43 957 ARG B CA 1
ATOM 2661 C C . ARG B 1 141 ? 31.748 41.487 86.478 1.00 13.74 957 ARG B C 1
ATOM 2662 O O . ARG B 1 141 ? 32.380 40.872 85.607 1.00 12.28 957 ARG B O 1
ATOM 2670 N N . ARG B 1 142 ? 32.174 41.601 87.755 1.00 12.88 958 ARG B N 1
ATOM 2671 C CA . ARG B 1 142 ? 33.521 41.192 88.180 1.00 13.02 958 ARG B CA 1
ATOM 2672 C C . ARG B 1 142 ? 33.797 39.676 88.002 1.00 16.29 958 ARG B C 1
ATOM 2673 O O . ARG B 1 142 ? 34.958 39.314 87.804 1.00 16.26 958 ARG B O 1
ATOM 2681 N N . GLY B 1 143 ? 32.764 38.835 88.017 1.00 14.48 959 GLY B N 1
ATOM 2682 C CA . GLY B 1 143 ? 32.944 37.393 87.844 1.00 15.09 959 GLY B CA 1
ATOM 2683 C C . GLY B 1 143 ? 33.043 36.883 86.412 1.00 16.74 959 GLY B C 1
ATOM 2684 O O . GLY B 1 143 ? 33.320 35.693 86.207 1.00 16.54 959 GLY B O 1
ATOM 2685 N N . LEU B 1 144 ? 32.843 37.745 85.396 1.00 13.74 960 LEU B N 1
ATOM 2686 C CA . LEU B 1 144 ? 32.879 37.298 83.988 1.00 13.23 960 LEU B CA 1
ATOM 2687 C C . LEU B 1 144 ? 34.256 36.815 83.514 1.00 15.05 960 LEU B C 1
ATOM 2688 O O . LEU B 1 144 ? 35.274 37.451 83.799 1.00 13.65 960 LEU B O 1
ATOM 2693 N N . ARG B 1 145 ? 34.266 35.722 82.725 1.00 12.65 961 ARG B N 1
ATOM 2694 C CA . ARG B 1 145 ? 35.467 35.182 82.065 1.00 12.99 961 ARG B CA 1
ATOM 2695 C C . ARG B 1 145 ? 35.299 35.258 80.539 1.00 15.17 961 ARG B C 1
ATOM 2696 O O . ARG B 1 145 ? 36.247 35.010 79.775 1.00 14.62 961 ARG B O 1
ATOM 2704 N N . ALA B 1 146 ? 34.077 35.604 80.105 1.00 13.53 962 ALA B N 1
ATOM 2705 C CA . ALA B 1 146 ? 33.639 35.761 78.718 1.00 14.13 962 ALA B CA 1
ATOM 2706 C C . ALA B 1 146 ? 32.555 36.877 78.674 1.00 16.29 962 ALA B C 1
ATOM 2707 O O . ALA B 1 146 ? 32.118 37.307 79.755 1.00 15.14 962 ALA B O 1
ATOM 2709 N N . PRO B 1 147 ? 32.094 37.383 77.493 1.00 14.00 963 PRO B N 1
ATOM 2710 C CA . PRO B 1 147 ? 31.122 38.496 77.512 1.00 14.46 963 PRO B CA 1
ATOM 2711 C C . PRO B 1 147 ? 29.773 38.146 78.183 1.00 17.98 963 PRO B C 1
ATOM 2712 O O . PRO B 1 147 ? 29.434 36.955 78.306 1.00 17.85 963 PRO B O 1
ATOM 2716 N N . PRO B 1 148 ? 29.016 39.173 78.666 1.00 15.14 964 PRO B N 1
ATOM 2717 C CA . PRO B 1 148 ? 27.742 38.906 79.367 1.00 16.04 964 PRO B CA 1
ATOM 2718 C C . PRO B 1 148 ? 26.644 38.285 78.484 1.00 18.83 964 PRO B C 1
ATOM 2719 O O . PRO B 1 148 ? 26.654 38.430 77.260 1.00 17.47 964 PRO B O 1
ATOM 2723 N N . LEU B 1 149 ? 25.695 37.585 79.129 1.00 17.28 965 LEU B N 1
ATOM 2724 C CA . LEU B 1 149 ? 24.574 36.905 78.457 1.00 18.30 965 LEU B CA 1
ATOM 2725 C C . LEU B 1 149 ? 23.509 37.888 77.959 1.00 19.92 965 LEU B C 1
ATOM 2726 O O . LEU B 1 149 ? 23.207 38.871 78.638 1.00 18.67 965 LEU B O 1
ATOM 2731 N N . ARG B 1 150 ? 22.923 37.607 76.779 1.00 18.04 966 ARG B N 1
ATOM 2732 C CA . ARG B 1 150 ? 21.874 38.454 76.191 1.00 18.22 966 ARG B CA 1
ATOM 2733 C C . ARG B 1 150 ? 20.489 38.213 76.821 1.00 21.93 966 ARG B C 1
ATOM 2734 O O . ARG B 1 150 ? 19.693 39.152 76.918 1.00 20.71 966 ARG B O 1
ATOM 2742 N N . GLY B 1 151 ? 20.206 36.973 77.213 1.00 19.41 967 GLY B N 1
ATOM 2743 C CA . GLY B 1 151 ? 18.925 36.606 77.808 1.00 20.01 967 GLY B CA 1
ATOM 2744 C C . GLY B 1 151 ? 17.795 36.403 76.807 1.00 23.13 967 GLY B C 1
ATOM 2745 O O . GLY B 1 151 ? 18.051 36.226 75.609 1.00 21.56 967 GLY B O 1
ATOM 2746 N N . PRO B 1 152 ? 16.521 36.426 77.280 1.00 21.47 968 PRO B N 1
ATOM 2747 C CA . PRO B 1 152 ? 15.377 36.196 76.368 1.00 22.20 968 PRO B CA 1
ATOM 2748 C C . PRO B 1 152 ? 15.213 37.270 75.287 1.00 26.94 968 PRO B C 1
ATOM 2749 O O . PRO B 1 152 ? 15.608 38.421 75.485 1.00 25.11 968 PRO B O 1
ATOM 2753 N N . GLY B 1 153 ? 14.634 36.873 74.152 1.00 24.83 969 GLY B N 1
ATOM 2754 C CA . GLY B 1 153 ? 14.404 37.764 73.017 1.00 25.72 969 GLY B CA 1
ATOM 2755 C C . GLY B 1 153 ? 15.558 37.890 72.037 1.00 29.22 969 GLY B C 1
ATOM 2756 O O . GLY B 1 153 ? 15.514 38.754 71.156 1.00 29.04 969 GLY B O 1
ATOM 2757 N N . HIS B 1 154 ? 16.597 37.029 72.169 1.00 25.51 970 HIS B N 1
ATOM 2758 C CA . HIS B 1 154 ? 17.787 37.015 71.298 1.00 25.22 970 HIS B CA 1
ATOM 2759 C C . HIS B 1 154 ? 18.192 35.583 70.921 1.00 28.54 970 HIS B C 1
ATOM 2760 O O . HIS B 1 154 ? 18.199 34.715 71.796 1.00 27.04 970 HIS B O 1
ATOM 2767 N N . VAL B 1 155 ? 18.588 35.349 69.646 1.00 26.83 971 VAL B N 1
ATOM 2768 C CA . VAL B 1 155 ? 19.064 34.040 69.154 1.00 27.32 971 VAL B CA 1
ATOM 2769 C C . VAL B 1 155 ? 20.446 33.736 69.777 1.00 29.96 971 VAL B C 1
ATOM 2770 O O . VAL B 1 155 ? 20.646 32.647 70.321 1.00 29.49 971 VAL B O 1
ATOM 2774 N N . LEU B 1 156 ? 21.390 34.699 69.692 1.00 26.40 972 LEU B N 1
ATOM 2775 C CA . LEU B 1 156 ? 22.741 34.560 70.242 1.00 25.07 972 LEU B CA 1
ATOM 2776 C C . LEU B 1 156 ? 22.696 34.563 71.771 1.00 26.06 972 LEU B C 1
ATOM 2777 O O . LEU B 1 156 ? 21.882 35.280 72.359 1.00 24.54 972 LEU B O 1
ATOM 2782 N N . LEU B 1 157 ? 23.554 33.746 72.407 1.00 22.12 973 LEU B N 1
ATOM 2783 C CA . LEU B 1 157 ? 23.596 33.611 73.864 1.00 21.93 973 LEU B CA 1
ATOM 2784 C C . LEU B 1 157 ? 24.432 34.697 74.560 1.00 23.01 973 LEU B C 1
ATOM 2785 O O . LEU B 1 157 ? 24.070 35.097 75.662 1.00 20.88 973 LEU B O 1
ATOM 2790 N N . ARG B 1 158 ? 25.535 35.170 73.942 1.00 20.33 974 ARG B N 1
ATOM 2791 C CA . ARG B 1 158 ? 26.376 36.183 74.580 1.00 19.84 974 ARG B CA 1
ATOM 2792 C C . ARG B 1 158 ? 26.552 37.410 73.713 1.00 20.04 974 ARG B C 1
ATOM 2793 O O . ARG B 1 158 ? 26.488 37.324 72.482 1.00 19.48 974 ARG B O 1
ATOM 2801 N N . TYR B 1 159 ? 26.814 38.558 74.368 1.00 16.20 975 TYR B N 1
ATOM 2802 C CA . TYR B 1 159 ? 27.134 39.824 73.707 1.00 15.48 975 TYR B CA 1
ATOM 2803 C C . TYR B 1 159 ? 28.573 39.748 73.137 1.00 16.95 975 TYR B C 1
ATOM 2804 O O . TYR B 1 159 ? 29.263 38.747 73.336 1.00 16.31 975 TYR B O 1
ATOM 2813 N N . ASP B 1 160 ? 29.004 40.773 72.395 1.00 14.66 976 ASP B N 1
ATOM 2814 C CA . ASP B 1 160 ? 30.362 40.826 71.835 1.00 13.51 976 ASP B CA 1
ATOM 2815 C C . ASP B 1 160 ? 31.362 41.401 72.854 1.00 15.52 976 ASP B C 1
ATOM 2816 O O . ASP B 1 160 ? 32.533 40.999 72.873 1.00 14.97 976 ASP B O 1
ATOM 2821 N N . SER B 1 161 ? 30.906 42.343 73.696 1.00 13.44 977 SER B N 1
ATOM 2822 C CA . SER B 1 161 ? 31.767 43.019 74.678 1.00 12.57 977 SER B CA 1
ATOM 2823 C C . SER B 1 161 ? 30.973 43.425 75.940 1.00 14.91 977 SER B C 1
ATOM 2824 O O . SER B 1 161 ? 29.738 43.296 75.980 1.00 13.94 977 SER B O 1
ATOM 2827 N N . ALA B 1 162 ? 31.693 43.881 76.982 1.00 11.98 978 ALA B N 1
ATOM 2828 C CA . ALA B 1 162 ? 31.121 44.394 78.225 1.00 12.12 978 ALA B CA 1
ATOM 2829 C C . ALA B 1 162 ? 31.462 45.879 78.394 1.00 13.84 978 ALA B C 1
ATOM 2830 O O . ALA B 1 162 ? 32.504 46.339 77.884 1.00 13.00 978 ALA B O 1
ATOM 2832 N N . VAL B 1 163 ? 30.602 46.623 79.117 1.00 12.31 979 VAL B N 1
ATOM 2833 C CA . VAL B 1 163 ? 30.782 48.052 79.411 1.00 12.22 979 VAL B CA 1
ATOM 2834 C C . VAL B 1 163 ? 30.550 48.361 80.894 1.00 14.47 979 VAL B C 1
ATOM 2835 O O . VAL B 1 163 ? 29.894 47.586 81.609 1.00 13.41 979 VAL B O 1
ATOM 2839 N N . ASP B 1 164 ? 31.048 49.532 81.342 1.00 12.88 980 ASP B N 1
ATOM 2840 C CA . ASP B 1 164 ? 30.815 50.014 82.705 1.00 12.20 980 ASP B CA 1
ATOM 2841 C C . ASP B 1 164 ? 29.361 50.488 82.902 1.00 16.52 980 ASP B C 1
ATOM 2842 O O . ASP B 1 164 ? 28.813 50.362 84.000 1.00 17.31 980 ASP B O 1
ATOM 2847 N N . CYS B 1 165 ? 28.751 51.066 81.849 1.00 14.15 981 CYS B N 1
ATOM 2848 C CA . CYS B 1 165 ? 27.422 51.685 81.902 1.00 15.13 981 CYS B CA 1
ATOM 2849 C C . CYS B 1 165 ? 26.777 51.593 80.513 1.00 18.11 981 CYS B C 1
ATOM 2850 O O . CYS B 1 165 ? 27.316 52.160 79.571 1.00 17.71 981 CYS B O 1
ATOM 2853 N N . ILE B 1 166 ? 25.640 50.887 80.380 1.00 16.07 982 ILE B N 1
ATOM 2854 C CA . ILE B 1 166 ? 24.993 50.683 79.072 1.00 16.80 982 ILE B CA 1
ATOM 2855 C C . ILE B 1 166 ? 24.471 52.003 78.444 1.00 21.35 982 ILE B C 1
ATOM 2856 O O . ILE B 1 166 ? 24.662 52.199 77.241 1.00 20.53 982 ILE B O 1
ATOM 2861 N N . CYS B 1 167 ? 23.849 52.899 79.228 1.00 19.42 983 CYS B N 1
ATOM 2862 C CA . CYS B 1 167 ? 23.279 54.126 78.653 1.00 21.64 983 CYS B CA 1
ATOM 2863 C C . CYS B 1 167 ? 24.351 55.176 78.267 1.00 25.81 983 CYS B C 1
ATOM 2864 O O . CYS B 1 167 ? 24.115 55.946 77.334 1.00 26.34 983 CYS B O 1
ATOM 2867 N N . GLN B 1 168 ? 25.516 55.201 78.947 1.00 21.12 984 GLN B N 1
ATOM 2868 C CA . GLN B 1 168 ? 26.600 56.141 78.625 1.00 20.37 984 GLN B CA 1
ATOM 2869 C C . GLN B 1 168 ? 27.964 55.457 78.864 1.00 20.60 984 GLN B C 1
ATOM 2870 O O . GLN B 1 168 ? 28.614 55.710 79.886 1.00 19.25 984 GLN B O 1
ATOM 2876 N N . PRO B 1 169 ? 28.415 54.578 77.936 1.00 16.58 985 PRO B N 1
ATOM 2877 C CA . PRO B 1 169 ? 29.671 53.845 78.185 1.00 15.53 985 PRO B CA 1
ATOM 2878 C C . PRO B 1 169 ? 30.939 54.703 78.135 1.00 17.17 985 PRO B C 1
ATOM 2879 O O . PRO B 1 169 ? 31.063 55.584 77.284 1.00 18.11 985 PRO B O 1
ATOM 2883 N N . SER B 1 170 ? 31.871 54.456 79.069 1.00 13.38 986 SER B N 1
ATOM 2884 C CA . SER B 1 170 ? 33.173 55.136 79.084 1.00 12.83 986 SER B CA 1
ATOM 2885 C C . SER B 1 170 ? 34.340 54.120 79.070 1.00 14.53 986 SER B C 1
ATOM 2886 O O . SER B 1 170 ? 35.477 54.494 78.747 1.00 12.81 986 SER B O 1
ATOM 2889 N N . ILE B 1 171 ? 34.055 52.838 79.406 1.00 12.01 987 ILE B N 1
ATOM 2890 C CA . ILE B 1 171 ? 35.031 51.733 79.457 1.00 10.91 987 ILE B CA 1
ATOM 2891 C C . ILE B 1 171 ? 34.443 50.518 78.733 1.00 12.32 987 ILE B C 1
ATOM 2892 O O . ILE B 1 171 ? 33.285 50.163 78.982 1.00 11.35 987 ILE B O 1
ATOM 2897 N N . PHE B 1 172 ? 35.225 49.902 77.833 1.00 11.07 988 PHE B N 1
ATOM 2898 C CA . PHE B 1 172 ? 34.865 48.683 77.089 1.00 11.03 988 PHE B CA 1
ATOM 2899 C C . PHE B 1 172 ? 35.842 47.563 77.444 1.00 12.58 988 PHE B C 1
ATOM 2900 O O . PHE B 1 172 ? 37.057 47.817 77.522 1.00 12.09 988 PHE B O 1
ATOM 2908 N N . VAL B 1 173 ? 35.337 46.328 77.635 1.00 10.88 989 VAL B N 1
ATOM 2909 C CA . VAL B 1 173 ? 36.140 45.145 77.968 1.00 10.16 989 VAL B CA 1
ATOM 2910 C C . VAL B 1 173 ? 35.908 44.060 76.896 1.00 12.24 989 VAL B C 1
ATOM 2911 O O . VAL B 1 173 ? 34.749 43.723 76.608 1.00 11.58 989 VAL B O 1
ATOM 2915 N N . ILE B 1 174 ? 37.004 43.535 76.291 1.00 11.24 990 ILE B N 1
ATOM 2916 C CA . ILE B 1 174 ? 36.909 42.447 75.297 1.00 11.06 990 ILE B CA 1
ATOM 2917 C C . ILE B 1 174 ? 37.598 41.178 75.859 1.00 11.97 990 ILE B C 1
ATOM 2918 O O . ILE B 1 174 ? 38.496 41.268 76.698 1.00 11.94 990 ILE B O 1
ATOM 2923 N N . PHE B 1 175 ? 37.151 39.995 75.391 1.00 10.56 991 PHE B N 1
ATOM 2924 C CA . PHE B 1 175 ? 37.519 38.701 75.961 1.00 10.67 991 PHE B CA 1
ATOM 2925 C C . PHE B 1 175 ? 38.095 37.693 74.937 1.00 12.62 991 PHE B C 1
ATOM 2926 O O . PHE B 1 175 ? 38.202 36.511 75.274 1.00 12.07 991 PHE B O 1
ATOM 2934 N N . HIS B 1 176 ? 38.485 38.143 73.717 1.00 11.12 992 HIS B N 1
ATOM 2935 C CA . HIS B 1 176 ? 39.091 37.287 72.668 1.00 11.20 992 HIS B CA 1
ATOM 2936 C C . HIS B 1 176 ? 40.392 37.941 72.166 1.00 12.09 992 HIS B C 1
ATOM 2937 O O . HIS B 1 176 ? 40.451 39.174 72.017 1.00 11.78 992 HIS B O 1
ATOM 2944 N N . ASP B 1 177 ? 41.415 37.119 71.873 1.00 10.95 993 ASP B N 1
ATOM 2945 C CA . ASP B 1 177 ? 42.739 37.570 71.427 1.00 10.92 993 ASP B CA 1
ATOM 2946 C C . ASP B 1 177 ? 42.737 38.367 70.094 1.00 13.53 993 ASP B C 1
ATOM 2947 O O . ASP B 1 177 ? 43.638 39.192 69.897 1.00 14.16 993 ASP B O 1
ATOM 2952 N N . THR B 1 178 ? 41.748 38.148 69.193 1.00 10.77 994 THR B N 1
ATOM 2953 C CA . THR B 1 178 ? 41.726 38.792 67.862 1.00 10.39 994 THR B CA 1
ATOM 2954 C C . THR B 1 178 ? 40.764 39.989 67.766 1.00 12.96 994 THR B C 1
ATOM 2955 O O . THR B 1 178 ? 40.610 40.552 66.670 1.00 12.58 994 THR B O 1
ATOM 2959 N N . GLN B 1 179 ? 40.154 40.406 68.884 1.00 10.76 995 GLN B N 1
ATOM 2960 C CA . GLN B 1 179 ? 39.095 41.419 68.896 1.00 10.85 995 GLN B CA 1
ATOM 2961 C C . GLN B 1 179 ? 39.569 42.880 69.010 1.00 11.56 995 GLN B C 1
ATOM 2962 O O . GLN B 1 179 ? 38.736 43.806 68.969 1.00 11.35 995 GLN B O 1
ATOM 2968 N N . ALA B 1 180 ? 40.882 43.098 69.164 1.00 10.18 996 ALA B N 1
ATOM 2969 C CA . ALA B 1 180 ? 41.451 44.448 69.240 1.00 10.39 996 ALA B CA 1
ATOM 2970 C C . ALA B 1 180 ? 42.765 44.496 68.455 1.00 11.95 996 ALA B C 1
ATOM 2971 O O . ALA B 1 180 ? 43.612 43.602 68.587 1.00 12.59 996 ALA B O 1
ATOM 2973 N N . LEU B 1 181 ? 42.912 45.517 67.612 1.00 9.86 997 LEU B N 1
ATOM 2974 C CA . LEU B 1 181 ? 44.097 45.716 66.790 1.00 10.50 997 LEU B CA 1
ATOM 2975 C C . LEU B 1 181 ? 44.815 47.010 67.214 1.00 12.56 997 LEU B C 1
ATOM 2976 O O . LEU B 1 181 ? 44.272 48.094 66.970 1.00 10.99 997 LEU B O 1
ATOM 2981 N N . PRO B 1 182 ? 46.030 46.944 67.820 1.00 10.63 998 PRO B N 1
ATOM 2982 C CA . PRO B 1 182 ? 46.761 48.204 68.089 1.00 10.88 998 PRO B CA 1
ATOM 2983 C C . PRO B 1 182 ? 47.166 48.854 66.758 1.00 12.91 998 PRO B C 1
ATOM 2984 O O . PRO B 1 182 ? 47.649 48.134 65.862 1.00 12.33 998 PRO B O 1
ATOM 2988 N N . THR B 1 183 ? 46.889 50.170 66.582 1.00 12.06 999 THR B N 1
ATOM 2989 C CA . THR B 1 183 ? 47.216 50.873 65.334 1.00 11.79 999 THR B CA 1
ATOM 2990 C C . THR B 1 183 ? 48.321 51.918 65.538 1.00 13.41 999 THR B C 1
ATOM 2991 O O . THR B 1 183 ? 49.108 52.150 64.606 1.00 12.72 999 THR B O 1
ATOM 2995 N N . HIS B 1 184 ? 48.357 52.574 66.716 1.00 12.02 1000 HIS B N 1
ATOM 2996 C CA . HIS B 1 184 ? 49.346 53.617 67.026 1.00 11.87 1000 HIS B CA 1
ATOM 2997 C C . HIS B 1 184 ? 49.814 53.529 68.468 1.00 13.58 1000 HIS B C 1
ATOM 2998 O O . HIS B 1 184 ? 49.086 53.023 69.337 1.00 13.02 1000 HIS B O 1
ATOM 3005 N N . LEU B 1 185 ? 51.031 54.029 68.720 1.00 12.76 1001 LEU B N 1
ATOM 3006 C CA . LEU B 1 185 ? 51.588 54.200 70.050 1.00 12.65 1001 LEU B CA 1
ATOM 3007 C C . LEU B 1 185 ? 51.875 55.695 70.234 1.00 13.97 1001 LEU B C 1
ATOM 3008 O O . LEU B 1 185 ? 52.663 56.286 69.467 1.00 13.48 1001 LEU B O 1
ATOM 3013 N N . ILE B 1 186 ? 51.205 56.310 71.215 1.00 12.32 1002 ILE B N 1
ATOM 3014 C CA . ILE B 1 186 ? 51.422 57.716 71.575 1.00 11.82 1002 ILE B CA 1
ATOM 3015 C C . ILE B 1 186 ? 52.389 57.752 72.761 1.00 14.25 1002 ILE B C 1
ATOM 3016 O O . ILE B 1 186 ? 52.103 57.144 73.804 1.00 14.50 1002 ILE B O 1
ATOM 3021 N N . THR B 1 187 ? 53.503 58.485 72.620 1.00 13.25 1003 THR B N 1
ATOM 3022 C CA . THR B 1 187 ? 54.441 58.736 73.712 1.00 12.86 1003 THR B CA 1
ATOM 3023 C C . THR B 1 187 ? 54.172 60.181 74.170 1.00 15.03 1003 THR B C 1
ATOM 3024 O O . THR B 1 187 ? 54.249 61.104 73.344 1.00 14.77 1003 THR B O 1
ATOM 3028 N N . CYS B 1 188 ? 53.838 60.385 75.462 1.00 13.55 1004 CYS B N 1
ATOM 3029 C CA . CYS B 1 188 ? 53.535 61.724 75.972 1.00 14.15 1004 CYS B CA 1
ATOM 3030 C C . CYS B 1 188 ? 54.314 62.030 77.268 1.00 16.64 1004 CYS B C 1
ATOM 3031 O O . CYS B 1 188 ? 54.959 61.144 77.837 1.00 14.89 1004 CYS B O 1
ATOM 3034 N N . GLU B 1 189 ? 54.280 63.298 77.706 1.00 14.62 1005 GLU B N 1
ATOM 3035 C CA . GLU B 1 189 ? 54.989 63.753 78.908 1.00 15.85 1005 GLU B CA 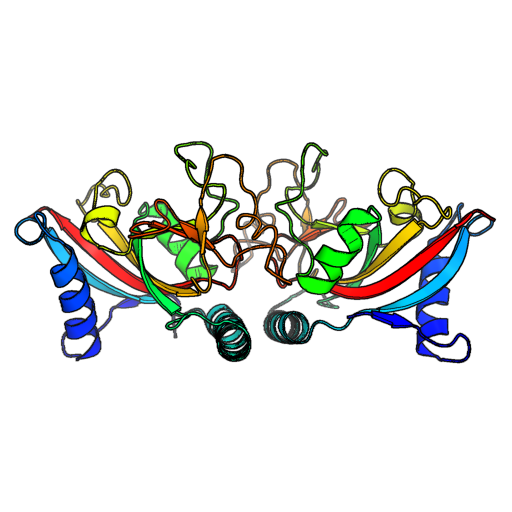1
ATOM 3036 C C . GLU B 1 189 ? 54.278 64.952 79.557 1.00 19.57 1005 GLU B C 1
ATOM 3037 O O . GLU B 1 189 ? 53.413 65.573 78.925 1.00 18.89 1005 GLU B O 1
ATOM 3043 N N . HIS B 1 190 ? 54.652 65.280 80.813 1.00 17.56 1006 HIS B N 1
ATOM 3044 C CA . HIS B 1 190 ? 54.056 66.407 81.554 1.00 18.29 1006 HIS B CA 1
ATOM 3045 C C . HIS B 1 190 ? 54.531 67.769 81.052 1.00 24.57 1006 HIS B C 1
ATOM 3046 O O . HIS B 1 190 ? 55.682 67.896 80.666 1.00 24.38 1006 HIS B O 1
ATOM 3053 N N . VAL B 1 191 ? 53.645 68.796 81.075 1.00 22.47 1007 VAL B N 1
ATOM 3054 C CA . VAL B 1 191 ? 53.964 70.183 80.680 1.00 25.65 1007 VAL B CA 1
ATOM 3055 C C . VAL B 1 191 ? 53.248 71.188 81.607 1.00 27.11 1007 VAL B C 1
ATOM 3056 O O . VAL B 1 191 ? 52.467 70.761 82.483 1.00 26.14 1007 VAL B O 1
#

GO terms:
  GO:0019985 translesion synthesis (P, IDA)
  GO:0070213 protein auto-ADP-ribosylation (P, IDA)
  GO:1990404 NAD+-protein mono-ADP-ribosyltransferase activity (F, IDA)
  GO:0140804 NAD+-protein-lysine ADP-ribosyltransferase activity (F, EXP)
  GO:0140806 NAD+-protein-aspartate ADP-ribosyltransferase activity (F, EXP)
  GO:0140807 NAD+-protein-glutamate ADP-ribosyltransferase activity (F, EXP)
  GO:1990404 NAD+-protein mono-ADP-ribosyltransferase activity (F, IMP)
  GO:0005515 protein binding (F, IPI)
  GO:0003950 NAD+ poly-ADP-ribosyltransferase activity (F, TAS)
  GO:0005829 cytosol (C, TAS)
  GO:0019082 viral protein processing (P, TAS)
  GO:1901847 nicotinate metabolic process (P, TAS)
  GO:0005730 nucleolus (C, IDA)
  GO:0005829 cytosol (C, IDA)
  GO:0005634 nucleus (C, IDA)
  GO:0005737 cytoplasm (C, IDA)
  GO:0048147 negative regulation of fibroblast proliferation (P, IDA)
  GO:0006325 chromatin organization (P, IDA)
  GO:0070212 protein poly-ADP-ribosylation (P, IDA)
  GO:0070530 K63-linked polyubiquitin modification-dependent protein binding (F, IMP)

Secondary structure (DSSP, 8-state):
--SEEEPPTTSHHHHHHHHHHHHT-GGGTTTEEEEEEEEE--HHHHHHHHHHHHHHHHH--SS-S-EEEEEEE-GGGHHHHHHH---GGG--SS--TT-SSEEEESSHHHHTSTTTS---TTS-EEEEEEEE---SEEE--TT-SSPPB--TT-SSSB-SEEES-SSS--EEEE-STTSEEEEEEEEEEE-/-EEEPPTTSHHHHHHHHHHHHT-GGGGGGEEEEEEEEE--HHHHHHHHHHHHHHHHH-SSSSS-EEEEEEE-GGGHHHHHHH---TT---SS--TT-SSEEEESSHHHHTSTTTS---TTS-EEEEEEEE---SEEE--TT-SSPPB--TT-SSSB-SEEES-SSS--EEEE-STTSEEEEEEEEEEE-

Radius of gyration: 22.82 Å; Cα contacts (8 Å, |Δi|>4): 832; chains: 2; bounding box: 56×76×37 Å

Organism: Homo sapiens (NCBI:txid9606)

InterPro domains:
  IPR012317 Poly(ADP-ribose) polymerase, catalytic domain [PF00644] (829-952)
  IPR012317 Poly(ADP-ribose) polymerase, catalytic domain [PS51059] (806-1025)
  IPR012677 Nucleotide-binding alpha-beta plait domain superfamily [G3DSA:3.30.70.330] (10-84)
  IPR012677 Nucleotide-binding alpha-beta plait domain superfamily [G3DSA:3.30.70.330] (173-245)
  IPR034464 PARP-10, RNA recognition motif 1 and 2 [cd12547] (11-79)
  IPR052056 Mono-ADP-ribosyltransferase ARTD/PARP [PTHR14453] (107-1005)
  IPR060445 PARP10, KH-domain type I [PF27824] (731-790)

B-factor: mean 20.55, std 11.97, range [8.64, 100.13]

Sequence (380 aa):
SMNLERLAENTGEFQEVVRAFYDTLDAARSSIRVVRVERVSHPLLQQQYELYRERLLQRCERRPVEQVLYHGTTAPAVPDICAHGFNRSFFCGRNATVYGKGVYFARRASLSVQDRYSPPNADGHKAVFVARVLTGDYGQGRRRGLRRAPPLRGPGHVLLRYDSAVDCCICCQPSIFVIFHHDTQALPTHLITCEHVNLERLAENTGEFQEVVRAFYDTLDAARSSIRVVRVERVSHPLLQQQYELYRERLLQRCERRPVEQVLYHGTTAPAVPDICAHGFNRSFCGRNATVYGKGVYFARRASLSVQDRYSPPNADGHKAVFVARVLTGDYGQGRRGLRAPPLRGPGHVLLRYDSAVDCICQPSIFVIFHDTQALPTHLITCEHV

Foldseek 3Di:
DDQKAFDDPPDPVNVVVVVQQLVQQPPCNVFKDFPTKIWGDDVVLVVLLVVVCVVLVVPFDDPPQKDKWKFWAEPVCVVVCSHQNDDLVPQDDPDCAQESFGKTFPGSNVCVPCVGFPADPVQKTKMWIKIFRQGFEDAGGYHDLAAQAPDPPDPDGGGQWHAPDNPDGGMIGGNDRSGMGTTMMTIMGTD/DKAWDDCPDPVNVVVVVQQLVQLPPCNVWKDFPTKIWADDVVLVVLLVVVCVVLVVDFDDPPQKDKWKFWAEPVCVVVCSHQNDDLCVVDPPADAQASFGKTFPGNNVNQDCVGFPADPVQKTKMWIKIFRQGFEDAGGRHHLAADAPDPPDPDGGGQWHAPDDVDGGMIGGRDSSGMGTTMMTIMHTD

Nearest PDB structures (foldseek):
  5lx6-assembly2_B  TM=1.005E+00  e=5.437E-43  Homo sapiens
  3hkv-assembly1_B  TM=9.746E-01  e=4.408E-37  Homo sapiens
  7osx-assembly1_B  TM=9.383E-01  e=6.201E-22  Homo sapiens
  7f43-assembly1_A  TM=9.428E-01  e=1.151E-21  Homo sapiens
  6ek3-assembly1_B  TM=9.380E-01  e=1.224E-21  Homo sapiens

CATH classification: 3.90.228.10